Protein AF-A0A951P8V3-F1 (afdb_monomer)

Foldseek 3Di:
DDDFDKDWDWDKDWDQADLVRFGDTDIDIDTDQWIQTPVRDIDGDDCPVVVVLVLLVVLLVLLQVLLCCCAVFVWDKDKDKDWDWAADPVRDIDIDIDIGMDTPPQDPVLVVVRPVLVVQLVVPDDNHDDPVNSVVSSVVSGDDRDPDDDVVVSVVVSVVSCVVVVHDPSVRGSNHYDDQDDPLLLLLLLLQLLLVQVVVCVPVVKDALSNLLSSSSVSCSNNDNSVRSNVSSVVSCVPFWDDDPPDRITDGDPVSVVSNVDDHPVNVVCCVVCVVVPVVDDPDDPPVVVVVVVVVVVVVVVLVVVLVVVLVVLVVCPVVVVDDPVVNCCSVVVPPPDLDLVSLVCCVPPPVPDDPSRSVNNNSVSVVVVVVVPPPPPPPPDPDDDDDDDDDDDDDDDDD

Solvent-accessible surface area (backbone atoms only — not comparable to full-atom values): 23331 Å² total; per-residue (Å²): 133,81,84,78,58,65,48,74,51,74,49,79,46,79,45,54,54,43,83,81,66,27,79,38,79,49,68,51,72,46,68,55,74,47,26,36,36,81,87,68,48,75,40,75,61,81,58,62,67,54,66,76,38,48,67,36,57,49,26,46,51,54,17,52,53,43,24,45,36,31,61,76,42,7,32,51,68,41,81,41,75,48,76,44,64,32,41,49,100,84,70,48,78,43,76,47,75,45,79,52,74,46,63,57,86,64,57,66,68,57,54,55,69,51,33,56,71,55,53,58,42,56,74,73,57,55,46,72,54,46,75,65,55,49,52,48,50,56,57,72,72,49,66,74,80,73,92,78,71,66,61,66,61,45,54,50,53,52,50,52,52,34,50,77,66,74,49,61,77,75,79,40,49,66,74,35,78,71,73,82,86,51,73,71,55,55,49,32,33,50,28,50,34,33,31,56,48,56,60,47,28,77,76,63,71,54,42,36,64,63,54,47,34,30,41,34,31,58,56,40,64,22,74,48,53,72,66,54,28,47,51,51,31,51,54,46,43,70,71,26,36,39,69,55,75,101,46,82,34,26,44,71,30,73,65,21,51,53,39,32,70,47,80,32,63,66,51,56,54,45,49,69,67,40,55,66,52,57,77,72,46,77,98,59,79,58,68,68,57,54,50,52,50,52,54,48,53,53,52,52,52,54,49,52,53,53,51,54,53,50,52,52,50,47,51,51,36,34,75,71,65,78,39,54,71,71,61,40,48,31,68,76,70,51,57,94,56,61,82,42,66,66,50,39,50,49,42,37,75,76,61,66,80,44,52,74,70,53,43,55,50,52,46,51,48,46,50,49,56,52,56,61,70,65,53,77,76,82,76,77,76,70,78,85,76,91,72,80,84,79,91,79,91,75,91,77,89,78,93,130

Nearest PDB structures (foldseek):
  6uhw-assembly1_B  TM=2.884E-01  e=3.413E+00  Burkholderia pseudomallei 1710b
  2f7s-assembly1_A  TM=1.883E-01  e=2.531E+00  Homo sapiens
  5iuy-assembly1_A  TM=1.297E-01  e=2.408E+00  Pseudomonas aeruginosa PAO1

Radius of gyration: 28.09 Å; Cα contacts (8 Å, |Δi|>4): 384; chains: 1; bounding box: 75×71×75 Å

Structure (mmCIF, N/CA/C/O backbone):
data_AF-A0A951P8V3-F1
#
_entry.id   AF-A0A951P8V3-F1
#
loop_
_atom_site.group_PDB
_atom_site.id
_atom_site.type_symbol
_atom_site.label_atom_id
_atom_site.label_alt_id
_atom_site.label_comp_id
_atom_site.label_asym_id
_atom_site.label_entity_id
_atom_site.label_seq_id
_atom_site.pdbx_PDB_ins_code
_atom_site.Cartn_x
_atom_site.Cartn_y
_atom_site.Cartn_z
_atom_site.occupancy
_atom_site.B_iso_or_equiv
_atom_site.auth_seq_id
_atom_site.auth_comp_id
_atom_site.auth_asym_id
_atom_site.auth_atom_id
_atom_site.pdbx_PDB_model_num
ATOM 1 N N . MET A 1 1 ? -12.916 31.156 12.379 1.00 37.81 1 MET A N 1
ATOM 2 C CA . MET A 1 1 ? -11.856 31.594 11.440 1.00 37.81 1 MET A CA 1
ATOM 3 C C . MET A 1 1 ? -12.008 30.828 10.135 1.00 37.81 1 MET A C 1
ATOM 5 O O . MET A 1 1 ? -11.793 29.621 10.133 1.00 37.81 1 MET A O 1
ATOM 9 N N . GLY A 1 2 ? -12.440 31.492 9.059 1.00 46.16 2 GLY A N 1
ATOM 10 C CA . GLY A 1 2 ? -12.575 30.863 7.741 1.00 46.16 2 GLY A CA 1
ATOM 11 C C . GLY A 1 2 ? -11.232 30.326 7.244 1.00 46.16 2 GLY A C 1
ATOM 12 O O . GLY A 1 2 ? -10.194 30.963 7.439 1.00 46.16 2 GLY A O 1
ATOM 13 N N . GLN A 1 3 ? -11.229 29.131 6.651 1.00 51.53 3 GLN A N 1
ATOM 14 C CA . GLN A 1 3 ? -10.032 28.582 6.016 1.00 51.53 3 GLN A CA 1
ATOM 15 C C . GLN A 1 3 ? -9.630 29.498 4.854 1.00 51.53 3 GLN A C 1
ATOM 17 O O . GLN A 1 3 ? -10.271 29.467 3.810 1.00 51.53 3 GLN A O 1
ATOM 22 N N . LYS A 1 4 ? -8.575 30.303 5.035 1.00 69.00 4 LYS A N 1
ATOM 23 C CA . LYS A 1 4 ? -7.997 31.119 3.958 1.00 69.00 4 LYS A CA 1
ATOM 24 C C . LYS A 1 4 ? -7.631 30.212 2.782 1.00 69.00 4 LYS A C 1
ATOM 26 O O . LYS A 1 4 ? -6.850 29.267 2.948 1.00 69.00 4 LYS A O 1
ATOM 31 N N . LYS A 1 5 ? -8.192 30.485 1.607 1.00 77.56 5 LYS A N 1
ATOM 32 C CA . LYS A 1 5 ? -7.954 29.732 0.377 1.00 77.56 5 LYS A CA 1
ATOM 33 C C . LYS A 1 5 ? -6.488 29.888 -0.033 1.00 77.56 5 LYS A C 1
ATOM 35 O O . LYS A 1 5 ? -5.937 30.986 -0.102 1.00 77.56 5 LYS A O 1
ATOM 40 N N . LEU A 1 6 ? -5.836 28.757 -0.274 1.00 85.19 6 LEU A N 1
ATOM 41 C CA . LEU A 1 6 ? -4.459 28.690 -0.750 1.00 85.19 6 LEU A CA 1
ATOM 42 C C . LEU A 1 6 ? -4.452 27.842 -2.015 1.00 85.19 6 LEU A C 1
ATOM 44 O O . LEU A 1 6 ? -4.717 26.639 -1.949 1.00 85.19 6 LEU A O 1
ATOM 48 N N . LEU A 1 7 ? -4.154 28.461 -3.154 1.00 90.06 7 LEU A N 1
ATOM 49 C CA . LEU A 1 7 ? -3.973 27.740 -4.409 1.00 90.06 7 LEU A CA 1
ATOM 50 C C . LEU A 1 7 ? -2.621 27.027 -4.389 1.00 90.06 7 LEU A C 1
ATOM 52 O O . LEU A 1 7 ? -1.639 27.560 -3.873 1.00 90.06 7 LEU A O 1
ATOM 56 N N . ARG A 1 8 ? -2.585 25.805 -4.921 1.00 91.06 8 ARG A N 1
ATOM 57 C CA . ARG A 1 8 ? -1.401 24.941 -4.977 1.00 91.06 8 ARG A CA 1
ATOM 58 C C . ARG A 1 8 ? -1.322 24.332 -6.366 1.00 91.06 8 ARG A C 1
ATOM 60 O O . ARG A 1 8 ? -2.348 23.903 -6.890 1.00 91.06 8 ARG A O 1
ATOM 67 N N . SER A 1 9 ? -0.116 24.239 -6.906 1.00 92.44 9 SER A N 1
ATOM 68 C CA . SER A 1 9 ? 0.114 23.701 -8.245 1.00 92.44 9 SER A CA 1
ATOM 69 C C . SER A 1 9 ? 0.815 22.353 -8.173 1.00 92.44 9 SER A C 1
ATOM 71 O O . SER A 1 9 ? 1.785 22.178 -7.431 1.00 92.44 9 SER A O 1
ATOM 73 N N . PHE A 1 10 ? 0.328 21.403 -8.965 1.00 94.56 10 PHE A N 1
ATOM 74 C CA . PHE A 1 10 ? 0.903 20.071 -9.093 1.00 94.56 10 PHE A CA 1
ATOM 75 C C . PHE A 1 10 ? 1.194 19.777 -10.562 1.00 94.56 10 PHE A C 1
ATOM 77 O O . PHE A 1 10 ? 0.382 20.098 -11.425 1.00 94.56 10 PHE A O 1
ATOM 84 N N . ALA A 1 11 ? 2.314 19.113 -10.828 1.00 96.12 11 ALA A N 1
ATOM 85 C CA . ALA A 1 11 ? 2.609 18.506 -12.120 1.00 96.12 11 ALA A CA 1
ATOM 86 C C . ALA A 1 11 ? 2.628 16.981 -11.970 1.00 96.12 11 ALA A C 1
ATOM 88 O O . ALA A 1 11 ? 3.222 16.452 -11.030 1.00 96.12 11 ALA A O 1
ATOM 89 N N . SER A 1 12 ? 1.953 16.273 -12.873 1.00 96.56 12 SER A N 1
ATOM 90 C CA . SER A 1 12 ? 1.804 14.817 -12.830 1.00 96.56 12 SER A CA 1
ATOM 91 C C . SER A 1 12 ? 2.535 14.184 -14.008 1.00 96.56 12 SER A C 1
ATOM 93 O O . SER A 1 12 ? 2.230 14.487 -15.158 1.00 96.56 12 SER A O 1
ATOM 95 N N . PHE A 1 13 ? 3.484 13.292 -13.725 1.00 95.00 13 PHE A N 1
ATOM 96 C CA . PHE A 1 13 ? 4.252 12.572 -14.741 1.00 95.00 13 PHE A CA 1
ATOM 97 C C . PHE A 1 13 ? 4.077 11.071 -14.551 1.00 95.00 13 PHE A C 1
ATOM 99 O O . PHE A 1 13 ? 4.569 10.495 -13.577 1.00 95.00 13 PHE A O 1
ATOM 106 N N . GLN A 1 14 ? 3.361 10.429 -15.470 1.00 93.69 14 GLN A N 1
ATOM 107 C CA . GLN A 1 14 ? 3.134 8.991 -15.422 1.00 93.69 14 GLN A CA 1
ATOM 108 C C . GLN A 1 14 ? 4.258 8.232 -16.131 1.00 93.69 14 GLN A C 1
ATOM 110 O O . GLN A 1 14 ? 4.684 8.571 -17.235 1.00 93.69 14 GLN A O 1
ATOM 115 N N . HIS A 1 15 ? 4.703 7.152 -15.502 1.00 90.44 15 HIS A N 1
ATOM 116 C CA . HIS A 1 15 ? 5.694 6.229 -16.029 1.00 90.44 15 HIS A CA 1
ATOM 117 C C . HIS A 1 15 ? 5.195 4.792 -15.896 1.00 90.44 15 HIS A C 1
ATOM 119 O O . HIS A 1 15 ? 4.435 4.462 -14.989 1.00 90.44 15 HIS A O 1
ATOM 125 N N . SER A 1 16 ? 5.639 3.923 -16.802 1.00 89.56 16 SER A N 1
ATOM 126 C CA . SER A 1 16 ? 5.186 2.529 -16.884 1.00 89.56 16 SER A CA 1
ATOM 127 C C . SER A 1 16 ? 6.289 1.500 -16.630 1.00 89.56 16 SER A C 1
ATOM 129 O O . SER A 1 16 ? 6.001 0.306 -16.588 1.00 89.56 16 SER A O 1
ATOM 131 N N . THR A 1 17 ? 7.541 1.933 -16.467 1.00 88.75 17 THR A N 1
ATOM 132 C CA . THR A 1 17 ? 8.706 1.044 -16.389 1.00 88.75 17 THR A CA 1
ATOM 133 C C . THR A 1 17 ? 9.563 1.309 -15.157 1.00 88.75 17 THR A C 1
ATOM 135 O O . THR A 1 17 ? 9.708 2.439 -14.686 1.00 88.75 17 THR A O 1
ATOM 138 N N . SER A 1 18 ? 10.147 0.241 -14.620 1.00 87.31 18 SER A N 1
ATOM 139 C CA . SER A 1 18 ? 11.125 0.301 -13.540 1.00 87.31 18 SER A CA 1
ATOM 140 C C . SER A 1 18 ? 12.523 0.627 -14.078 1.00 87.31 18 SER A C 1
ATOM 142 O O . SER A 1 18 ? 12.751 0.746 -15.278 1.00 87.31 18 SER A O 1
ATOM 144 N N . ARG A 1 19 ? 13.505 0.735 -13.175 1.00 81.44 19 ARG A N 1
ATOM 145 C CA . ARG A 1 19 ? 14.926 0.884 -13.548 1.00 81.44 19 ARG A CA 1
ATOM 146 C C . ARG A 1 19 ? 15.538 -0.366 -14.183 1.00 81.44 19 ARG A C 1
ATOM 148 O O . ARG A 1 19 ? 16.623 -0.274 -14.732 1.00 81.44 19 ARG A O 1
ATOM 155 N N . GLU A 1 20 ? 14.860 -1.506 -14.085 1.00 84.06 20 GLU A N 1
ATOM 156 C CA . GLU A 1 20 ? 15.228 -2.754 -14.764 1.00 84.06 20 GLU A CA 1
ATOM 157 C C . GLU A 1 20 ? 14.334 -2.992 -15.994 1.00 84.06 20 GLU A C 1
ATOM 159 O O . GLU A 1 20 ? 14.161 -4.134 -16.408 1.00 84.06 20 GLU A O 1
ATOM 164 N N . ASN A 1 21 ? 13.711 -1.930 -16.526 1.00 86.81 21 ASN A N 1
ATOM 165 C CA . ASN A 1 21 ? 12.818 -1.960 -17.687 1.00 86.81 21 ASN A CA 1
ATOM 166 C C . ASN A 1 21 ? 11.600 -2.900 -17.535 1.00 86.81 21 ASN A C 1
ATOM 168 O O . ASN A 1 21 ? 10.972 -3.291 -18.510 1.00 86.81 21 ASN A O 1
ATOM 172 N N . GLN A 1 22 ? 11.216 -3.231 -16.297 1.00 89.38 22 GLN A N 1
ATOM 173 C CA . GLN A 1 22 ? 10.064 -4.098 -16.005 1.00 89.38 22 GLN A CA 1
ATOM 174 C C . GLN A 1 22 ? 8.777 -3.284 -15.822 1.00 89.38 22 GLN A C 1
ATOM 176 O O . GLN A 1 22 ? 8.877 -2.129 -15.395 1.00 89.38 22 GLN A O 1
ATOM 181 N N . PRO A 1 23 ? 7.581 -3.863 -16.052 1.00 91.25 23 PRO A N 1
ATOM 182 C CA . PRO A 1 23 ? 6.309 -3.193 -15.801 1.00 91.25 23 PRO A CA 1
ATOM 183 C C . PRO A 1 23 ? 6.219 -2.676 -14.361 1.00 91.25 23 PRO A C 1
ATOM 185 O O . PRO A 1 23 ? 6.252 -3.443 -13.403 1.00 91.25 23 PRO A O 1
ATOM 188 N N . GLN A 1 24 ? 6.123 -1.358 -14.215 1.00 92.12 24 GLN A N 1
ATOM 189 C CA . GLN A 1 24 ? 5.993 -0.668 -12.935 1.00 92.12 24 GLN A CA 1
ATOM 190 C C . GLN A 1 24 ? 5.260 0.648 -13.182 1.00 92.12 24 GLN A C 1
ATOM 192 O O . GLN A 1 24 ? 5.881 1.691 -13.397 1.00 92.12 24 GLN A O 1
ATOM 197 N N . LEU A 1 25 ? 3.930 0.603 -13.169 1.00 92.75 25 LEU A N 1
ATOM 198 C CA . LEU A 1 25 ? 3.110 1.803 -13.296 1.00 92.75 25 LEU A CA 1
ATOM 199 C C . LEU A 1 25 ? 3.277 2.680 -12.049 1.00 92.75 25 LEU A C 1
ATOM 201 O O . LEU A 1 25 ? 3.080 2.212 -10.928 1.00 92.75 25 LEU A O 1
ATOM 205 N N . HIS A 1 26 ? 3.675 3.935 -12.234 1.00 93.94 26 HIS A N 1
ATOM 206 C CA . HIS A 1 26 ? 3.799 4.908 -11.153 1.00 93.94 26 HIS A CA 1
ATOM 207 C C . HIS A 1 26 ? 3.690 6.337 -11.677 1.00 93.94 26 HIS A C 1
ATOM 209 O O . HIS A 1 26 ? 3.993 6.614 -12.836 1.00 93.94 26 HIS A O 1
ATOM 215 N N . THR A 1 27 ? 3.304 7.253 -10.795 1.00 94.88 27 THR A N 1
ATOM 216 C CA . THR A 1 27 ? 3.159 8.671 -11.123 1.00 94.88 27 THR A CA 1
ATOM 217 C C . THR A 1 27 ? 4.038 9.505 -10.204 1.00 94.88 27 THR A C 1
ATOM 219 O O . THR A 1 27 ? 3.942 9.409 -8.980 1.00 94.88 27 THR A O 1
ATOM 222 N N . HIS A 1 28 ? 4.891 10.344 -10.786 1.00 95.44 28 HIS A N 1
ATOM 223 C CA . HIS A 1 28 ? 5.545 11.424 -10.061 1.00 95.44 28 HIS A CA 1
ATOM 224 C C . HIS A 1 28 ? 4.591 12.610 -9.988 1.00 95.44 28 HIS A C 1
ATOM 226 O O . HIS A 1 28 ? 4.383 13.307 -10.976 1.00 95.44 28 HIS A O 1
ATOM 232 N N . LEU A 1 29 ? 4.013 12.826 -8.809 1.00 94.38 29 LEU A N 1
ATOM 233 C CA . LEU A 1 29 ? 3.227 14.016 -8.517 1.00 94.38 29 LEU A CA 1
ATOM 234 C C . LEU A 1 29 ? 4.134 15.061 -7.858 1.00 94.38 29 LEU A C 1
ATOM 236 O O . LEU A 1 29 ? 4.449 14.971 -6.670 1.00 94.38 29 LEU A O 1
ATOM 240 N N . VAL A 1 30 ? 4.592 16.026 -8.649 1.00 95.12 30 VAL A N 1
ATOM 241 C CA . VAL A 1 30 ? 5.475 17.106 -8.209 1.00 95.12 30 VAL A CA 1
ATOM 242 C C . VAL A 1 30 ? 4.621 18.255 -7.689 1.00 95.12 30 VAL A C 1
ATOM 244 O O . VAL A 1 30 ? 3.951 18.935 -8.461 1.00 95.12 30 VAL A O 1
ATOM 247 N N . LEU A 1 31 ? 4.647 18.470 -6.374 1.00 93.12 31 LEU A N 1
ATOM 248 C CA . LEU A 1 31 ? 4.089 19.669 -5.754 1.00 93.12 31 LEU A CA 1
ATOM 249 C C . LEU A 1 31 ? 5.110 20.802 -5.871 1.00 93.12 31 LEU A C 1
ATOM 251 O O . LEU A 1 31 ? 6.199 20.704 -5.301 1.00 93.12 31 LEU A O 1
ATOM 255 N N . LEU A 1 32 ? 4.753 21.877 -6.573 1.00 92.81 32 LEU A N 1
ATOM 256 C CA . LEU A 1 32 ? 5.586 23.075 -6.591 1.00 92.81 32 LEU A CA 1
ATOM 257 C C . LEU A 1 32 ? 5.560 23.723 -5.203 1.00 92.81 32 LEU A C 1
ATOM 259 O O . LEU A 1 32 ? 4.494 23.859 -4.600 1.00 92.81 32 LEU A O 1
ATOM 263 N N . ASN A 1 33 ? 6.723 24.138 -4.688 1.00 93.38 33 ASN A N 1
ATOM 264 C CA . ASN A 1 33 ? 6.831 24.826 -3.395 1.00 93.38 33 ASN A CA 1
ATOM 265 C C . ASN A 1 33 ? 6.395 26.300 -3.499 1.00 93.38 33 ASN A C 1
ATOM 267 O O . ASN A 1 33 ? 7.120 27.223 -3.131 1.00 93.38 33 ASN A O 1
ATOM 271 N N . THR A 1 34 ? 5.207 26.515 -4.052 1.00 91.94 34 THR A N 1
ATOM 272 C CA . THR A 1 34 ? 4.617 27.825 -4.288 1.00 91.94 34 THR A CA 1
ATOM 273 C C . THR A 1 34 ? 3.117 27.706 -4.075 1.00 91.94 34 THR A C 1
ATOM 275 O O . THR A 1 34 ? 2.436 26.934 -4.748 1.00 91.94 34 THR A O 1
ATOM 278 N N . GLY A 1 35 ? 2.610 28.454 -3.101 1.00 91.38 35 GLY A N 1
ATOM 279 C CA . GLY A 1 35 ? 1.188 28.659 -2.883 1.00 91.38 35 GLY A CA 1
ATOM 280 C C . GLY A 1 35 ? 0.805 30.104 -3.167 1.00 91.38 35 GLY A C 1
ATOM 281 O O . GLY A 1 35 ? 1.590 31.008 -2.892 1.00 91.38 35 GLY A O 1
ATOM 282 N N . ILE A 1 36 ? -0.399 30.322 -3.691 1.00 92.44 36 ILE A N 1
ATOM 283 C CA . ILE A 1 36 ? -0.949 31.665 -3.922 1.00 92.44 36 ILE A CA 1
ATOM 284 C C . ILE A 1 36 ? -2.073 31.886 -2.913 1.00 92.44 36 ILE A C 1
ATOM 286 O O . ILE A 1 36 ? -3.041 31.120 -2.871 1.00 92.44 36 ILE A O 1
ATOM 290 N N . LYS A 1 37 ? -1.907 32.892 -2.052 1.00 90.81 37 LYS A N 1
ATOM 291 C CA . LYS A 1 37 ? -2.913 33.303 -1.063 1.00 90.81 37 LYS A CA 1
ATOM 292 C C . LYS A 1 37 ? -4.069 34.034 -1.752 1.00 90.81 37 LYS A C 1
ATOM 294 O O . LYS A 1 37 ? -3.915 34.526 -2.863 1.00 90.81 37 LYS A O 1
ATOM 299 N N . GLU A 1 38 ? -5.197 34.184 -1.060 1.00 88.50 38 GLU A N 1
ATOM 300 C CA . GLU A 1 38 ? -6.355 34.963 -1.546 1.00 88.50 38 GLU A CA 1
ATOM 301 C C . GLU A 1 38 ? -5.999 36.380 -2.009 1.00 88.50 38 GLU A C 1
ATOM 303 O O . GLU A 1 38 ? -6.554 36.862 -2.985 1.00 88.50 38 GLU A O 1
ATOM 308 N N . ASN A 1 39 ? -5.029 37.028 -1.359 1.00 89.25 39 ASN A N 1
ATOM 309 C CA . ASN A 1 39 ? -4.558 38.365 -1.728 1.00 89.25 39 ASN A CA 1
ATOM 310 C C . ASN A 1 39 ? -3.547 38.377 -2.895 1.00 89.25 39 ASN A C 1
ATOM 312 O O . ASN A 1 39 ? -2.798 39.340 -3.038 1.00 89.25 39 ASN A O 1
ATOM 316 N N . GLY A 1 40 ? -3.437 37.283 -3.654 1.00 89.50 40 GLY A N 1
ATOM 317 C CA . GLY A 1 40 ? -2.525 37.138 -4.792 1.00 89.50 40 GLY A CA 1
ATOM 318 C C . GLY A 1 40 ? -1.046 36.957 -4.429 1.00 89.50 40 GLY A C 1
ATOM 319 O O . GLY A 1 40 ? -0.243 36.625 -5.297 1.00 89.50 40 GLY A O 1
ATOM 320 N N . LYS A 1 41 ? -0.649 37.122 -3.158 1.00 91.56 41 LYS A N 1
ATOM 321 C CA . LYS A 1 41 ? 0.759 36.990 -2.754 1.00 91.56 41 LYS A CA 1
ATOM 322 C C . LYS A 1 41 ? 1.201 35.526 -2.737 1.00 91.56 41 LYS A C 1
ATOM 324 O O . LYS A 1 41 ? 0.546 34.670 -2.133 1.00 91.56 41 LYS A O 1
ATOM 329 N N . GLY A 1 42 ? 2.362 35.267 -3.335 1.00 91.62 42 GLY A N 1
ATOM 330 C CA . GLY A 1 42 ? 3.040 33.976 -3.268 1.00 91.62 42 GLY A CA 1
ATOM 331 C C . GLY A 1 42 ? 3.593 33.673 -1.871 1.00 91.62 42 GLY A C 1
ATOM 332 O O . GLY A 1 42 ? 3.999 34.570 -1.130 1.00 91.62 42 GLY A O 1
ATOM 333 N N . CYS A 1 43 ? 3.623 32.399 -1.492 1.00 92.62 43 CYS A N 1
ATOM 334 C CA . CYS A 1 43 ? 4.330 31.919 -0.308 1.00 92.62 43 CYS A CA 1
ATOM 335 C C . CYS A 1 43 ? 4.870 30.499 -0.502 1.00 92.62 43 CYS A C 1
ATOM 337 O O . CYS A 1 43 ? 4.348 29.729 -1.306 1.00 92.62 43 CYS A O 1
ATOM 339 N N . ALA A 1 44 ? 5.879 30.127 0.283 1.00 92.44 44 ALA A N 1
ATOM 340 C CA . ALA A 1 44 ? 6.309 28.736 0.380 1.00 92.44 44 ALA A CA 1
ATOM 341 C C . ALA A 1 44 ? 5.234 27.877 1.070 1.00 92.44 44 ALA A C 1
ATOM 343 O O . ALA A 1 44 ? 4.463 28.363 1.904 1.00 92.44 44 ALA A O 1
ATOM 344 N N . LEU A 1 45 ? 5.187 26.592 0.726 1.00 91.56 45 LEU A N 1
ATOM 345 C CA . LEU A 1 45 ? 4.284 25.625 1.338 1.00 91.56 45 LEU A CA 1
ATOM 346 C C . LEU A 1 45 ? 4.959 24.948 2.533 1.00 91.56 45 LEU A C 1
ATOM 348 O O . LEU A 1 45 ? 6.102 24.499 2.455 1.00 91.56 45 LEU A O 1
ATOM 352 N N . ASP A 1 46 ? 4.224 24.793 3.635 1.00 89.44 46 ASP A N 1
ATOM 353 C CA . ASP A 1 46 ? 4.664 23.927 4.727 1.00 89.44 46 ASP A CA 1
ATOM 354 C C . ASP A 1 46 ? 4.416 22.455 4.362 1.00 89.44 46 ASP A C 1
ATOM 356 O O . ASP A 1 46 ? 3.278 21.984 4.335 1.00 89.44 46 ASP A O 1
ATOM 360 N N . GLY A 1 47 ? 5.491 21.713 4.088 1.00 88.12 47 GLY A N 1
ATOM 361 C CA . GLY A 1 47 ? 5.434 20.285 3.764 1.00 88.12 47 GLY A CA 1
ATOM 362 C C . GLY A 1 47 ? 5.266 19.355 4.974 1.00 88.12 47 GLY A C 1
ATOM 363 O O . GLY A 1 47 ? 4.988 18.165 4.797 1.00 88.12 47 GLY A O 1
ATOM 364 N N . ARG A 1 48 ? 5.406 19.845 6.216 1.00 92.00 48 ARG A N 1
ATOM 365 C CA . ARG A 1 48 ? 5.348 19.000 7.426 1.00 92.00 48 ARG A CA 1
ATOM 366 C C . ARG A 1 48 ? 4.009 18.265 7.575 1.00 92.00 48 ARG A C 1
ATOM 368 O O . ARG A 1 48 ? 4.053 17.074 7.892 1.00 92.00 48 ARG A O 1
ATOM 375 N N . PRO A 1 49 ? 2.832 18.878 7.333 1.00 88.88 49 PRO A N 1
ATOM 376 C CA . PRO A 1 49 ? 1.556 18.163 7.370 1.00 88.88 49 PRO A CA 1
ATOM 377 C C . PRO A 1 49 ? 1.470 17.022 6.348 1.00 88.88 49 PRO A C 1
ATOM 379 O O . PRO A 1 49 ? 0.936 15.963 6.671 1.00 88.88 49 PRO A O 1
ATOM 382 N N . ILE A 1 50 ? 2.042 17.195 5.150 1.00 89.25 50 ILE A N 1
ATOM 383 C CA . ILE A 1 50 ? 2.082 16.153 4.110 1.00 89.25 50 ILE A CA 1
ATOM 384 C C . ILE A 1 50 ? 2.951 14.984 4.584 1.00 89.25 50 ILE A C 1
ATOM 386 O O . ILE A 1 50 ? 2.513 13.835 4.570 1.00 89.25 50 ILE A O 1
ATOM 390 N N . LEU A 1 51 ? 4.156 15.274 5.086 1.00 89.56 51 LEU A N 1
ATOM 391 C CA . LEU A 1 51 ? 5.077 14.254 5.596 1.00 89.56 51 LEU A CA 1
ATOM 392 C C . LEU A 1 51 ? 4.497 13.492 6.796 1.00 89.56 51 LEU A C 1
ATOM 394 O O . LEU A 1 51 ? 4.638 12.271 6.878 1.00 89.56 51 LEU A O 1
ATOM 398 N N . LYS A 1 52 ? 3.798 14.192 7.702 1.00 90.50 52 LYS A N 1
ATOM 399 C CA . LYS A 1 52 ? 3.097 13.586 8.846 1.00 90.50 52 LYS A CA 1
ATOM 400 C C . LYS A 1 52 ? 1.990 12.618 8.406 1.00 90.50 52 LYS A C 1
ATOM 402 O O . LYS A 1 52 ? 1.772 11.620 9.089 1.00 90.50 52 LYS A O 1
ATOM 407 N N . ASN A 1 53 ? 1.340 12.875 7.269 1.00 92.00 53 ASN A N 1
ATOM 408 C CA . ASN A 1 53 ? 0.203 12.099 6.759 1.00 92.00 53 ASN A CA 1
ATOM 409 C C . ASN A 1 53 ? 0.541 11.210 5.547 1.00 92.00 53 ASN A C 1
ATOM 411 O O . ASN A 1 53 ? -0.361 10.680 4.902 1.00 92.00 53 ASN A O 1
ATOM 415 N N . ILE A 1 54 ? 1.824 10.978 5.245 1.00 92.75 54 ILE A N 1
ATOM 416 C CA . ILE A 1 54 ? 2.245 10.228 4.047 1.00 92.75 54 ILE A CA 1
ATOM 417 C C . ILE A 1 54 ? 1.646 8.813 3.964 1.00 92.75 54 ILE A C 1
ATOM 419 O O . ILE A 1 54 ? 1.343 8.325 2.880 1.00 92.75 54 ILE A O 1
ATOM 423 N N . LYS A 1 55 ? 1.423 8.159 5.112 1.00 92.00 55 LYS A N 1
ATOM 424 C CA . LYS A 1 55 ? 0.784 6.834 5.172 1.00 92.00 55 LYS A CA 1
ATOM 425 C C . LYS A 1 55 ? -0.696 6.890 4.807 1.00 92.00 55 LYS A C 1
ATOM 427 O O . LYS A 1 55 ? -1.182 5.988 4.138 1.00 92.00 55 LYS A O 1
ATOM 432 N N . THR A 1 56 ? -1.384 7.936 5.253 1.00 95.19 56 THR A N 1
ATOM 433 C CA . THR A 1 56 ? -2.796 8.178 4.957 1.00 95.19 56 THR A CA 1
ATOM 434 C C . THR A 1 56 ? -2.969 8.498 3.481 1.00 95.19 56 THR A C 1
ATOM 436 O O . THR A 1 56 ? -3.814 7.899 2.835 1.00 95.19 56 THR A O 1
ATOM 439 N N . LEU A 1 57 ? -2.105 9.351 2.919 1.00 94.69 57 LEU A N 1
ATOM 440 C CA . LEU A 1 57 ? -2.086 9.641 1.482 1.00 94.69 57 LEU A CA 1
ATOM 441 C C . LEU A 1 57 ? -1.855 8.371 0.647 1.00 94.69 57 LEU A C 1
ATOM 443 O O . LEU A 1 57 ? -2.546 8.158 -0.344 1.00 94.69 57 LEU A O 1
ATOM 447 N N . GLY A 1 58 ? -0.941 7.496 1.083 1.00 94.50 58 GLY A N 1
ATOM 448 C CA . GLY A 1 58 ? -0.742 6.185 0.461 1.00 94.50 58 GLY A CA 1
ATOM 449 C C . GLY A 1 58 ? -1.984 5.292 0.535 1.00 94.50 58 GLY A C 1
ATOM 450 O O . GLY A 1 58 ? -2.357 4.695 -0.466 1.00 94.50 58 GLY A O 1
ATOM 451 N N . ALA A 1 59 ? -2.663 5.248 1.685 1.00 95.50 59 ALA A N 1
ATOM 452 C CA . ALA A 1 59 ? -3.893 4.472 1.849 1.00 95.50 59 ALA A CA 1
ATOM 453 C C . ALA A 1 59 ? -5.062 5.022 1.014 1.00 95.50 59 ALA A C 1
ATOM 455 O O . ALA A 1 59 ? -5.830 4.233 0.478 1.00 95.50 59 ALA A O 1
ATOM 456 N N . ILE A 1 60 ? -5.174 6.349 0.855 1.00 96.44 60 ILE A N 1
ATOM 457 C CA . ILE A 1 60 ? -6.152 6.973 -0.053 1.00 96.44 60 ILE A CA 1
ATOM 458 C C . ILE A 1 60 ? -5.884 6.496 -1.479 1.00 96.44 60 ILE A C 1
ATOM 460 O O . ILE A 1 60 ? -6.791 6.021 -2.151 1.00 96.44 60 ILE A O 1
ATOM 464 N N . HIS A 1 61 ? -4.628 6.575 -1.922 1.00 95.62 61 HIS A N 1
ATOM 465 C CA . HIS A 1 61 ? -4.242 6.159 -3.265 1.00 95.62 61 HIS A CA 1
ATOM 466 C C . HIS A 1 61 ? -4.515 4.669 -3.521 1.00 95.62 61 HIS A C 1
ATOM 468 O O . HIS A 1 61 ? -5.135 4.326 -4.524 1.00 95.62 61 HIS A O 1
ATOM 474 N N . GLU A 1 62 ? -4.106 3.785 -2.605 1.00 95.38 62 GLU A N 1
ATOM 475 C CA . GLU A 1 62 ? -4.379 2.345 -2.702 1.00 95.38 62 GLU A CA 1
ATOM 476 C C . GLU A 1 62 ? -5.887 2.047 -2.720 1.00 95.38 62 GLU A C 1
ATOM 478 O O . GLU A 1 62 ? -6.338 1.227 -3.521 1.00 95.38 62 GLU A O 1
ATOM 483 N N . ASN A 1 63 ? -6.671 2.722 -1.872 1.00 95.94 63 ASN A N 1
ATOM 484 C CA . ASN A 1 63 ? -8.121 2.553 -1.808 1.00 95.94 63 ASN A CA 1
ATOM 485 C C . ASN A 1 63 ? -8.806 2.974 -3.114 1.00 95.94 63 ASN A C 1
ATOM 487 O O . ASN A 1 63 ? -9.620 2.216 -3.633 1.00 95.94 63 ASN A O 1
ATOM 491 N N . GLU A 1 64 ? -8.450 4.134 -3.673 1.00 95.69 64 GLU A N 1
ATOM 492 C CA . GLU A 1 64 ? -9.043 4.617 -4.925 1.00 95.69 64 GLU A CA 1
ATOM 493 C C . GLU A 1 64 ? -8.637 3.762 -6.132 1.00 95.69 64 GLU A C 1
ATOM 495 O O . GLU A 1 64 ? -9.485 3.461 -6.969 1.00 95.69 64 GLU A O 1
ATOM 500 N N . ILE A 1 65 ? -7.388 3.274 -6.199 1.00 95.81 65 ILE A N 1
ATOM 501 C CA . ILE A 1 65 ? -6.997 2.299 -7.235 1.00 95.81 65 ILE A CA 1
ATOM 502 C C . ILE A 1 65 ? -7.839 1.033 -7.108 1.00 95.81 65 ILE A C 1
ATOM 504 O O . ILE A 1 65 ? -8.367 0.532 -8.099 1.00 95.81 65 ILE A O 1
ATOM 508 N N . ARG A 1 66 ? -7.967 0.494 -5.892 1.00 95.44 66 ARG A N 1
ATOM 509 C CA . ARG A 1 66 ? -8.740 -0.726 -5.654 1.00 95.44 66 ARG A CA 1
ATOM 510 C C . ARG A 1 66 ? -10.207 -0.540 -6.027 1.00 95.44 66 ARG A C 1
ATOM 512 O O . ARG A 1 66 ? -10.779 -1.423 -6.659 1.00 95.44 66 ARG A O 1
ATOM 519 N N . ARG A 1 67 ? -10.778 0.616 -5.693 1.00 94.12 67 ARG A N 1
ATOM 520 C CA . ARG A 1 67 ? -12.137 0.998 -6.067 1.00 94.12 67 ARG A CA 1
ATOM 521 C C . ARG A 1 67 ? -12.307 1.059 -7.585 1.00 94.12 67 ARG A C 1
ATOM 523 O O . ARG A 1 67 ? -13.229 0.430 -8.089 1.00 94.12 67 ARG A O 1
ATOM 530 N N . GLY A 1 68 ? -11.408 1.725 -8.314 1.00 94.62 68 GLY A N 1
ATOM 531 C CA . GLY A 1 68 ? -11.439 1.767 -9.783 1.00 94.62 68 GLY A CA 1
ATOM 532 C C . GLY A 1 68 ? -11.339 0.370 -10.409 1.00 94.62 68 GLY A C 1
ATOM 533 O O . GLY A 1 68 ? -12.147 0.008 -11.260 1.00 94.62 68 GLY A O 1
ATOM 534 N N . LEU A 1 69 ? -10.435 -0.482 -9.907 1.00 95.31 69 LEU A N 1
ATOM 535 C CA . LEU A 1 69 ? -10.340 -1.885 -10.340 1.00 95.31 69 LEU A CA 1
ATOM 536 C C . LEU A 1 69 ? -11.664 -2.643 -10.151 1.00 95.31 69 LEU A C 1
ATOM 538 O O . LEU A 1 69 ? -12.049 -3.426 -11.017 1.00 95.31 69 LEU A O 1
ATOM 542 N N . HIS A 1 70 ? -12.357 -2.425 -9.032 1.00 93.88 70 HIS A N 1
ATOM 543 C CA . HIS A 1 70 ? -13.618 -3.103 -8.722 1.00 93.88 70 HIS A CA 1
ATOM 544 C C . HIS A 1 70 ? -14.792 -2.552 -9.531 1.00 93.88 70 HIS A C 1
ATOM 546 O O . HIS A 1 70 ? -15.545 -3.333 -10.104 1.00 93.88 70 HIS A O 1
ATOM 552 N N . GLN A 1 71 ? -14.961 -1.229 -9.551 1.00 91.56 71 GLN A N 1
ATOM 553 C CA . GLN A 1 71 ? -16.146 -0.560 -10.092 1.00 91.56 71 GLN A CA 1
ATOM 554 C C . GLN A 1 71 ? -16.079 -0.381 -11.609 1.00 91.56 71 GLN A C 1
ATOM 556 O O . GLN A 1 71 ? -17.090 -0.571 -12.276 1.00 91.56 71 GLN A O 1
ATOM 561 N N . GLU A 1 72 ? -14.907 -0.047 -12.154 1.00 92.06 72 GLU A N 1
ATOM 562 C CA . GLU A 1 72 ? -14.752 0.264 -13.581 1.00 92.06 72 GLU A CA 1
ATOM 563 C C . GLU A 1 72 ? -14.365 -0.976 -14.394 1.00 92.06 72 GLU A C 1
ATOM 565 O O . GLU A 1 72 ? -14.799 -1.132 -15.531 1.00 92.06 72 GLU A O 1
ATOM 570 N N . LEU A 1 73 ? -13.563 -1.880 -13.817 1.00 92.81 73 LEU A N 1
ATOM 571 C CA . LEU A 1 73 ? -13.030 -3.047 -14.536 1.00 92.81 73 LEU A CA 1
ATOM 572 C C . LEU A 1 73 ? -13.611 -4.391 -14.073 1.00 92.81 73 LEU A C 1
ATOM 574 O O . LEU A 1 73 ? -13.366 -5.419 -14.712 1.00 92.81 73 LEU A O 1
ATOM 578 N N . GLY A 1 74 ? -14.353 -4.424 -12.962 1.00 94.44 74 GLY A N 1
ATOM 579 C CA . GLY A 1 74 ? -14.886 -5.663 -12.389 1.00 94.44 74 GLY A CA 1
ATOM 580 C C . GLY A 1 74 ? -13.799 -6.657 -11.964 1.00 94.44 74 GLY A C 1
ATOM 581 O O . GLY A 1 74 ? -14.006 -7.868 -12.021 1.00 94.44 74 GLY A O 1
ATOM 582 N N . VAL A 1 75 ? -12.615 -6.177 -11.586 1.00 95.56 75 VAL A N 1
ATOM 583 C CA . VAL A 1 75 ? -11.455 -7.006 -11.235 1.00 95.56 75 VAL A CA 1
ATOM 584 C C . VAL A 1 75 ? -11.455 -7.303 -9.739 1.00 95.56 75 VAL A C 1
ATOM 586 O O . VAL A 1 75 ? -11.489 -6.391 -8.920 1.00 95.56 75 VAL A O 1
ATOM 589 N N . LYS A 1 76 ? -11.332 -8.578 -9.355 1.00 94.62 76 LYS A N 1
ATOM 590 C CA . LYS A 1 76 ? -11.188 -8.967 -7.942 1.00 94.62 76 LYS A CA 1
ATOM 591 C C . LYS A 1 76 ? -9.780 -8.689 -7.419 1.00 94.62 76 LYS A C 1
ATOM 593 O O . LYS A 1 76 ? -8.787 -8.871 -8.125 1.00 94.62 76 LYS A O 1
ATOM 598 N N . THR A 1 77 ? -9.677 -8.324 -6.144 1.00 95.06 77 THR A N 1
ATOM 599 C CA . THR A 1 77 ? -8.390 -8.133 -5.460 1.00 95.06 77 THR A CA 1
ATOM 600 C C . THR A 1 77 ? -8.340 -8.887 -4.140 1.00 95.06 77 THR A C 1
ATOM 602 O O . THR A 1 77 ? -9.351 -9.046 -3.454 1.00 95.06 77 THR A O 1
ATOM 605 N N . ARG A 1 78 ? -7.138 -9.315 -3.754 1.00 93.69 78 ARG A N 1
ATOM 606 C CA . ARG A 1 78 ? -6.866 -10.005 -2.490 1.00 93.69 78 ARG A CA 1
ATOM 607 C C . ARG A 1 78 ? -5.872 -9.224 -1.647 1.00 93.69 78 ARG A C 1
ATOM 609 O O . ARG A 1 78 ? -4.961 -8.593 -2.178 1.00 93.69 78 ARG A O 1
ATOM 616 N N . ASP A 1 79 ? -6.023 -9.307 -0.333 1.00 91.69 79 ASP A N 1
ATOM 617 C CA . ASP A 1 79 ? -5.085 -8.676 0.592 1.00 91.69 79 ASP A CA 1
ATOM 618 C C . ASP A 1 79 ? -3.785 -9.481 0.665 1.00 91.69 79 ASP A C 1
ATOM 620 O O . ASP A 1 79 ? -3.784 -10.716 0.627 1.00 91.69 79 ASP A O 1
ATOM 624 N N . VAL A 1 80 ? -2.668 -8.771 0.796 1.00 89.94 80 VAL A N 1
ATOM 625 C CA . VAL A 1 80 ? -1.337 -9.360 0.941 1.00 89.94 80 VAL A CA 1
ATOM 626 C C . VAL A 1 80 ? -0.624 -8.702 2.106 1.00 89.94 80 VAL A C 1
ATOM 628 O O . VAL A 1 80 ? -0.553 -7.477 2.207 1.00 89.94 80 VAL A O 1
ATOM 631 N N . THR A 1 81 ? -0.072 -9.532 2.987 1.00 87.44 81 THR A N 1
ATOM 632 C CA . THR A 1 81 ? 0.789 -9.077 4.076 1.00 87.44 81 THR A CA 1
ATOM 633 C C . THR A 1 81 ? 2.234 -9.336 3.695 1.00 87.44 81 THR A C 1
ATOM 635 O O . THR A 1 81 ? 2.643 -10.480 3.499 1.00 87.44 81 THR A O 1
ATOM 638 N N . TYR A 1 82 ? 3.009 -8.263 3.619 1.00 82.44 82 TYR A N 1
ATOM 639 C CA . TYR A 1 82 ? 4.455 -8.328 3.513 1.00 82.44 82 TYR A CA 1
ATOM 640 C C . TYR A 1 82 ? 5.062 -8.261 4.904 1.00 82.44 82 TYR A C 1
ATOM 642 O O . TYR A 1 82 ? 4.699 -7.403 5.714 1.00 82.44 82 TYR A O 1
ATOM 650 N N . GLU A 1 83 ? 5.994 -9.166 5.162 1.00 83.00 83 GLU A N 1
ATOM 651 C CA . GLU A 1 83 ? 6.699 -9.262 6.428 1.00 83.00 83 GLU A CA 1
ATOM 652 C C . GLU A 1 83 ? 8.178 -8.974 6.194 1.00 83.00 83 GLU A C 1
ATOM 654 O O . GLU A 1 83 ? 8.770 -9.444 5.221 1.00 83.00 83 GLU A O 1
ATOM 659 N N . ARG A 1 84 ? 8.767 -8.168 7.076 1.00 75.38 84 ARG A N 1
ATOM 660 C CA . ARG A 1 84 ? 10.199 -7.887 7.073 1.00 75.38 84 ARG A CA 1
ATOM 661 C C . ARG A 1 84 ? 10.728 -7.938 8.490 1.00 75.38 84 ARG A C 1
ATOM 663 O O . ARG A 1 84 ? 10.237 -7.216 9.355 1.00 75.38 84 ARG A O 1
ATOM 670 N N . GLU A 1 85 ? 11.751 -8.743 8.707 1.00 77.94 85 GLU A N 1
ATOM 671 C CA . GLU A 1 85 ? 12.485 -8.752 9.965 1.00 77.94 85 GLU A CA 1
ATOM 672 C C . GLU A 1 85 ? 13.378 -7.517 10.055 1.00 77.94 85 GLU A C 1
ATOM 674 O O . GLU A 1 85 ? 14.048 -7.133 9.094 1.00 77.94 85 GLU A O 1
ATOM 679 N N . VAL A 1 86 ? 13.335 -6.858 11.206 1.00 74.19 86 VAL A N 1
ATOM 680 C CA . VAL A 1 86 ? 14.234 -5.766 11.561 1.00 74.19 86 VAL A CA 1
ATOM 681 C C . VAL A 1 86 ? 14.774 -6.012 12.954 1.00 74.19 86 VAL A C 1
ATOM 683 O O . VAL A 1 86 ? 14.037 -6.464 13.824 1.00 74.19 86 VAL A O 1
ATOM 686 N N . GLU A 1 87 ? 16.035 -5.693 13.183 1.00 75.56 87 GLU A N 1
ATOM 687 C CA . GLU A 1 87 ? 16.598 -5.687 14.529 1.00 75.56 87 GLU A CA 1
ATOM 688 C C . GLU A 1 87 ? 16.463 -4.294 15.137 1.00 75.56 87 GLU A C 1
ATOM 690 O O . GLU A 1 87 ? 16.690 -3.275 14.476 1.00 75.56 87 GLU A O 1
ATOM 695 N N . ASP A 1 88 ? 16.024 -4.239 16.391 1.00 74.19 88 ASP A N 1
ATOM 696 C CA . ASP A 1 88 ? 16.019 -2.995 17.145 1.00 74.19 88 ASP A CA 1
ATOM 697 C C . ASP A 1 88 ? 17.409 -2.673 17.717 1.00 74.19 88 ASP A C 1
ATOM 699 O O . ASP A 1 88 ? 18.361 -3.446 17.613 1.00 74.19 88 ASP A O 1
ATOM 703 N N . LYS A 1 89 ? 17.532 -1.499 18.346 1.00 72.56 89 LYS A N 1
ATOM 704 C CA . LYS A 1 89 ? 18.795 -1.039 18.944 1.00 72.56 89 LYS A CA 1
ATOM 705 C C . LYS A 1 89 ? 19.310 -1.951 20.069 1.00 72.56 89 LYS A C 1
ATOM 707 O O . LYS A 1 89 ? 20.455 -1.798 20.471 1.00 72.56 89 LYS A O 1
ATOM 712 N N . THR A 1 90 ? 18.475 -2.853 20.584 1.00 75.00 90 THR A N 1
ATOM 713 C CA . THR A 1 90 ? 18.814 -3.811 21.646 1.00 75.00 90 THR A CA 1
ATOM 714 C C . THR A 1 90 ? 19.204 -5.184 21.092 1.00 75.00 90 THR A C 1
ATOM 716 O O . THR A 1 90 ? 19.477 -6.097 21.865 1.00 75.00 90 THR A O 1
ATOM 719 N N . GLY A 1 91 ? 19.233 -5.343 19.761 1.00 73.38 91 GLY A N 1
ATOM 720 C CA . GLY A 1 91 ? 19.527 -6.608 19.089 1.00 73.38 91 GLY A CA 1
ATOM 721 C C . GLY A 1 91 ? 18.345 -7.579 19.049 1.00 73.38 91 GLY A C 1
ATOM 722 O O . GLY A 1 91 ? 18.519 -8.736 18.672 1.00 73.38 91 GLY A O 1
ATOM 723 N N . LYS A 1 92 ? 17.132 -7.149 19.427 1.00 74.50 92 LYS A N 1
ATOM 724 C CA . LYS A 1 92 ? 15.935 -7.993 19.328 1.00 74.50 92 LYS A CA 1
ATOM 725 C C . LYS A 1 92 ? 15.348 -7.911 17.925 1.00 74.50 92 LYS A C 1
ATOM 727 O O . LYS A 1 92 ? 15.073 -6.827 17.408 1.00 74.50 92 LYS A O 1
ATOM 732 N N . THR A 1 93 ? 15.098 -9.071 17.326 1.00 74.62 93 THR A N 1
ATOM 733 C CA . THR A 1 93 ? 14.416 -9.171 16.035 1.00 74.62 93 THR A CA 1
ATOM 734 C C . THR A 1 93 ? 12.920 -8.913 16.201 1.00 74.62 93 THR A C 1
ATOM 736 O O . THR A 1 93 ? 12.236 -9.546 17.004 1.00 74.62 93 THR A O 1
ATOM 739 N N . LYS A 1 94 ? 12.391 -7.993 15.399 1.00 76.44 94 LYS A N 1
ATOM 740 C CA . LYS A 1 94 ? 10.973 -7.661 15.285 1.00 76.44 94 LYS A CA 1
ATOM 741 C C . LYS A 1 94 ? 10.515 -7.850 13.846 1.00 76.44 94 LYS A C 1
ATOM 743 O O . LYS A 1 94 ? 11.121 -7.331 12.914 1.00 76.44 94 LYS A O 1
ATOM 748 N N . THR A 1 95 ? 9.380 -8.509 13.652 1.00 78.00 95 THR A N 1
ATOM 749 C CA . THR A 1 95 ? 8.737 -8.590 12.336 1.00 78.00 95 THR A CA 1
ATOM 750 C C . THR A 1 95 ? 7.858 -7.362 12.109 1.00 78.00 95 THR A C 1
ATOM 752 O O . THR A 1 95 ? 6.853 -7.156 12.790 1.00 78.00 95 THR A O 1
ATOM 755 N N . LEU A 1 96 ? 8.220 -6.531 11.135 1.00 77.19 96 LEU A N 1
ATOM 756 C CA . LEU A 1 96 ? 7.343 -5.493 10.608 1.00 77.19 96 LEU A CA 1
ATOM 757 C C . LEU A 1 96 ? 6.379 -6.114 9.607 1.00 77.19 96 LEU A C 1
ATOM 759 O O . LEU A 1 96 ? 6.804 -6.799 8.680 1.00 77.19 96 LEU A O 1
ATOM 763 N N . LYS A 1 97 ? 5.091 -5.821 9.772 1.00 80.56 97 LYS A N 1
ATOM 764 C CA . LYS A 1 97 ? 4.041 -6.231 8.842 1.00 80.56 97 LYS A CA 1
ATOM 765 C C . LYS A 1 97 ? 3.493 -5.012 8.116 1.00 80.56 97 LYS A C 1
ATOM 767 O O . LYS A 1 97 ? 3.184 -3.996 8.740 1.00 80.56 97 LYS A O 1
ATOM 772 N N . SER A 1 98 ? 3.349 -5.115 6.803 1.00 80.31 98 SER A N 1
ATOM 773 C CA . SER A 1 98 ? 2.622 -4.145 5.987 1.00 80.31 98 SER A CA 1
ATOM 774 C C . SER A 1 98 ? 1.582 -4.867 5.149 1.00 80.31 98 SER A C 1
ATOM 776 O O . SER A 1 98 ? 1.926 -5.766 4.384 1.00 80.31 98 SER A O 1
ATOM 778 N N . LYS A 1 99 ? 0.322 -4.458 5.290 1.00 85.31 99 LYS A N 1
ATOM 779 C CA . LYS A 1 99 ? -0.772 -4.889 4.421 1.00 85.31 99 LYS A CA 1
ATOM 780 C C . LYS A 1 99 ? -0.797 -4.020 3.159 1.00 85.31 99 LYS A C 1
ATOM 782 O O . LYS A 1 99 ? -0.612 -2.809 3.271 1.00 85.31 99 LYS A O 1
ATOM 787 N N . SER A 1 100 ? -1.038 -4.640 2.012 1.00 89.69 100 SER A N 1
ATOM 788 C CA . SER A 1 100 ? -1.423 -4.013 0.741 1.00 89.69 100 SER A CA 1
ATOM 789 C C . SER A 1 100 ? -2.354 -4.993 0.004 1.00 89.69 100 SER A C 1
ATOM 791 O O . SER A 1 100 ? -2.885 -5.917 0.630 1.00 89.69 100 SER A O 1
ATOM 793 N N . PHE A 1 101 ? -2.570 -4.830 -1.298 1.00 94.56 101 PHE A N 1
ATOM 794 C CA . PHE A 1 101 ? -3.389 -5.744 -2.094 1.00 94.56 101 PHE A CA 1
ATOM 795 C C . PHE A 1 101 ? -2.721 -6.112 -3.420 1.00 94.56 101 PHE A C 1
ATOM 797 O O . PHE A 1 101 ? -1.839 -5.418 -3.916 1.00 94.56 101 PHE A O 1
ATOM 804 N N . GLU A 1 102 ? -3.169 -7.222 -3.996 1.00 95.12 102 GLU A N 1
ATOM 805 C CA . GLU A 1 102 ? -2.808 -7.675 -5.338 1.00 95.12 102 GLU A CA 1
ATOM 806 C C . GLU A 1 102 ? -4.079 -8.051 -6.108 1.00 95.12 102 GLU A C 1
ATOM 808 O O . GLU A 1 102 ? -5.125 -8.333 -5.514 1.00 95.12 102 GLU A O 1
ATOM 813 N N . ILE A 1 103 ? -3.997 -8.075 -7.436 1.00 95.88 103 ILE A N 1
ATOM 814 C CA . ILE A 1 103 ? -5.094 -8.546 -8.283 1.00 95.88 103 ILE A CA 1
ATOM 815 C C . ILE A 1 103 ? -5.213 -10.070 -8.159 1.00 95.88 103 ILE A C 1
ATOM 817 O O . ILE A 1 103 ? -4.231 -10.808 -8.269 1.00 95.88 103 ILE A O 1
ATOM 821 N N . GLU A 1 104 ? -6.429 -10.558 -7.931 1.00 94.88 104 GLU A N 1
ATOM 822 C CA . GLU A 1 104 ? -6.702 -11.989 -7.859 1.00 94.88 104 GLU A CA 1
ATOM 823 C C . GLU A 1 104 ? -6.655 -12.614 -9.263 1.00 94.88 104 GLU A C 1
ATOM 825 O O . GLU A 1 104 ? -7.354 -12.174 -10.173 1.00 94.88 104 GLU A O 1
ATOM 830 N N . GLY A 1 105 ? -5.867 -13.678 -9.434 1.00 92.69 105 GLY A N 1
ATOM 831 C CA . GLY A 1 105 ? -5.708 -14.381 -10.713 1.00 92.69 105 GLY A CA 1
ATOM 832 C C . GLY A 1 105 ? -4.448 -14.008 -11.500 1.00 92.69 105 GLY A C 1
ATOM 833 O O . GLY A 1 105 ? -4.167 -14.649 -12.508 1.00 92.69 105 GLY A O 1
ATOM 834 N N . VAL A 1 106 ? -3.653 -13.037 -11.035 1.00 94.56 106 VAL A N 1
ATOM 835 C CA . VAL A 1 106 ? -2.292 -12.822 -11.558 1.00 94.56 106 VAL A CA 1
ATOM 836 C C . VAL A 1 106 ? -1.345 -13.861 -10.933 1.00 94.56 106 VAL A C 1
ATOM 838 O O . VAL A 1 106 ? -1.294 -13.947 -9.700 1.00 94.56 106 VAL A O 1
ATOM 841 N N . PRO A 1 107 ? -0.594 -14.652 -11.729 1.00 92.31 107 PRO A N 1
ATOM 842 C CA . PRO A 1 107 ? 0.346 -15.636 -11.195 1.00 92.31 107 PRO A CA 1
ATOM 843 C C . PRO A 1 107 ? 1.432 -14.989 -10.336 1.00 92.31 107 PRO A C 1
ATOM 845 O O . PRO A 1 107 ? 2.029 -13.979 -10.714 1.00 92.31 107 PRO A O 1
ATOM 848 N N . LYS A 1 108 ? 1.735 -15.596 -9.186 1.00 88.56 108 LYS A N 1
ATOM 849 C CA . LYS A 1 108 ? 2.742 -15.065 -8.258 1.00 88.56 108 LYS A CA 1
ATOM 850 C C . LYS A 1 108 ? 4.137 -15.081 -8.879 1.00 88.56 108 LYS A C 1
ATOM 852 O O . LYS A 1 108 ? 4.912 -14.150 -8.687 1.00 88.56 108 LYS A O 1
ATOM 857 N N . GLU A 1 109 ? 4.433 -16.118 -9.651 1.00 87.25 109 GLU A N 1
ATOM 858 C CA . GLU A 1 109 ? 5.694 -16.312 -10.357 1.00 87.25 109 GLU A CA 1
ATOM 859 C C . GLU A 1 109 ? 5.920 -15.217 -11.407 1.00 87.25 109 GLU A C 1
ATOM 861 O O . GLU A 1 109 ? 7.047 -14.757 -11.575 1.00 87.25 109 GLU A O 1
ATOM 866 N N . LEU A 1 110 ? 4.849 -14.739 -12.054 1.00 88.88 110 LEU A N 1
ATOM 867 C CA . LEU A 1 110 ? 4.907 -13.610 -12.984 1.00 88.88 110 LEU A CA 1
ATOM 868 C C . LEU A 1 110 ? 5.230 -12.301 -12.245 1.00 88.88 110 LEU A C 1
ATOM 870 O O . LEU A 1 110 ? 6.076 -11.526 -12.696 1.00 88.88 110 LEU A O 1
ATOM 874 N N . CYS A 1 111 ? 4.606 -12.066 -11.085 1.00 88.94 111 CYS A N 1
ATOM 875 C CA . CYS A 1 111 ? 4.932 -10.917 -10.236 1.00 88.94 111 CYS A CA 1
ATOM 876 C C . CYS A 1 111 ? 6.398 -10.953 -9.777 1.00 88.94 111 CYS A C 1
ATOM 878 O O . CYS A 1 111 ? 7.086 -9.935 -9.835 1.00 88.94 111 CYS A O 1
ATOM 880 N N . GLU A 1 112 ? 6.895 -12.119 -9.349 1.00 85.62 112 GLU A N 1
ATOM 881 C CA . GLU A 1 112 ? 8.296 -12.318 -8.954 1.00 85.62 112 GLU A CA 1
ATOM 882 C C . GLU A 1 112 ? 9.249 -12.074 -10.134 1.00 85.62 112 GLU A C 1
ATOM 884 O O . GLU A 1 112 ? 10.225 -11.335 -9.987 1.00 85.62 112 GLU A O 1
ATOM 889 N N . PHE A 1 113 ? 8.927 -12.600 -11.322 1.00 84.31 113 PHE A N 1
ATOM 890 C CA . PHE A 1 113 ? 9.690 -12.380 -12.553 1.00 84.31 113 PHE A CA 1
ATOM 891 C C . PHE A 1 113 ? 9.833 -10.888 -12.890 1.00 84.31 113 PHE A C 1
ATOM 893 O O . PHE A 1 113 ? 10.927 -10.431 -13.236 1.00 84.31 113 PHE A O 1
ATOM 900 N N . HIS A 1 114 ? 8.763 -10.107 -12.714 1.00 85.75 114 HIS A N 1
ATOM 901 C CA . HIS A 1 114 ? 8.750 -8.655 -12.923 1.00 85.75 114 HIS A CA 1
ATOM 902 C C . HIS A 1 114 ? 9.198 -7.817 -11.707 1.00 85.75 114 HIS A C 1
ATOM 904 O O . HIS A 1 114 ? 9.115 -6.592 -11.748 1.00 85.75 114 HIS A O 1
ATOM 910 N N . SER A 1 115 ? 9.742 -8.446 -10.656 1.00 88.00 115 SER A N 1
ATOM 911 C CA . SER A 1 115 ? 10.193 -7.785 -9.419 1.00 88.00 115 SER A CA 1
ATOM 912 C C . SER A 1 115 ? 11.716 -7.842 -9.197 1.00 88.00 115 SER A C 1
ATOM 914 O O . SER A 1 115 ? 12.181 -7.826 -8.054 1.00 88.00 115 SER A O 1
ATOM 916 N N . LYS A 1 116 ? 12.536 -7.842 -10.259 1.00 82.50 116 LYS A N 1
ATOM 917 C CA . LYS A 1 116 ? 14.014 -7.937 -10.166 1.00 82.50 116 LYS A CA 1
ATOM 918 C C . LYS A 1 116 ? 14.618 -6.826 -9.311 1.00 82.50 116 LYS A C 1
ATOM 920 O O . LYS A 1 116 ? 15.574 -7.051 -8.571 1.00 82.50 116 LYS A O 1
ATOM 925 N N . ARG A 1 117 ? 14.048 -5.615 -9.362 1.00 80.06 117 ARG A N 1
ATOM 926 C CA . ARG A 1 117 ? 14.524 -4.499 -8.529 1.00 80.06 117 ARG A CA 1
ATOM 927 C C . ARG A 1 117 ? 14.394 -4.812 -7.038 1.00 80.06 117 ARG A C 1
ATOM 929 O O . ARG A 1 117 ? 15.289 -4.474 -6.268 1.00 80.06 117 ARG A O 1
ATOM 936 N N . ARG A 1 118 ? 13.301 -5.462 -6.634 1.00 79.62 118 ARG A N 1
ATOM 937 C CA . ARG A 1 118 ? 13.084 -5.894 -5.252 1.00 79.62 118 ARG A CA 1
ATOM 938 C C . ARG A 1 118 ? 14.086 -6.976 -4.858 1.00 79.62 118 ARG A C 1
ATOM 940 O O . ARG A 1 118 ? 14.712 -6.838 -3.814 1.00 79.62 118 ARG A O 1
ATOM 947 N N . GLU A 1 119 ? 14.305 -7.968 -5.718 1.00 78.69 119 GLU A N 1
ATOM 948 C CA . GLU A 1 119 ? 15.298 -9.030 -5.497 1.00 78.69 119 GLU A CA 1
ATOM 949 C C . GLU A 1 119 ? 16.709 -8.457 -5.270 1.00 78.69 119 GLU A C 1
ATOM 951 O O . GLU A 1 119 ? 17.401 -8.840 -4.329 1.00 78.69 119 GLU A O 1
ATOM 956 N N . GLN A 1 120 ? 17.122 -7.473 -6.076 1.00 74.38 120 GLN A N 1
ATOM 957 C CA . GLN A 1 120 ? 18.410 -6.791 -5.906 1.00 74.38 120 GLN A CA 1
ATOM 958 C C . GLN A 1 120 ? 18.529 -6.068 -4.558 1.00 74.38 120 GLN A C 1
ATOM 960 O O . GLN A 1 120 ? 19.602 -6.089 -3.956 1.00 74.38 120 GLN A O 1
ATOM 965 N N . ILE A 1 121 ? 17.455 -5.408 -4.103 1.00 68.88 121 ILE A N 1
ATOM 966 C CA . ILE A 1 121 ? 17.424 -4.711 -2.808 1.00 68.88 121 ILE A CA 1
ATOM 967 C C . ILE A 1 121 ? 17.514 -5.734 -1.676 1.00 68.88 121 ILE A C 1
ATOM 969 O O . ILE A 1 121 ? 18.381 -5.615 -0.818 1.00 68.88 121 ILE A O 1
ATOM 973 N N . GLU A 1 122 ? 16.674 -6.768 -1.701 1.00 76.00 122 GLU A N 1
ATOM 974 C CA . GLU A 1 122 ? 16.643 -7.816 -0.675 1.00 76.00 122 GLU A CA 1
ATOM 975 C C . GLU A 1 122 ? 17.979 -8.572 -0.585 1.00 76.00 122 GLU A C 1
ATOM 977 O O . GLU A 1 122 ? 18.446 -8.882 0.511 1.00 76.00 122 GLU A O 1
ATOM 982 N N . ALA A 1 123 ? 18.665 -8.781 -1.714 1.00 72.19 123 ALA A N 1
ATOM 983 C CA . ALA A 1 123 ? 19.978 -9.419 -1.740 1.00 72.19 123 ALA A CA 1
ATOM 984 C C . ALA A 1 123 ? 21.058 -8.632 -0.975 1.00 72.19 123 ALA A C 1
ATOM 986 O O . ALA A 1 123 ? 21.998 -9.248 -0.463 1.00 72.19 123 ALA A O 1
ATOM 987 N N . VAL A 1 124 ? 20.943 -7.301 -0.887 1.00 70.69 124 VAL A N 1
ATOM 988 C CA . VAL A 1 124 ? 21.903 -6.435 -0.176 1.00 70.69 124 VAL A CA 1
ATOM 989 C C . VAL A 1 124 ? 21.393 -5.932 1.176 1.00 70.69 124 VAL A C 1
ATOM 991 O O . VAL A 1 124 ? 22.188 -5.412 1.962 1.00 70.69 124 VAL A O 1
ATOM 994 N N . SER A 1 125 ? 20.096 -6.059 1.457 1.00 71.56 125 SER A N 1
ATOM 995 C CA . SER A 1 125 ? 19.484 -5.643 2.719 1.00 71.56 125 SER A CA 1
ATOM 996 C C . SER A 1 125 ? 19.801 -6.605 3.865 1.00 71.56 125 SER A C 1
ATOM 998 O O . SER A 1 125 ? 19.870 -7.821 3.681 1.00 71.56 125 SER A O 1
ATOM 1000 N N . LEU A 1 126 ? 19.984 -6.036 5.057 1.00 72.38 126 LEU A N 1
ATOM 1001 C CA . LEU A 1 126 ? 20.197 -6.746 6.318 1.00 72.38 126 LEU A CA 1
ATOM 1002 C C . LEU A 1 126 ? 19.083 -6.387 7.316 1.00 72.38 126 LEU A C 1
ATOM 1004 O O . LEU A 1 126 ? 18.597 -5.253 7.276 1.00 72.38 126 LEU A O 1
ATOM 1008 N N . PRO A 1 127 ? 18.704 -7.290 8.241 1.00 72.56 127 PRO A N 1
ATOM 1009 C CA . PRO A 1 127 ? 17.731 -6.982 9.296 1.00 72.56 127 PRO A CA 1
ATOM 1010 C C . PRO A 1 127 ? 18.141 -5.789 10.175 1.00 72.56 127 PRO A C 1
ATOM 1012 O O . PRO A 1 127 ? 17.289 -5.042 10.651 1.00 72.56 127 PRO A O 1
ATOM 1015 N N . THR A 1 128 ? 19.444 -5.566 10.340 1.00 72.06 128 THR A N 1
ATOM 1016 C CA . THR A 1 128 ? 20.027 -4.448 11.098 1.00 72.06 128 THR A CA 1
ATOM 1017 C C . THR A 1 128 ? 20.031 -3.115 10.350 1.00 72.06 128 THR A C 1
ATOM 1019 O O . THR A 1 128 ? 20.399 -2.091 10.927 1.00 72.06 128 THR A O 1
ATOM 1022 N N . ASP A 1 129 ? 19.638 -3.087 9.071 1.00 71.19 129 ASP A N 1
ATOM 1023 C CA . ASP A 1 129 ? 19.690 -1.859 8.285 1.00 71.19 129 ASP A CA 1
ATOM 1024 C C . ASP A 1 129 ? 18.751 -0.791 8.849 1.00 71.19 129 ASP A C 1
ATOM 1026 O O . ASP A 1 129 ? 17.523 -0.920 8.886 1.00 71.19 129 ASP A O 1
ATOM 1030 N N . THR A 1 130 ? 19.328 0.363 9.163 1.00 71.81 130 THR A N 1
ATOM 1031 C CA . THR A 1 130 ? 18.557 1.578 9.411 1.00 71.81 130 THR A CA 1
ATOM 1032 C C . THR A 1 130 ? 17.797 2.008 8.150 1.00 71.81 130 THR A C 1
ATOM 1034 O O . THR A 1 130 ? 18.139 1.663 7.011 1.00 71.81 130 THR A O 1
ATOM 1037 N N . LYS A 1 131 ? 16.774 2.860 8.320 1.00 71.06 131 LYS A N 1
ATOM 1038 C CA . LYS A 1 131 ? 16.036 3.452 7.186 1.00 71.06 131 LYS A CA 1
ATOM 1039 C C . LYS A 1 131 ? 16.964 4.173 6.202 1.00 71.06 131 LYS A C 1
ATOM 1041 O O . LYS A 1 131 ? 16.725 4.122 4.998 1.00 71.06 131 LYS A O 1
ATOM 1046 N N . MET A 1 132 ? 18.005 4.837 6.707 1.00 69.44 132 MET A N 1
ATOM 1047 C CA . MET A 1 132 ? 18.977 5.558 5.882 1.00 69.44 132 MET A CA 1
ATOM 1048 C C . MET A 1 132 ? 19.890 4.602 5.115 1.00 69.44 132 MET A C 1
ATOM 1050 O O . MET A 1 132 ? 20.054 4.778 3.912 1.00 69.44 132 MET A O 1
ATOM 1054 N N . GLN A 1 133 ? 20.392 3.543 5.755 1.00 69.81 133 GLN A N 1
ATOM 1055 C CA . GLN A 1 133 ? 21.174 2.503 5.074 1.00 69.81 133 GLN A CA 1
ATOM 1056 C C . GLN A 1 133 ? 20.352 1.782 4.002 1.00 69.81 133 GLN A C 1
ATOM 1058 O O . GLN A 1 133 ? 20.840 1.572 2.895 1.00 69.81 133 GLN A O 1
ATOM 1063 N N . THR A 1 134 ? 19.078 1.485 4.280 1.00 70.69 134 THR A N 1
ATOM 1064 C CA . THR A 1 134 ? 18.164 0.917 3.277 1.00 70.69 134 THR A CA 1
ATOM 1065 C C . THR A 1 134 ? 18.027 1.857 2.075 1.00 70.69 134 THR A C 1
ATOM 1067 O O . THR A 1 134 ? 18.192 1.426 0.938 1.00 70.69 134 THR A O 1
ATOM 1070 N N . LYS A 1 135 ? 17.781 3.158 2.303 1.00 72.69 135 LYS A N 1
ATOM 1071 C CA . LYS A 1 135 ? 17.713 4.162 1.224 1.00 72.69 135 LYS A CA 1
ATOM 1072 C C . LYS A 1 135 ? 19.017 4.242 0.432 1.00 72.69 135 LYS A C 1
ATOM 1074 O O . LYS A 1 135 ? 18.977 4.262 -0.794 1.00 72.69 135 LYS A O 1
ATOM 1079 N N . PHE A 1 136 ? 20.158 4.247 1.117 1.00 71.38 136 PHE A N 1
ATOM 1080 C CA . PHE A 1 136 ? 21.468 4.267 0.478 1.00 71.38 136 PHE A CA 1
ATOM 1081 C C . PHE A 1 136 ? 21.672 3.040 -0.415 1.00 71.38 136 PHE A C 1
ATOM 1083 O O . PHE A 1 136 ? 22.027 3.192 -1.577 1.00 71.38 136 PHE A O 1
ATOM 1090 N N . LYS A 1 137 ? 21.345 1.835 0.067 1.00 73.75 137 LYS A N 1
ATOM 1091 C CA . LYS A 1 137 ? 21.380 0.595 -0.727 1.00 73.75 137 LYS A CA 1
ATOM 1092 C C . LYS A 1 137 ? 20.450 0.651 -1.937 1.00 73.75 137 LYS A C 1
ATOM 1094 O O . LYS A 1 137 ? 20.820 0.197 -3.017 1.00 73.75 137 LYS A O 1
ATOM 1099 N N . VAL A 1 138 ? 19.259 1.238 -1.792 1.00 73.62 138 VAL A N 1
ATOM 1100 C CA . VAL A 1 138 ? 18.333 1.451 -2.916 1.00 73.62 138 VAL A CA 1
ATOM 1101 C C . VAL A 1 138 ? 18.942 2.371 -3.981 1.00 73.62 138 VAL A C 1
ATOM 1103 O O . VAL A 1 138 ? 18.725 2.144 -5.171 1.00 73.62 138 VAL A O 1
ATOM 1106 N N . LEU A 1 139 ? 19.708 3.387 -3.583 1.00 72.25 139 LEU A N 1
ATOM 1107 C CA . LEU A 1 139 ? 20.371 4.299 -4.516 1.00 72.25 139 LEU A CA 1
ATOM 1108 C C . LEU A 1 139 ? 21.614 3.672 -5.156 1.00 72.25 139 LEU A C 1
ATOM 1110 O O . LEU A 1 139 ? 21.766 3.752 -6.369 1.00 72.25 139 LEU A O 1
ATOM 1114 N N . THR A 1 140 ? 22.466 3.002 -4.380 1.00 73.12 140 THR A N 1
ATOM 1115 C CA . THR A 1 140 ? 23.740 2.447 -4.871 1.00 73.12 140 THR A CA 1
ATOM 1116 C C . THR A 1 140 ? 23.581 1.198 -5.729 1.00 73.12 140 THR A C 1
ATOM 1118 O O . THR A 1 140 ? 24.406 0.946 -6.598 1.00 73.12 140 THR A O 1
ATOM 1121 N N . THR A 1 141 ? 22.512 0.422 -5.535 1.00 71.75 141 THR A N 1
ATOM 1122 C CA . THR A 1 141 ? 22.191 -0.728 -6.405 1.00 71.75 141 THR A CA 1
ATOM 1123 C C . THR A 1 141 ? 21.413 -0.334 -7.661 1.00 71.75 141 THR A C 1
ATOM 1125 O O . THR A 1 141 ? 21.008 -1.202 -8.430 1.00 71.75 141 THR A O 1
ATOM 1128 N N . ARG A 1 142 ? 21.155 0.963 -7.865 1.00 69.69 142 ARG A N 1
ATOM 1129 C CA . ARG A 1 142 ? 20.376 1.467 -8.995 1.00 69.69 142 ARG A CA 1
ATOM 1130 C C . ARG A 1 142 ? 21.255 1.541 -10.244 1.00 69.69 142 ARG A C 1
ATOM 1132 O O . ARG A 1 142 ? 22.294 2.192 -10.225 1.00 69.69 142 ARG A O 1
ATOM 1139 N N . LYS A 1 143 ? 20.791 0.969 -11.356 1.00 71.88 143 LYS A N 1
ATOM 1140 C CA . LYS A 1 143 ? 21.344 1.284 -12.679 1.00 71.88 143 LYS A CA 1
ATOM 1141 C C . LYS A 1 143 ? 20.996 2.720 -13.090 1.00 71.88 143 LYS A C 1
ATOM 1143 O O . LYS A 1 143 ? 19.930 3.248 -12.732 1.00 71.88 143 LYS A O 1
ATOM 1148 N N . ALA A 1 144 ? 21.886 3.347 -13.858 1.00 73.69 144 ALA A N 1
ATOM 1149 C CA . ALA A 1 144 ? 21.570 4.586 -14.563 1.00 73.69 144 ALA A CA 1
ATOM 1150 C C . ALA A 1 144 ? 20.339 4.378 -15.465 1.00 73.69 144 ALA A C 1
ATOM 1152 O O . ALA A 1 144 ? 20.005 3.247 -15.815 1.00 73.69 144 ALA A O 1
ATOM 1153 N N . LYS A 1 145 ? 19.603 5.455 -15.768 1.00 65.62 145 LYS A N 1
ATOM 1154 C CA . LYS A 1 145 ? 18.486 5.338 -16.715 1.00 65.62 145 LYS A CA 1
ATOM 1155 C C . LYS A 1 145 ? 19.102 5.180 -18.101 1.00 65.62 145 LYS A C 1
ATOM 1157 O O . LYS A 1 145 ? 19.963 5.980 -18.445 1.00 65.62 145 LYS A O 1
ATOM 1162 N N . GLU A 1 146 ? 18.664 4.191 -18.864 1.00 69.81 146 GLU A N 1
ATOM 1163 C CA . GLU A 1 146 ? 18.970 4.151 -20.291 1.00 69.81 146 GLU A CA 1
ATOM 1164 C C . GLU A 1 146 ? 18.237 5.321 -20.965 1.00 69.81 146 GLU A C 1
ATOM 1166 O O . GLU A 1 146 ? 17.051 5.549 -20.709 1.00 69.81 146 GLU A O 1
ATOM 1171 N N . GLU A 1 147 ? 18.960 6.117 -21.754 1.00 61.69 147 GLU A N 1
ATOM 1172 C CA . GLU A 1 147 ? 18.411 7.314 -22.409 1.00 61.69 147 GLU A CA 1
ATOM 1173 C C . GLU A 1 147 ? 17.435 6.964 -23.534 1.00 61.69 147 GLU A C 1
ATOM 1175 O O . GLU A 1 147 ? 16.505 7.723 -23.801 1.00 61.69 147 GLU A O 1
ATOM 1180 N N . ARG A 1 148 ? 17.603 5.791 -24.154 1.00 65.50 148 ARG A N 1
ATOM 1181 C CA . ARG A 1 148 ? 16.734 5.279 -25.214 1.00 65.50 148 ARG A CA 1
ATOM 1182 C C . ARG A 1 148 ? 16.234 3.900 -24.830 1.00 65.50 148 ARG A C 1
ATOM 1184 O O . ARG A 1 148 ? 16.995 2.941 -24.806 1.00 65.50 148 ARG A O 1
ATOM 1191 N N . VAL A 1 149 ? 14.949 3.829 -24.515 1.00 70.69 149 VAL A N 1
ATOM 1192 C CA . VAL A 1 149 ? 14.251 2.579 -24.235 1.00 70.69 149 VAL A CA 1
ATOM 1193 C C . VAL A 1 149 ? 13.117 2.476 -25.239 1.00 70.69 149 VAL A C 1
ATOM 1195 O O . VAL A 1 149 ? 12.215 3.316 -25.233 1.00 70.69 149 VAL A O 1
ATOM 1198 N N . ASP A 1 150 ? 13.171 1.461 -26.095 1.00 82.69 150 ASP A N 1
ATOM 1199 C CA . ASP A 1 150 ? 12.076 1.143 -27.003 1.00 82.69 150 ASP A CA 1
ATOM 1200 C C . ASP A 1 150 ? 10.883 0.626 -26.185 1.00 82.69 150 ASP A C 1
ATOM 1202 O O . ASP A 1 150 ? 10.897 -0.476 -25.629 1.00 82.69 150 ASP A O 1
ATOM 1206 N N . ARG A 1 151 ? 9.849 1.466 -26.053 1.00 82.94 151 ARG A N 1
ATOM 1207 C CA . ARG A 1 151 ? 8.659 1.122 -25.266 1.00 82.94 151 ARG A CA 1
ATOM 1208 C C . ARG A 1 151 ? 7.884 -0.021 -25.905 1.00 82.94 151 ARG A C 1
ATOM 1210 O O . ARG A 1 151 ? 7.335 -0.830 -25.160 1.00 82.94 151 ARG A O 1
ATOM 1217 N N . GLU A 1 152 ? 7.816 -0.086 -27.230 1.00 85.00 152 GLU A N 1
ATOM 1218 C CA . GLU A 1 152 ? 7.045 -1.113 -27.930 1.00 85.00 152 GLU A CA 1
ATOM 1219 C C . GLU A 1 152 ? 7.676 -2.485 -27.720 1.00 85.00 152 GLU A C 1
ATOM 1221 O O . GLU A 1 152 ? 6.976 -3.422 -27.323 1.00 85.00 152 GLU A O 1
ATOM 1226 N N . ALA A 1 153 ? 9.004 -2.570 -27.839 1.00 86.12 153 ALA A N 1
ATOM 1227 C CA . ALA A 1 153 ? 9.755 -3.780 -27.521 1.00 86.12 153 ALA A CA 1
ATOM 1228 C C . ALA A 1 153 ? 9.526 -4.245 -26.071 1.00 86.12 153 ALA A C 1
ATOM 1230 O O . ALA A 1 153 ? 9.268 -5.425 -25.835 1.00 86.12 153 ALA A O 1
ATOM 1231 N N . LEU A 1 154 ? 9.526 -3.330 -25.090 1.00 86.75 154 LEU A N 1
ATOM 1232 C CA . LEU A 1 154 ? 9.244 -3.691 -23.693 1.00 86.75 154 LEU A CA 1
ATOM 1233 C C . LEU A 1 154 ? 7.809 -4.180 -23.468 1.00 86.75 154 LEU A C 1
ATOM 1235 O O . LEU A 1 154 ? 7.578 -5.088 -22.665 1.00 86.75 154 LEU A O 1
ATOM 1239 N N . PHE A 1 155 ? 6.825 -3.585 -24.146 1.00 86.00 155 PHE A N 1
ATOM 1240 C CA . PHE A 1 155 ? 5.447 -4.071 -24.081 1.00 86.00 155 PHE A CA 1
ATOM 1241 C C . PHE A 1 155 ? 5.308 -5.454 -24.719 1.00 86.00 155 PHE A C 1
ATOM 1243 O O . PHE A 1 155 ? 4.553 -6.281 -24.200 1.00 86.00 155 PHE A O 1
ATOM 1250 N N . LEU A 1 156 ? 6.030 -5.717 -25.810 1.00 87.44 156 LEU A N 1
ATOM 1251 C CA . LEU A 1 156 ? 6.075 -7.030 -26.442 1.00 87.44 156 LEU A CA 1
ATOM 1252 C C . LEU A 1 156 ? 6.699 -8.071 -25.504 1.00 87.44 156 LEU A C 1
ATOM 1254 O O . LEU A 1 156 ? 6.044 -9.073 -25.216 1.00 87.44 156 LEU A O 1
ATOM 1258 N N . GLU A 1 157 ? 7.874 -7.791 -24.930 1.00 88.00 157 GLU A N 1
ATOM 1259 C CA . GLU A 1 157 ? 8.545 -8.675 -23.963 1.00 88.00 157 GLU A CA 1
ATOM 1260 C C . GLU A 1 157 ? 7.633 -8.980 -22.763 1.00 88.00 157 GLU A C 1
ATOM 1262 O O . GLU A 1 157 ? 7.492 -10.129 -22.344 1.00 88.00 157 GLU A O 1
ATOM 1267 N N . ALA A 1 158 ? 6.942 -7.969 -22.227 1.00 87.50 158 ALA A N 1
ATOM 1268 C CA . ALA A 1 158 ? 6.007 -8.162 -21.121 1.00 87.50 158 ALA A CA 1
ATOM 1269 C C . ALA A 1 158 ? 4.803 -9.046 -21.506 1.00 87.50 158 ALA A C 1
ATOM 1271 O O . ALA A 1 158 ? 4.344 -9.855 -20.694 1.00 87.50 158 ALA A O 1
ATOM 1272 N N . ARG A 1 159 ? 4.287 -8.929 -22.739 1.00 88.75 159 ARG A N 1
ATOM 1273 C CA . ARG A 1 159 ? 3.206 -9.792 -23.251 1.00 88.75 159 ARG A CA 1
ATOM 1274 C C . ARG A 1 159 ? 3.682 -11.226 -23.455 1.00 88.75 159 ARG A C 1
ATOM 1276 O O . ARG A 1 159 ? 2.949 -12.155 -23.121 1.00 88.75 159 ARG A O 1
ATOM 1283 N N . GLU A 1 160 ? 4.883 -11.419 -23.983 1.00 88.94 160 GLU A N 1
ATOM 1284 C CA . GLU A 1 160 ? 5.486 -12.745 -24.139 1.00 88.94 160 GLU A CA 1
ATOM 1285 C C . GLU A 1 160 ? 5.746 -13.407 -22.787 1.00 88.94 160 GLU A C 1
ATOM 1287 O O . GLU A 1 160 ? 5.381 -14.568 -22.591 1.00 88.94 160 GLU A O 1
ATOM 1292 N N . ALA A 1 161 ? 6.264 -12.650 -21.815 1.00 87.88 161 ALA A N 1
ATOM 1293 C CA . ALA A 1 161 ? 6.403 -13.112 -20.443 1.00 87.88 161 ALA A CA 1
ATOM 1294 C C . ALA A 1 161 ? 5.041 -13.556 -19.894 1.00 87.88 161 ALA A C 1
ATOM 1296 O O . ALA A 1 161 ? 4.904 -14.708 -19.485 1.00 87.88 161 ALA A O 1
ATOM 1297 N N . ALA A 1 162 ? 4.002 -12.720 -19.976 1.00 89.62 162 ALA A N 1
ATOM 1298 C CA . ALA A 1 162 ?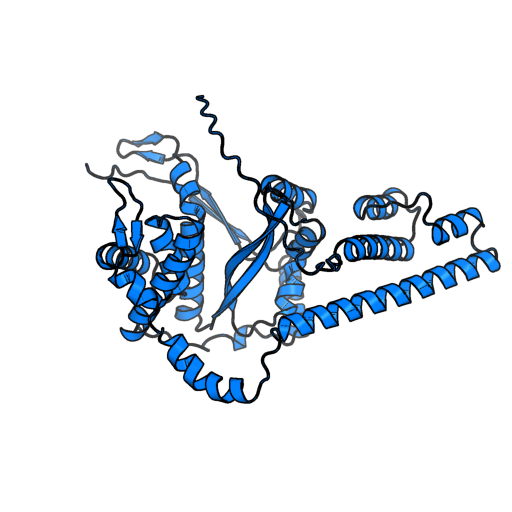 2.655 -13.093 -19.540 1.00 89.62 162 ALA A CA 1
ATOM 1299 C C . ALA A 1 162 ? 2.164 -14.407 -20.183 1.00 89.62 162 ALA A C 1
ATOM 1301 O O . ALA A 1 162 ? 1.717 -15.305 -19.465 1.00 89.62 162 ALA A O 1
ATOM 1302 N N . LYS A 1 163 ? 2.334 -14.575 -21.504 1.00 89.88 163 LYS A N 1
ATOM 1303 C CA . LYS A 1 163 ? 2.000 -15.825 -22.214 1.00 89.88 163 LYS A CA 1
ATOM 1304 C C . LYS A 1 163 ? 2.781 -17.027 -21.676 1.00 89.88 163 LYS A C 1
ATOM 1306 O O . LYS A 1 163 ? 2.183 -18.079 -21.454 1.00 89.88 163 LYS A O 1
ATOM 1311 N N . SER A 1 164 ? 4.081 -16.877 -21.413 1.00 90.38 164 SER A N 1
ATOM 1312 C CA . SER A 1 164 ? 4.932 -17.950 -20.869 1.00 90.38 164 SER A CA 1
ATOM 1313 C C . SER A 1 164 ? 4.474 -18.426 -19.482 1.00 90.38 164 SER A C 1
ATOM 1315 O O . SER A 1 164 ? 4.569 -19.611 -19.163 1.00 90.38 164 SER A O 1
ATOM 1317 N N . PHE A 1 165 ? 3.881 -17.523 -18.693 1.00 90.12 165 PHE A N 1
ATOM 1318 C CA . PHE A 1 165 ? 3.249 -17.818 -17.405 1.00 90.12 165 PHE A CA 1
ATOM 1319 C C . PHE A 1 165 ? 1.763 -18.199 -17.526 1.00 90.12 165 PHE A C 1
ATOM 1321 O O . PHE A 1 165 ? 1.066 -18.260 -16.513 1.00 90.12 165 PHE A O 1
ATOM 1328 N N . ARG A 1 166 ? 1.263 -18.471 -18.743 1.00 92.12 166 ARG A N 1
ATOM 1329 C CA . ARG A 1 166 ? -0.147 -18.803 -19.034 1.00 92.12 166 ARG A CA 1
ATOM 1330 C C . ARG A 1 166 ? -1.129 -17.757 -18.495 1.00 92.12 166 ARG A C 1
ATOM 1332 O O . ARG A 1 166 ? -2.239 -18.084 -18.080 1.00 92.12 166 ARG A O 1
ATOM 1339 N N . PHE A 1 167 ? -0.709 -16.496 -18.488 1.00 92.12 167 PHE A N 1
ATOM 1340 C CA . PHE A 1 167 ? -1.490 -15.380 -17.984 1.00 92.12 167 PHE A CA 1
ATOM 1341 C C . PHE A 1 167 ? -2.092 -14.564 -19.125 1.00 92.12 167 PHE A C 1
ATOM 1343 O O . PHE A 1 167 ? -1.394 -14.138 -20.044 1.00 92.12 167 PHE A O 1
ATOM 1350 N N . GLU A 1 168 ? -3.392 -14.293 -19.026 1.00 92.31 168 GLU A N 1
ATOM 1351 C CA . GLU A 1 168 ? -4.125 -13.466 -19.977 1.00 92.31 168 GLU A CA 1
ATOM 1352 C C . GLU A 1 168 ? -4.940 -12.400 -19.223 1.00 92.31 168 GLU A C 1
ATOM 1354 O O . GLU A 1 168 ? -5.956 -12.735 -18.607 1.00 92.31 168 GLU A O 1
ATOM 1359 N N . PRO A 1 169 ? -4.538 -11.112 -19.266 1.00 89.88 169 PRO A N 1
ATOM 1360 C CA . PRO A 1 169 ? -5.171 -10.055 -18.472 1.00 89.88 169 PRO A CA 1
ATOM 1361 C C . PRO A 1 169 ? -6.675 -9.894 -18.718 1.00 89.88 169 PRO A C 1
ATOM 1363 O O . PRO A 1 169 ? -7.424 -9.624 -17.783 1.00 89.88 169 PRO A O 1
ATOM 1366 N N . LYS A 1 170 ? -7.130 -10.098 -19.964 1.00 93.31 170 LYS A N 1
ATOM 1367 C CA . LYS A 1 170 ? -8.542 -9.943 -20.351 1.00 93.31 170 LYS A CA 1
ATOM 1368 C C . LYS A 1 170 ? -9.476 -10.871 -19.569 1.00 93.31 170 LYS A C 1
ATOM 1370 O O . LYS A 1 170 ? -10.601 -10.482 -19.285 1.00 93.31 170 LYS A O 1
ATOM 1375 N N . LYS A 1 171 ? -8.996 -12.048 -19.145 1.00 93.50 171 LYS A N 1
ATOM 1376 C CA . LYS A 1 171 ? -9.774 -13.013 -18.346 1.00 93.50 171 LYS A CA 1
ATOM 1377 C C . LYS A 1 171 ? -10.091 -12.525 -16.931 1.00 93.50 171 LYS A C 1
ATOM 1379 O O . LYS A 1 171 ? -10.884 -13.152 -16.236 1.00 93.50 171 LYS A O 1
ATOM 1384 N N . LEU A 1 172 ? -9.453 -11.446 -16.475 1.00 93.50 172 LEU A N 1
ATOM 1385 C CA . LEU A 1 172 ? -9.692 -10.886 -15.147 1.00 93.50 172 LEU A CA 1
ATOM 1386 C C . LEU A 1 172 ? -10.817 -9.847 -15.112 1.00 93.50 172 LEU A C 1
ATOM 1388 O O . LEU A 1 172 ? -11.313 -9.554 -14.024 1.00 93.50 172 LEU A O 1
ATOM 1392 N N . LEU A 1 173 ? -11.202 -9.301 -16.268 1.00 94.12 173 LEU A N 1
ATOM 1393 C CA . LEU A 1 173 ? -12.213 -8.252 -16.382 1.00 94.12 173 LEU A CA 1
ATOM 1394 C C . LEU A 1 173 ? -13.619 -8.813 -16.124 1.00 94.12 173 LEU A C 1
ATOM 1396 O O . LEU A 1 173 ? -13.905 -9.962 -16.457 1.00 94.12 173 LEU A O 1
ATOM 1400 N N . GLY A 1 174 ? -14.495 -8.009 -15.516 1.00 90.81 174 GLY A N 1
ATOM 1401 C CA . GLY A 1 174 ? -15.906 -8.365 -15.300 1.00 90.81 174 GLY A CA 1
ATOM 1402 C C . GLY A 1 174 ? -16.158 -9.519 -14.318 1.00 90.81 174 GLY A C 1
ATOM 1403 O O . GLY A 1 174 ? -17.278 -10.016 -14.219 1.00 90.81 174 GLY A O 1
ATOM 1404 N N . ARG A 1 175 ? -15.146 -9.957 -13.559 1.00 90.38 175 ARG A N 1
ATOM 1405 C CA . ARG A 1 175 ? -15.264 -11.019 -12.539 1.00 90.38 175 ARG A CA 1
ATOM 1406 C C . ARG A 1 175 ? -16.043 -10.587 -11.291 1.00 90.38 175 ARG A C 1
ATOM 1408 O O . ARG A 1 175 ? -16.379 -11.433 -10.459 1.00 90.38 175 ARG A O 1
ATOM 1415 N N . GLN A 1 176 ? -16.293 -9.294 -11.130 1.00 84.69 176 GLN A N 1
ATOM 1416 C CA . GLN A 1 176 ? -17.049 -8.690 -10.042 1.00 84.69 176 GLN A CA 1
ATOM 1417 C C . GLN A 1 176 ? -18.019 -7.658 -10.620 1.00 84.69 176 GLN A C 1
ATOM 1419 O O . GLN A 1 176 ? -17.634 -6.851 -11.461 1.00 84.69 176 GLN A O 1
ATOM 1424 N N . LYS A 1 177 ? -19.274 -7.683 -10.162 1.00 78.75 177 LYS A N 1
ATOM 1425 C CA . LYS A 1 177 ? -20.251 -6.634 -10.468 1.00 78.75 177 LYS A CA 1
ATOM 1426 C C . LYS A 1 177 ? -20.105 -5.500 -9.458 1.00 78.75 177 LYS A C 1
ATOM 1428 O O . LYS A 1 177 ? -19.867 -5.765 -8.276 1.00 78.75 177 LYS A O 1
ATOM 1433 N N . SER A 1 178 ? -20.260 -4.261 -9.915 1.00 72.25 178 SER A N 1
ATOM 1434 C CA . SER A 1 178 ? -20.477 -3.137 -9.011 1.00 72.25 178 SER A CA 1
ATOM 1435 C C . SER A 1 178 ? -21.785 -3.369 -8.251 1.00 72.25 178 SER A C 1
ATOM 1437 O O . SER A 1 178 ? -22.780 -3.831 -8.811 1.00 72.25 178 SER A O 1
ATOM 1439 N N . LYS A 1 179 ? -21.760 -3.119 -6.945 1.00 76.06 179 LYS A N 1
ATOM 1440 C CA . LYS A 1 179 ? -22.933 -3.189 -6.081 1.00 76.06 179 LYS A CA 1
ATOM 1441 C C . LYS A 1 179 ? -22.806 -2.106 -5.020 1.00 76.06 179 LYS A C 1
ATOM 1443 O O . LYS A 1 179 ? -21.691 -1.793 -4.600 1.00 76.06 179 LYS A O 1
ATOM 1448 N N . GLU A 1 180 ? -23.938 -1.543 -4.623 1.00 78.44 180 GLU A N 1
ATOM 1449 C CA . GLU A 1 180 ? -24.011 -0.663 -3.462 1.00 78.44 180 GLU A CA 1
ATOM 1450 C C . GLU A 1 180 ? -23.633 -1.405 -2.182 1.00 78.44 180 GLU A C 1
ATOM 1452 O O . GLU A 1 180 ? -23.860 -2.612 -2.050 1.00 78.44 180 GLU A O 1
ATOM 1457 N N . LEU A 1 181 ? -23.044 -0.664 -1.242 1.00 82.62 181 LEU A N 1
ATOM 1458 C CA . LEU A 1 181 ? -22.639 -1.231 0.033 1.00 82.62 181 LEU A CA 1
ATOM 1459 C C . LEU A 1 181 ? -23.853 -1.569 0.882 1.00 82.62 181 LEU A C 1
ATOM 1461 O O . LEU A 1 181 ? -24.655 -0.698 1.212 1.00 82.62 181 LEU A O 1
ATOM 1465 N N . GLU A 1 182 ? -23.947 -2.825 1.305 1.00 85.75 182 GLU A N 1
ATOM 1466 C CA . GLU A 1 182 ? -24.974 -3.218 2.263 1.00 85.75 182 GLU A CA 1
ATOM 1467 C C . GLU A 1 182 ? -24.587 -2.796 3.687 1.00 85.75 182 GLU A C 1
ATOM 1469 O O . GLU A 1 182 ? -23.413 -2.802 4.069 1.00 85.75 182 GLU A O 1
ATOM 1474 N N . THR A 1 183 ? -25.588 -2.553 4.538 1.00 85.69 183 THR A N 1
ATOM 1475 C CA . THR A 1 183 ? -25.405 -2.250 5.972 1.00 85.69 183 THR A CA 1
ATOM 1476 C C . THR A 1 183 ? -24.514 -3.275 6.679 1.00 85.69 183 THR A C 1
ATOM 1478 O O . THR A 1 183 ? -23.702 -2.936 7.534 1.00 85.69 183 THR A O 1
ATOM 1481 N N . LYS A 1 184 ? -24.621 -4.542 6.271 1.00 86.50 184 LYS A N 1
ATOM 1482 C CA . LYS A 1 184 ? -23.843 -5.666 6.803 1.00 86.50 184 LYS A CA 1
ATOM 1483 C C . LYS A 1 184 ? -22.342 -5.523 6.519 1.00 86.50 184 LYS A C 1
ATOM 1485 O O . LYS A 1 184 ? -21.518 -5.917 7.339 1.00 86.50 184 LYS A O 1
ATOM 1490 N N . GLU A 1 185 ? -21.984 -4.972 5.358 1.00 87.00 185 GLU A N 1
ATOM 1491 C CA . GLU A 1 185 ? -20.589 -4.738 4.971 1.00 87.00 185 GLU A CA 1
ATOM 1492 C C . GLU A 1 185 ? -19.998 -3.544 5.718 1.00 87.00 185 GLU A C 1
ATOM 1494 O O . GLU A 1 185 ? -18.847 -3.606 6.145 1.00 87.00 185 GLU A O 1
ATOM 1499 N N . LEU A 1 186 ? -20.786 -2.483 5.926 1.00 89.81 186 LEU A N 1
ATOM 1500 C CA . LEU A 1 186 ? -20.382 -1.364 6.780 1.00 89.81 186 LEU A CA 1
ATOM 1501 C C . LEU A 1 186 ? -20.091 -1.836 8.206 1.00 89.81 186 LEU A C 1
ATOM 1503 O O . LEU A 1 186 ? -19.089 -1.429 8.793 1.00 89.81 186 LEU A O 1
ATOM 1507 N N . GLU A 1 187 ? -20.925 -2.726 8.739 1.00 90.19 187 GLU A N 1
ATOM 1508 C CA . GLU A 1 187 ? -20.720 -3.294 10.069 1.00 90.19 187 GLU A CA 1
ATOM 1509 C C . GLU A 1 187 ? -19.458 -4.171 10.132 1.00 90.19 187 GLU A C 1
ATOM 1511 O O . GLU A 1 187 ? -18.664 -4.040 11.061 1.00 90.19 187 GLU A O 1
ATOM 1516 N N . ASP A 1 188 ? -19.177 -4.977 9.099 1.00 89.62 188 ASP A N 1
ATOM 1517 C CA . ASP A 1 188 ? -17.917 -5.737 9.016 1.00 89.62 188 ASP A CA 1
ATOM 1518 C C . ASP A 1 188 ? -16.685 -4.814 8.965 1.00 89.62 188 ASP A C 1
ATOM 1520 O O . ASP A 1 188 ? -15.676 -5.097 9.623 1.00 89.62 188 ASP A O 1
ATOM 1524 N N . ILE A 1 189 ? -16.770 -3.678 8.257 1.00 92.88 189 ILE A N 1
ATOM 1525 C CA . ILE A 1 189 ? -15.719 -2.646 8.255 1.00 92.88 189 ILE A CA 1
ATOM 1526 C C . ILE A 1 189 ? -15.535 -2.072 9.665 1.00 92.88 189 ILE A C 1
ATOM 1528 O O . ILE A 1 189 ? -14.396 -1.947 10.111 1.00 92.88 189 ILE A O 1
ATOM 1532 N N . LYS A 1 190 ? -16.613 -1.767 10.404 1.00 94.00 190 LYS A N 1
ATOM 1533 C CA . LYS A 1 190 ? -16.506 -1.277 11.794 1.00 94.00 190 LYS A CA 1
ATOM 1534 C C . LYS A 1 190 ? -15.817 -2.301 12.695 1.00 94.00 190 LYS A C 1
ATOM 1536 O O . LYS A 1 190 ? -14.870 -1.954 13.406 1.00 94.00 190 LYS A O 1
ATOM 1541 N N . THR A 1 191 ? -16.237 -3.565 12.640 1.00 92.50 191 THR A N 1
ATOM 1542 C CA . THR A 1 191 ? -15.652 -4.647 13.444 1.00 92.50 191 THR A CA 1
ATOM 1543 C C . THR A 1 191 ? -14.168 -4.844 13.132 1.00 92.50 191 THR A C 1
ATOM 1545 O O . THR A 1 191 ? -13.330 -4.921 14.036 1.00 92.50 191 THR A O 1
ATOM 1548 N N . THR A 1 192 ? -13.806 -4.909 11.848 1.00 92.06 192 THR A N 1
ATOM 1549 C CA . THR A 1 192 ? -12.407 -5.091 11.426 1.00 92.06 192 THR A CA 1
ATOM 1550 C C . THR A 1 192 ? -11.538 -3.876 11.737 1.00 92.06 192 THR A C 1
ATOM 1552 O O . THR A 1 192 ? -10.405 -4.053 12.199 1.00 92.06 192 THR A O 1
ATOM 1555 N N . LEU A 1 193 ? -12.072 -2.660 11.586 1.00 94.56 193 LEU A N 1
ATOM 1556 C CA . LEU A 1 193 ? -11.416 -1.423 12.002 1.00 94.56 193 LEU A CA 1
ATOM 1557 C C . LEU A 1 193 ? -11.120 -1.441 13.501 1.00 94.56 193 LEU A C 1
ATOM 1559 O O . LEU A 1 193 ? -9.971 -1.225 13.891 1.00 94.56 193 LEU A O 1
ATOM 1563 N N . SER A 1 194 ? -12.116 -1.755 14.335 1.00 93.31 194 SER A N 1
ATOM 1564 C CA . SER A 1 194 ? -11.933 -1.794 15.787 1.00 93.31 194 SER A CA 1
ATOM 1565 C C . SER A 1 194 ? -10.851 -2.796 16.199 1.00 93.31 194 SER A C 1
ATOM 1567 O O . SER A 1 194 ? -9.944 -2.476 16.973 1.00 93.31 194 SER A O 1
ATOM 1569 N N . ARG A 1 195 ? -10.854 -3.990 15.591 1.00 91.56 195 ARG A N 1
ATOM 1570 C CA . ARG A 1 195 ? -9.807 -5.001 15.795 1.00 91.56 195 ARG A CA 1
ATOM 1571 C C . ARG A 1 195 ? -8.424 -4.497 15.387 1.00 91.56 195 ARG A C 1
ATOM 1573 O O . ARG A 1 195 ? -7.476 -4.609 16.164 1.00 91.56 195 ARG A O 1
ATOM 1580 N N . SER A 1 196 ? -8.301 -3.889 14.206 1.00 90.50 196 SER A N 1
ATOM 1581 C CA . SER A 1 196 ? -7.020 -3.354 13.734 1.00 90.50 196 SER A CA 1
ATOM 1582 C C . SER A 1 196 ? -6.503 -2.208 14.612 1.00 90.50 196 SER A C 1
ATOM 1584 O O . SER A 1 196 ? -5.285 -2.065 14.777 1.00 90.50 196 SER A O 1
ATOM 1586 N N . LEU A 1 197 ? -7.394 -1.379 15.159 1.00 91.56 197 LEU A N 1
ATOM 1587 C CA . LEU A 1 197 ? -7.036 -0.302 16.078 1.00 91.56 197 LEU A CA 1
ATOM 1588 C C . LEU A 1 197 ? -6.619 -0.840 17.448 1.00 91.56 197 LEU A C 1
ATOM 1590 O O . LEU A 1 197 ? -5.623 -0.363 17.984 1.00 91.56 197 LEU A O 1
ATOM 1594 N N . SER A 1 198 ? -7.292 -1.876 17.955 1.00 89.56 198 SER A N 1
ATOM 1595 C CA . SER A 1 198 ? -6.920 -2.589 19.186 1.00 89.56 198 SER A CA 1
ATOM 1596 C C . SER A 1 198 ? -5.528 -3.223 19.084 1.00 89.56 198 SER A C 1
ATOM 1598 O O . SER A 1 198 ? -4.699 -3.101 19.982 1.00 89.56 198 SER A O 1
ATOM 1600 N N . GLU A 1 199 ? -5.196 -3.836 17.946 1.00 85.12 199 GLU A N 1
ATOM 1601 C CA . GLU A 1 199 ? -3.832 -4.321 17.698 1.00 85.12 199 GLU A CA 1
ATOM 1602 C C . GLU A 1 199 ? -2.817 -3.174 17.644 1.00 85.12 199 GLU A C 1
ATOM 1604 O O . GLU A 1 199 ? -1.714 -3.283 18.176 1.00 85.12 199 GLU A O 1
ATOM 1609 N N . THR A 1 200 ? -3.182 -2.055 17.016 1.00 80.94 200 THR A N 1
ATOM 1610 C CA . THR A 1 200 ? -2.292 -0.895 16.884 1.00 80.94 200 THR A CA 1
ATOM 1611 C C . THR A 1 200 ? -2.023 -0.231 18.236 1.00 80.94 200 THR A C 1
ATOM 1613 O O . THR A 1 200 ? -0.877 0.143 18.509 1.00 80.94 200 THR A O 1
ATOM 1616 N N . SER A 1 201 ? -3.043 -0.099 19.087 1.00 82.50 201 SER A N 1
ATOM 1617 C CA . SER A 1 201 ? -2.923 0.512 20.412 1.00 82.50 201 SER A CA 1
ATOM 1618 C C . SER A 1 201 ? -2.024 -0.306 21.338 1.00 82.50 201 SER A C 1
ATOM 1620 O O . SER A 1 201 ? -1.212 0.291 22.036 1.00 82.50 201 SER A O 1
ATOM 1622 N N . LYS A 1 202 ? -2.029 -1.647 21.253 1.00 80.00 202 LYS A N 1
ATOM 1623 C CA . LYS A 1 202 ? -1.090 -2.512 22.002 1.00 80.00 202 LYS A CA 1
ATOM 1624 C C . LYS A 1 202 ? 0.383 -2.167 21.756 1.00 80.00 202 LYS A C 1
ATOM 1626 O O . LYS A 1 202 ? 1.205 -2.328 22.649 1.00 80.00 202 LYS A O 1
ATOM 1631 N N . TYR A 1 203 ? 0.728 -1.697 20.554 1.00 70.44 203 TYR A N 1
ATOM 1632 C CA . TYR A 1 203 ? 2.110 -1.347 20.204 1.00 70.44 203 TYR A CA 1
ATOM 1633 C C . TYR A 1 203 ? 2.441 0.139 20.348 1.00 70.44 203 TYR A C 1
ATOM 1635 O O . TYR A 1 203 ? 3.598 0.472 20.595 1.00 70.44 203 TYR A O 1
ATOM 1643 N N . LYS A 1 204 ? 1.480 1.036 20.098 1.00 71.88 204 LYS A N 1
ATOM 1644 C CA . LYS A 1 204 ? 1.708 2.493 20.101 1.00 71.88 204 LYS A CA 1
ATOM 1645 C C . LYS A 1 204 ? 1.226 3.196 21.372 1.00 71.88 204 LYS A C 1
ATOM 1647 O O . LYS A 1 204 ? 1.539 4.369 21.543 1.00 71.88 204 LYS A O 1
ATOM 1652 N N . GLY A 1 205 ? 0.414 2.541 22.197 1.00 75.06 205 GLY A N 1
ATOM 1653 C CA . GLY A 1 205 ? -0.286 3.119 23.348 1.00 75.06 205 GLY A CA 1
ATOM 1654 C C . GLY A 1 205 ? -1.486 3.996 22.973 1.00 75.06 205 GLY A C 1
ATOM 1655 O O . GLY A 1 205 ? -2.508 3.948 23.643 1.00 75.06 205 GLY A O 1
ATOM 1656 N N . ALA A 1 206 ? -1.396 4.754 21.877 1.00 87.69 206 ALA A N 1
ATOM 1657 C CA . ALA A 1 206 ? -2.351 5.811 21.565 1.00 87.69 206 ALA A CA 1
ATOM 1658 C C . ALA A 1 206 ? -2.742 5.844 20.072 1.00 87.69 206 ALA A C 1
ATOM 1660 O O . ALA A 1 206 ? -1.907 5.598 19.193 1.00 87.69 206 ALA A O 1
ATOM 1661 N N . ILE A 1 207 ? -4.013 6.148 19.784 1.00 91.12 207 ILE A N 1
ATOM 1662 C CA . ILE A 1 207 ? -4.608 6.161 18.438 1.00 91.12 207 ILE A CA 1
ATOM 1663 C C . ILE A 1 207 ? -4.814 7.607 17.984 1.00 91.12 207 ILE A C 1
ATOM 1665 O O . ILE A 1 207 ? -5.520 8.371 18.630 1.00 91.12 207 ILE A O 1
ATOM 1669 N N . LYS A 1 208 ? -4.226 7.994 16.851 1.00 91.19 208 LYS A N 1
ATOM 1670 C CA . LYS A 1 208 ? -4.461 9.318 16.247 1.00 91.19 208 LYS A CA 1
ATOM 1671 C C . LYS A 1 208 ? -5.646 9.267 15.290 1.00 91.19 208 LYS A C 1
ATOM 1673 O O . LYS A 1 208 ? -5.859 8.239 14.653 1.00 91.19 208 LYS A O 1
ATOM 1678 N N . GLU A 1 209 ? -6.320 10.392 15.065 1.00 90.81 209 GLU A N 1
ATOM 1679 C CA . GLU A 1 209 ? -7.369 10.492 14.032 1.00 90.81 209 GLU A CA 1
ATOM 1680 C C . GLU A 1 209 ? -6.881 10.016 12.652 1.00 90.81 209 GLU A C 1
ATOM 1682 O O . GLU A 1 209 ? -7.570 9.283 11.943 1.00 90.81 209 GLU A O 1
ATOM 1687 N N . SER A 1 210 ? -5.640 10.359 12.283 1.00 91.56 210 SER A N 1
ATOM 1688 C CA . SER A 1 210 ? -5.047 9.895 11.026 1.00 91.56 210 SER A CA 1
ATOM 1689 C C . SER A 1 210 ? -4.811 8.385 10.999 1.00 91.56 210 SER A C 1
ATOM 1691 O O . SER A 1 210 ? -4.876 7.795 9.921 1.00 91.56 210 SER A O 1
ATOM 1693 N N . ASP A 1 211 ? -4.584 7.732 12.145 1.00 92.62 211 ASP A N 1
ATOM 1694 C CA . ASP A 1 211 ? -4.513 6.271 12.229 1.00 92.62 211 ASP A CA 1
ATOM 1695 C C . ASP A 1 211 ? -5.902 5.650 11.985 1.00 92.62 211 ASP A C 1
ATOM 1697 O O . ASP A 1 211 ? -5.991 4.708 11.198 1.00 92.62 211 ASP A O 1
ATOM 1701 N N . VAL A 1 212 ? -6.980 6.210 12.556 1.00 95.38 212 VAL A N 1
ATOM 1702 C CA . VAL A 1 212 ? -8.368 5.755 12.312 1.00 95.38 212 VAL A CA 1
ATOM 1703 C C . VAL A 1 212 ? -8.721 5.864 10.835 1.00 95.38 212 VAL A C 1
ATOM 1705 O O . VAL A 1 212 ? -9.145 4.883 10.225 1.00 95.38 212 VAL A O 1
ATOM 1708 N N . PHE A 1 213 ? -8.477 7.026 10.225 1.00 96.50 213 PHE A N 1
ATOM 1709 C CA . PHE A 1 213 ? -8.770 7.234 8.809 1.00 96.50 213 PHE A CA 1
ATOM 1710 C C . PHE A 1 213 ? -7.931 6.315 7.907 1.00 96.50 213 PHE A C 1
ATOM 1712 O O . PHE A 1 213 ? -8.458 5.679 6.996 1.00 96.50 213 PHE A O 1
ATOM 1719 N N . THR A 1 214 ? -6.635 6.159 8.205 1.00 95.56 214 THR A N 1
ATOM 1720 C CA . THR A 1 214 ? -5.749 5.252 7.452 1.00 95.56 214 THR A CA 1
ATOM 1721 C C . THR A 1 214 ? -6.218 3.802 7.525 1.00 95.56 214 THR A C 1
ATOM 1723 O O . THR A 1 214 ? -6.166 3.104 6.515 1.00 95.56 214 THR A O 1
ATOM 1726 N N . GLN A 1 215 ? -6.649 3.328 8.698 1.00 94.75 215 GLN A N 1
ATOM 1727 C CA . GLN A 1 215 ? -7.140 1.957 8.835 1.00 94.75 215 GLN A CA 1
ATOM 1728 C C . GLN A 1 215 ? -8.524 1.783 8.213 1.00 94.75 215 GLN A C 1
ATOM 1730 O O . GLN A 1 215 ? -8.759 0.763 7.578 1.00 94.75 215 GLN A O 1
ATOM 1735 N N . THR A 1 216 ? -9.389 2.797 8.281 1.00 96.69 216 THR A N 1
ATOM 1736 C CA . THR A 1 216 ? -10.694 2.779 7.599 1.00 96.69 216 THR A CA 1
ATOM 1737 C C . THR A 1 216 ? -10.516 2.550 6.098 1.00 96.69 216 THR A C 1
ATOM 1739 O O . THR A 1 216 ? -11.138 1.655 5.544 1.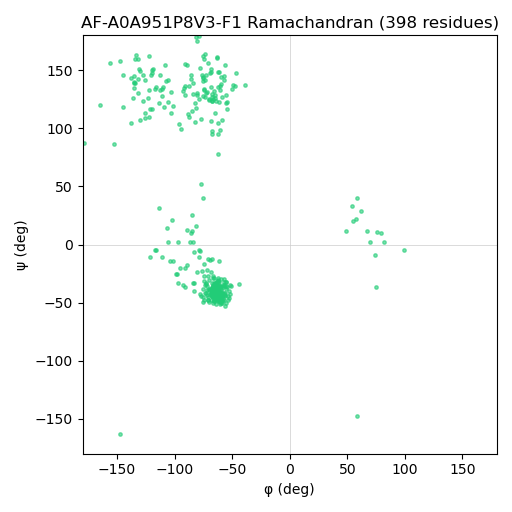00 96.69 216 THR A O 1
ATOM 1742 N N . LEU A 1 217 ? -9.601 3.284 5.451 1.00 96.38 217 LEU A N 1
ATOM 1743 C CA . LEU A 1 217 ? -9.279 3.117 4.024 1.00 96.38 217 LEU A CA 1
ATOM 1744 C C . LEU A 1 217 ? -8.722 1.725 3.683 1.00 96.38 217 LEU A C 1
ATOM 1746 O O . LEU A 1 217 ? -8.914 1.217 2.581 1.00 96.38 217 LEU A O 1
ATOM 1750 N N . LYS A 1 218 ? -7.993 1.101 4.612 1.00 94.00 218 LYS A N 1
ATOM 1751 C CA . LYS A 1 218 ? -7.418 -0.233 4.398 1.00 94.00 218 LYS A CA 1
ATOM 1752 C C . LYS A 1 218 ? -8.450 -1.336 4.554 1.00 94.00 218 LYS A C 1
ATOM 1754 O O . LYS A 1 218 ? -8.459 -2.267 3.752 1.00 94.00 218 LYS A O 1
ATOM 1759 N N . GLU A 1 219 ? -9.298 -1.235 5.571 1.00 93.12 219 GLU A N 1
ATOM 1760 C CA . GLU A 1 219 ? -10.320 -2.240 5.864 1.00 93.12 219 GLU A CA 1
ATOM 1761 C C . GLU A 1 219 ? -11.568 -2.071 4.972 1.00 93.12 219 GLU A C 1
ATOM 1763 O O . GLU A 1 219 ? -12.233 -3.063 4.673 1.00 93.12 219 GLU A O 1
ATOM 1768 N N . SER A 1 220 ? -11.826 -0.871 4.425 1.00 93.44 220 SER A N 1
ATOM 1769 C CA . SER A 1 220 ? -12.859 -0.656 3.397 1.00 93.44 220 SER A CA 1
ATOM 1770 C C . SER A 1 220 ? -12.541 -1.398 2.100 1.00 93.44 220 SER A C 1
ATOM 1772 O O . SER A 1 220 ? -13.451 -1.885 1.431 1.00 93.44 220 SER A O 1
ATOM 1774 N N . LYS A 1 221 ? -11.258 -1.550 1.744 1.00 92.56 221 LYS A N 1
ATOM 1775 C CA . LYS A 1 221 ? -10.813 -2.329 0.576 1.00 92.56 221 LYS A CA 1
ATOM 1776 C C . LYS A 1 221 ? -11.404 -1.821 -0.749 1.00 92.56 221 LYS A C 1
ATOM 1778 O O . LYS A 1 221 ? -11.744 -2.629 -1.610 1.00 92.56 221 LYS A O 1
ATOM 1783 N N . GLY A 1 222 ? -11.497 -0.502 -0.923 1.00 92.31 222 GLY A N 1
ATOM 1784 C CA . GLY A 1 222 ? -12.060 0.124 -2.126 1.00 92.31 222 GLY A CA 1
ATOM 1785 C C . GLY A 1 222 ? -13.588 0.211 -2.137 1.00 92.31 222 GLY A C 1
ATOM 1786 O O . GLY A 1 222 ? -14.155 0.698 -3.107 1.00 92.31 222 GLY A O 1
ATOM 1787 N N . ARG A 1 223 ? -14.263 -0.238 -1.071 1.00 92.38 223 ARG A N 1
ATOM 1788 C CA . ARG A 1 223 ? -15.725 -0.152 -0.931 1.00 92.38 223 ARG A CA 1
ATOM 1789 C C . ARG A 1 223 ? -16.236 1.257 -0.655 1.00 92.38 223 ARG A C 1
ATOM 1791 O O . ARG A 1 223 ? -17.328 1.602 -1.076 1.00 92.38 223 ARG A O 1
ATOM 1798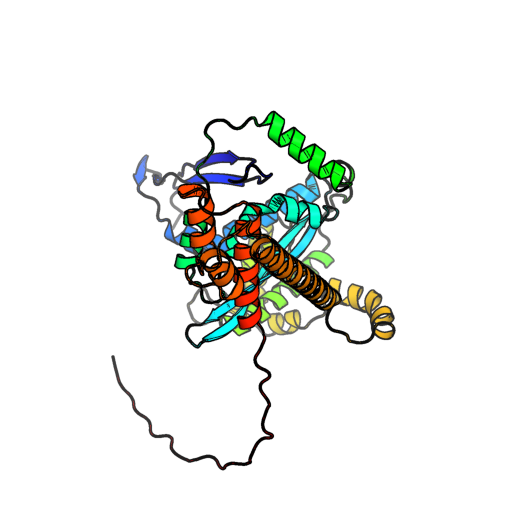 N N . LEU A 1 224 ? -15.447 2.045 0.067 1.00 94.06 224 LEU A N 1
ATOM 1799 C CA . LEU A 1 224 ? -15.758 3.432 0.397 1.00 94.06 224 LEU A CA 1
ATOM 1800 C C . LEU A 1 224 ? -14.861 4.344 -0.429 1.00 94.06 224 LEU A C 1
ATOM 1802 O O . LEU A 1 224 ? -13.667 4.068 -0.568 1.00 94.06 224 LEU A O 1
ATOM 1806 N N . THR A 1 225 ? -15.400 5.453 -0.915 1.00 94.81 225 THR A N 1
ATOM 1807 C CA . THR A 1 225 ? -14.602 6.580 -1.406 1.00 94.81 225 THR A CA 1
ATOM 1808 C C . THR A 1 225 ? -13.770 7.179 -0.272 1.00 94.81 225 THR A C 1
ATOM 1810 O O . THR A 1 225 ? -14.088 7.039 0.914 1.00 94.81 225 THR A O 1
ATOM 1813 N N . ALA A 1 226 ? -12.721 7.927 -0.612 1.00 94.81 226 ALA A N 1
ATOM 1814 C CA . ALA A 1 226 ? -11.927 8.653 0.377 1.00 94.81 226 ALA A CA 1
ATOM 1815 C C . ALA A 1 226 ? -12.775 9.597 1.252 1.00 94.81 226 ALA A C 1
ATOM 1817 O O . ALA A 1 226 ? -12.465 9.790 2.431 1.00 94.81 226 ALA A O 1
ATOM 1818 N N . LYS A 1 227 ? -13.852 10.171 0.696 1.00 96.00 227 LYS A N 1
ATOM 1819 C CA . LYS A 1 227 ? -14.744 11.072 1.429 1.00 96.00 227 LYS A CA 1
ATOM 1820 C C . LYS A 1 227 ? -15.654 10.320 2.396 1.00 96.00 227 LYS A C 1
ATOM 1822 O O . LYS A 1 227 ? -15.757 10.723 3.554 1.00 96.00 227 LYS A O 1
ATOM 1827 N N . GLU A 1 228 ? -16.258 9.222 1.955 1.00 95.81 228 GLU A N 1
ATOM 1828 C CA . GLU A 1 228 ? -17.071 8.357 2.816 1.00 95.81 228 GLU A CA 1
ATOM 1829 C C . GLU A 1 228 ? -16.225 7.747 3.931 1.00 95.81 228 GLU A C 1
ATOM 1831 O O . GLU A 1 228 ? -16.616 7.811 5.090 1.00 95.81 228 GLU A O 1
ATOM 1836 N N . ALA A 1 229 ? -15.022 7.255 3.621 1.00 96.94 229 ALA A N 1
ATOM 1837 C CA . ALA A 1 229 ? -14.089 6.739 4.620 1.00 96.94 229 ALA A CA 1
ATOM 1838 C C . ALA A 1 229 ? -13.679 7.814 5.642 1.00 96.94 229 ALA A C 1
ATOM 1840 O O . ALA A 1 229 ? -13.508 7.518 6.824 1.00 96.94 229 ALA A O 1
ATOM 1841 N N . GLN A 1 230 ? -13.545 9.076 5.216 1.00 96.56 230 GLN A N 1
ATOM 1842 C CA . GLN A 1 230 ? -13.284 10.183 6.133 1.00 96.56 230 GLN A CA 1
ATOM 1843 C C . GLN A 1 230 ? -14.471 10.411 7.075 1.00 96.56 230 GLN A C 1
ATOM 1845 O O . GLN A 1 230 ? -14.262 10.537 8.280 1.00 96.56 230 GLN A O 1
ATOM 1850 N N . ASN A 1 231 ? -15.697 10.463 6.552 1.00 96.88 231 ASN A N 1
ATOM 1851 C CA . ASN A 1 231 ? -16.897 10.636 7.372 1.00 96.88 231 ASN A CA 1
ATOM 1852 C C . ASN A 1 231 ? -17.069 9.456 8.341 1.00 96.88 231 ASN A C 1
ATOM 1854 O O . ASN A 1 231 ? -17.123 9.667 9.548 1.00 96.88 231 ASN A O 1
AT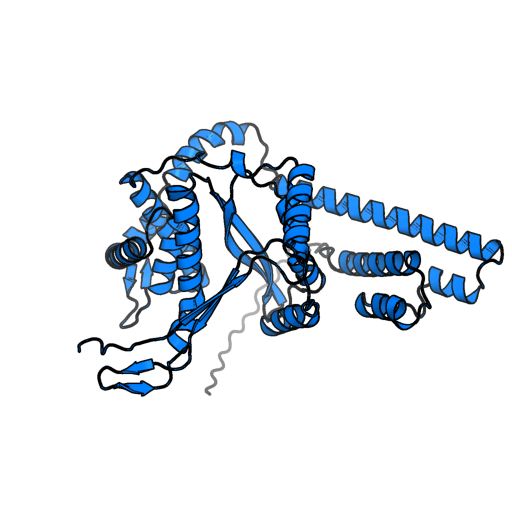OM 1858 N N . PHE A 1 232 ? -16.963 8.229 7.831 1.00 96.56 232 PHE A N 1
ATOM 1859 C CA . PHE A 1 232 ? -16.987 7.000 8.619 1.00 96.56 232 PHE A CA 1
ATOM 1860 C C . PHE A 1 232 ? -15.955 7.021 9.751 1.00 96.56 232 PHE A C 1
ATOM 1862 O O . PHE A 1 232 ? -16.266 6.673 10.884 1.00 96.56 232 PHE A O 1
ATOM 1869 N N . SER A 1 233 ? -14.724 7.475 9.483 1.00 96.31 233 SER A N 1
ATOM 1870 C CA . SER A 1 233 ? -13.685 7.565 10.516 1.00 96.31 233 SER A CA 1
ATOM 1871 C C . SER A 1 233 ? -14.018 8.577 11.619 1.00 96.31 233 SER A C 1
ATOM 1873 O O . SER A 1 233 ? -13.666 8.352 12.778 1.00 96.31 233 SER A O 1
ATOM 1875 N N . LYS A 1 234 ? -14.714 9.674 11.286 1.00 95.69 234 LYS A N 1
ATOM 1876 C CA . LYS A 1 234 ? -15.170 10.668 12.267 1.00 95.69 234 LYS A CA 1
ATOM 1877 C C . LYS A 1 234 ? -16.288 10.104 13.131 1.00 95.69 234 LYS A C 1
ATOM 1879 O O . LYS A 1 234 ? -16.232 10.252 14.347 1.00 95.69 234 LYS A O 1
ATOM 1884 N N . ASP A 1 235 ? -17.258 9.442 12.513 1.00 96.12 235 ASP A N 1
ATOM 1885 C CA . ASP A 1 235 ? -18.384 8.833 13.222 1.00 96.12 235 ASP A CA 1
ATOM 1886 C C . ASP A 1 235 ? -17.890 7.702 14.131 1.00 96.12 235 ASP A C 1
ATOM 1888 O O . ASP A 1 235 ? -18.195 7.684 15.322 1.00 96.12 235 ASP A O 1
ATOM 1892 N N . PHE A 1 236 ? -16.983 6.861 13.623 1.00 96.31 236 PHE A N 1
ATOM 1893 C CA . PHE A 1 236 ? -16.324 5.828 14.417 1.00 96.31 236 PHE A CA 1
ATOM 1894 C C . PHE A 1 236 ? -15.558 6.417 15.610 1.00 96.31 236 PHE A C 1
ATOM 1896 O O . PHE A 1 236 ? -15.620 5.883 16.715 1.00 96.31 236 PHE A O 1
ATOM 1903 N N . THR A 1 237 ? -14.842 7.528 15.410 1.00 94.75 237 THR A N 1
ATOM 1904 C CA . THR A 1 237 ? -14.099 8.191 16.494 1.00 94.75 237 THR A CA 1
ATOM 1905 C C . THR A 1 237 ? -15.035 8.704 17.586 1.00 94.75 237 THR A C 1
ATOM 1907 O O . THR A 1 237 ? -14.736 8.528 18.763 1.00 94.75 237 THR A O 1
ATOM 1910 N N . LYS A 1 238 ? -16.177 9.294 17.219 1.00 94.44 238 LYS A N 1
ATOM 1911 C CA . LYS A 1 238 ? -17.168 9.780 18.192 1.00 94.44 238 LYS A CA 1
ATOM 1912 C C . LYS A 1 238 ? -17.799 8.648 19.001 1.00 94.44 238 LYS A C 1
ATOM 1914 O O . LYS A 1 238 ? -18.069 8.822 20.183 1.00 94.44 238 LYS A O 1
ATOM 1919 N N . GLU A 1 239 ? -18.062 7.512 18.364 1.00 95.38 239 GLU A N 1
ATOM 1920 C CA . GLU A 1 239 ? -18.844 6.433 18.969 1.00 95.38 239 GLU A CA 1
ATOM 1921 C C . GLU A 1 239 ? -17.989 5.398 19.724 1.00 95.38 239 GLU A C 1
ATOM 1923 O O . GLU A 1 239 ? -18.404 4.905 20.776 1.00 95.38 239 GLU A O 1
ATOM 1928 N N . TYR A 1 240 ? -16.788 5.079 19.227 1.00 94.75 240 TYR A N 1
ATOM 1929 C CA . TYR A 1 240 ? -15.977 3.944 19.703 1.00 94.75 240 TYR A CA 1
ATOM 1930 C C . TYR A 1 240 ? -14.641 4.342 20.338 1.00 94.75 240 TYR A C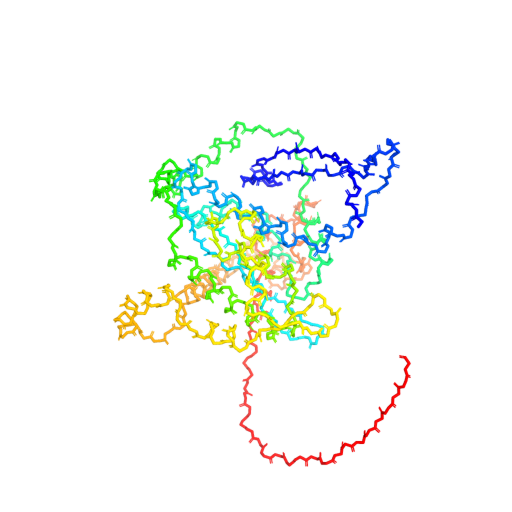 1
ATOM 1932 O O . TYR A 1 240 ? -13.926 3.477 20.856 1.00 94.75 240 TYR A O 1
ATOM 1940 N N . LEU A 1 241 ? -14.281 5.628 20.319 1.00 93.06 241 LEU A N 1
ATOM 1941 C CA . LEU A 1 241 ? -13.039 6.126 20.902 1.00 93.06 241 LEU A CA 1
ATOM 1942 C C . LEU A 1 241 ? -13.301 7.133 22.029 1.00 93.06 241 LEU A C 1
ATOM 1944 O O . LEU A 1 241 ? -14.307 7.833 22.051 1.00 93.06 241 LEU A O 1
ATOM 1948 N N . HIS A 1 242 ? -12.373 7.198 22.980 1.00 91.25 242 HIS A N 1
ATOM 1949 C CA . HIS A 1 242 ? -12.333 8.183 24.059 1.00 91.25 242 HIS A CA 1
ATOM 1950 C C . HIS A 1 242 ? -11.056 9.022 23.919 1.00 91.25 242 HIS A C 1
ATOM 1952 O O . HIS A 1 242 ? -9.979 8.473 23.685 1.00 91.25 242 HIS A O 1
ATOM 1958 N N . ALA A 1 243 ? -11.150 10.348 24.040 1.00 90.31 243 ALA A N 1
ATOM 1959 C CA . ALA A 1 243 ? -9.995 11.248 23.951 1.00 90.31 243 ALA A CA 1
ATOM 1960 C C . ALA A 1 243 ? -9.106 11.178 25.204 1.00 90.31 243 ALA A C 1
ATOM 1962 O O . ALA A 1 243 ? -9.601 11.076 26.322 1.00 90.31 243 ALA A O 1
ATOM 1963 N N . ILE A 1 244 ? -7.786 11.234 25.040 1.00 84.81 244 ILE A N 1
ATOM 1964 C CA . ILE A 1 244 ? -6.846 11.272 26.166 1.00 84.81 244 ILE A CA 1
ATOM 1965 C C . ILE A 1 244 ? -6.473 12.736 26.434 1.00 84.81 244 ILE A C 1
ATOM 1967 O O . ILE A 1 244 ? -5.678 13.330 25.696 1.00 84.81 244 ILE A O 1
ATOM 1971 N N . GLY A 1 245 ? -7.047 13.321 27.490 1.00 78.44 245 GLY A N 1
ATOM 1972 C CA . GLY A 1 245 ? -6.852 14.732 27.847 1.00 78.44 245 GLY A CA 1
ATOM 1973 C C . GLY A 1 245 ? -7.268 15.696 26.724 1.00 78.44 245 GLY A C 1
ATOM 1974 O O . GLY A 1 245 ? -8.150 15.388 25.929 1.00 78.44 245 GLY A O 1
ATOM 1975 N N . ASN A 1 246 ? -6.587 16.842 26.613 1.00 65.94 246 ASN A N 1
ATOM 1976 C CA . ASN A 1 246 ? -6.835 17.862 25.575 1.00 65.94 246 ASN A CA 1
ATOM 1977 C C . ASN A 1 246 ? -6.098 17.589 24.243 1.00 65.94 246 ASN A C 1
ATOM 1979 O O . ASN A 1 246 ? -5.766 18.520 23.509 1.00 65.94 246 ASN A O 1
ATOM 1983 N N . SER A 1 247 ? -5.765 16.331 23.936 1.00 71.12 247 SER A N 1
ATOM 1984 C CA . SER A 1 247 ? -4.943 15.977 22.769 1.00 71.12 247 SER A CA 1
ATOM 1985 C C . SER A 1 247 ? -5.749 15.296 21.652 1.00 71.12 247 SER A C 1
ATOM 1987 O O . SER A 1 247 ? -6.747 14.635 21.917 1.00 71.12 247 SER A O 1
ATOM 1989 N N . ASN A 1 248 ? -5.286 15.393 20.392 1.00 78.69 248 ASN A N 1
ATOM 1990 C CA . ASN A 1 248 ? -5.867 14.695 19.217 1.00 78.69 248 ASN A CA 1
ATOM 1991 C C . ASN A 1 248 ? -5.520 13.192 19.192 1.00 78.69 248 ASN A C 1
ATOM 1993 O O . ASN A 1 248 ? -5.111 12.629 18.166 1.00 78.69 248 ASN A O 1
ATOM 1997 N N . VAL A 1 249 ? -5.556 12.565 20.360 1.00 87.00 249 VAL A N 1
ATOM 1998 C CA . VAL A 1 249 ? -5.128 11.196 20.584 1.00 87.00 249 VAL A CA 1
ATOM 1999 C C . VAL A 1 249 ? -6.176 10.501 21.436 1.00 87.00 249 VAL A C 1
ATOM 2001 O O . VAL A 1 249 ? -6.704 11.069 22.388 1.00 87.00 249 VAL A O 1
ATOM 2004 N N . HIS A 1 250 ? -6.467 9.257 21.084 1.00 91.44 250 HIS A N 1
ATOM 2005 C CA . HIS A 1 250 ? -7.581 8.502 21.624 1.00 91.44 250 HIS A CA 1
ATOM 2006 C C . HIS A 1 250 ? -7.178 7.084 22.043 1.00 91.44 250 HIS A C 1
ATOM 2008 O O . HIS A 1 250 ? -6.159 6.540 21.601 1.00 91.44 250 HIS A O 1
ATOM 2014 N N . THR A 1 251 ? -8.034 6.461 22.845 1.00 90.75 251 THR A N 1
ATOM 2015 C CA . THR A 1 251 ? -8.075 5.020 23.131 1.00 90.75 251 THR A CA 1
ATOM 2016 C C . THR A 1 251 ? -9.441 4.457 22.754 1.00 90.75 251 THR A C 1
ATOM 2018 O O . THR A 1 251 ? -10.401 5.204 22.576 1.00 90.75 251 THR A O 1
ATOM 2021 N N . LEU A 1 252 ? -9.541 3.134 22.603 1.00 90.62 252 LEU A N 1
ATOM 2022 C CA . LEU A 1 252 ? -10.843 2.483 22.452 1.00 90.62 252 LEU A CA 1
ATOM 2023 C C . LEU A 1 252 ? -11.647 2.640 23.745 1.00 90.62 252 LEU A C 1
ATOM 2025 O O . LEU A 1 252 ? -11.124 2.377 24.828 1.00 90.62 252 LEU A O 1
ATOM 2029 N N . ASN A 1 253 ? -12.909 3.049 23.619 1.00 92.44 253 ASN A N 1
ATOM 2030 C CA . ASN A 1 253 ? -13.857 3.009 24.730 1.00 92.44 253 ASN A CA 1
ATOM 2031 C C . ASN A 1 253 ? -14.398 1.576 24.918 1.00 92.44 253 ASN A C 1
ATOM 2033 O O . ASN A 1 253 ? -14.052 0.667 24.160 1.00 92.44 253 ASN A O 1
ATOM 2037 N N . LYS A 1 254 ? -15.270 1.367 25.913 1.00 91.69 254 LYS A N 1
ATOM 2038 C CA . LYS A 1 254 ? -15.854 0.046 26.205 1.00 91.69 254 LYS A CA 1
ATOM 2039 C C . LYS A 1 254 ? -16.516 -0.593 24.972 1.00 91.69 254 LYS A C 1
ATOM 2041 O O . LYS A 1 254 ? -16.177 -1.724 24.634 1.00 91.69 254 LYS A O 1
ATOM 2046 N N . LYS A 1 255 ? -17.348 0.164 24.241 1.00 92.06 255 LYS A N 1
ATOM 2047 C CA . LYS A 1 255 ? -17.996 -0.296 22.997 1.00 92.06 255 LYS A CA 1
ATOM 2048 C C . LYS A 1 255 ? -16.971 -0.680 21.931 1.00 92.06 255 LYS A C 1
ATOM 2050 O O . LYS A 1 255 ? -17.115 -1.701 21.270 1.00 92.06 255 LYS A O 1
ATOM 2055 N N . GLY A 1 256 ? -15.915 0.118 21.766 1.00 89.50 256 GLY A N 1
ATOM 2056 C CA . GLY A 1 256 ? -14.828 -0.163 20.831 1.00 89.50 256 GLY A CA 1
ATOM 2057 C C . GLY A 1 256 ? -14.104 -1.465 21.170 1.00 89.50 256 GLY A C 1
ATOM 2058 O O . GLY A 1 256 ? -13.876 -2.294 20.289 1.00 89.50 256 GLY A O 1
ATOM 2059 N N . VAL A 1 257 ? -13.786 -1.688 22.447 1.00 87.69 257 VAL A N 1
ATOM 2060 C CA . VAL A 1 257 ? -13.140 -2.926 22.906 1.00 87.69 257 VAL A CA 1
ATOM 2061 C C . VAL A 1 257 ? -14.037 -4.140 22.664 1.00 87.69 257 VAL A C 1
ATOM 2063 O O . VAL A 1 257 ? -13.568 -5.107 22.061 1.00 87.69 257 VAL A O 1
ATOM 2066 N N . GLU A 1 258 ? -15.313 -4.072 23.042 1.00 89.94 258 GLU A N 1
ATOM 2067 C CA . GLU A 1 258 ? -16.301 -5.133 22.791 1.00 89.94 258 GLU A CA 1
ATOM 2068 C C . GLU A 1 258 ? -16.419 -5.436 21.289 1.00 89.94 258 GLU A C 1
ATOM 2070 O O . GLU A 1 258 ? -16.289 -6.584 20.858 1.00 89.94 258 GLU A O 1
ATOM 2075 N N . LEU A 1 259 ? -16.529 -4.394 20.459 1.00 89.88 259 LEU A N 1
ATOM 2076 C CA . LEU A 1 259 ? -16.588 -4.525 19.006 1.00 89.88 259 LEU A CA 1
ATOM 2077 C C . LEU A 1 259 ? -15.320 -5.177 18.430 1.00 89.88 259 LEU A C 1
ATOM 2079 O O . LEU A 1 259 ? -15.405 -5.969 17.493 1.00 89.88 259 LEU A O 1
ATOM 2083 N N . SER A 1 260 ? -14.140 -4.902 18.995 1.00 86.94 260 SER A N 1
ATOM 2084 C CA . SER A 1 260 ? -12.875 -5.505 18.543 1.00 86.94 260 SER A CA 1
ATOM 2085 C C . SER A 1 260 ? -12.800 -7.021 18.786 1.00 86.94 260 SER A C 1
ATOM 2087 O O . SER A 1 260 ? -12.094 -7.730 18.060 1.00 86.94 260 SER A O 1
ATOM 2089 N N . GLN A 1 261 ? -13.533 -7.503 19.794 1.00 85.56 261 GLN A N 1
ATOM 2090 C CA . GLN A 1 261 ? -13.618 -8.908 20.194 1.00 85.56 261 GLN A CA 1
ATOM 2091 C C . GLN A 1 261 ? -14.765 -9.646 19.493 1.00 85.56 261 GLN A C 1
ATOM 2093 O O . GLN A 1 261 ? -14.718 -10.867 19.389 1.00 85.56 261 GLN A O 1
ATOM 2098 N N . SER A 1 262 ? -15.759 -8.915 18.980 1.00 80.25 262 SER A N 1
ATOM 2099 C CA . SER A 1 262 ? -16.878 -9.490 18.233 1.00 80.25 262 SER A CA 1
ATOM 2100 C C . SER A 1 262 ? -16.424 -10.213 16.963 1.00 80.25 262 SER A C 1
ATOM 2102 O O . SER A 1 262 ? -15.446 -9.825 16.315 1.00 80.25 262 SER A O 1
ATOM 2104 N N . ASP A 1 263 ? -17.149 -11.262 16.580 1.00 70.12 263 ASP A N 1
ATOM 2105 C CA . ASP A 1 263 ? -16.910 -11.963 15.325 1.00 70.12 263 ASP A CA 1
ATOM 2106 C C . ASP A 1 263 ? -17.307 -11.103 14.128 1.00 70.12 263 ASP A C 1
ATOM 2108 O O . ASP A 1 263 ? -18.453 -10.664 14.008 1.00 70.12 263 ASP A O 1
ATOM 2112 N N . SER A 1 264 ? -16.364 -10.910 13.206 1.00 67.00 264 SER A N 1
ATOM 2113 C CA . SER A 1 264 ? -16.657 -10.233 11.946 1.00 67.00 264 SER A CA 1
ATOM 2114 C C . SER A 1 264 ? -17.450 -11.161 11.023 1.00 67.00 264 SER A C 1
ATOM 2116 O O . SER A 1 264 ? -17.437 -12.386 11.161 1.00 67.00 264 SER A O 1
ATOM 2118 N N . LEU A 1 265 ? -18.142 -10.589 10.043 1.00 59.53 265 LEU A N 1
ATOM 2119 C CA . LEU A 1 265 ? -18.938 -11.352 9.082 1.00 59.53 265 LEU A CA 1
ATOM 2120 C C . LEU A 1 265 ? -18.054 -12.367 8.333 1.00 59.53 265 LEU A C 1
ATOM 2122 O O . LEU A 1 265 ? -18.438 -13.521 8.133 1.00 59.53 265 LEU A O 1
ATOM 2126 N N . TYR A 1 266 ? -16.812 -11.969 8.035 1.00 55.31 266 TYR A N 1
ATOM 2127 C CA . TYR A 1 266 ? -15.781 -12.848 7.492 1.00 55.31 266 TYR A CA 1
ATOM 2128 C C . TYR A 1 266 ? -15.366 -13.979 8.448 1.00 55.31 266 TYR A C 1
ATOM 2130 O O . TYR A 1 266 ? -15.187 -15.097 7.969 1.00 55.31 266 TYR A O 1
ATOM 2138 N N . SER A 1 267 ? -15.215 -13.751 9.765 1.00 57.69 267 SER A N 1
ATOM 2139 C CA . SER A 1 267 ? -14.865 -14.841 10.701 1.00 57.69 267 SER A CA 1
ATOM 2140 C C . SER A 1 267 ? -15.998 -15.854 10.827 1.00 57.69 267 SER A C 1
ATOM 2142 O O . SER A 1 267 ? -15.739 -17.046 10.707 1.00 57.69 267 SER A O 1
ATOM 2144 N N . LYS A 1 268 ? -17.257 -15.405 10.889 1.00 62.06 268 LYS A N 1
ATOM 2145 C CA . LYS A 1 268 ? -18.432 -16.296 10.927 1.00 62.06 268 LYS A CA 1
ATOM 2146 C C . LYS A 1 268 ? -18.525 -17.198 9.694 1.00 62.06 268 LYS A C 1
ATOM 2148 O O . LYS A 1 268 ? -18.726 -18.406 9.815 1.00 62.06 268 LYS A O 1
ATOM 2153 N N . VAL A 1 269 ? -18.349 -16.630 8.497 1.00 59.22 269 VAL A N 1
ATOM 2154 C CA . VAL A 1 269 ? -18.362 -17.397 7.236 1.00 59.22 269 VAL A CA 1
ATOM 2155 C C . VAL A 1 269 ? -17.144 -18.317 7.144 1.00 59.22 269 VAL A C 1
ATOM 2157 O O . VAL A 1 269 ? -17.273 -19.486 6.776 1.00 59.22 269 VAL A O 1
ATOM 2160 N N . ARG A 1 270 ? -15.961 -17.817 7.519 1.00 50.94 270 ARG A N 1
ATOM 2161 C CA . ARG A 1 270 ? -14.719 -18.591 7.547 1.00 50.94 270 ARG A CA 1
ATOM 2162 C C . ARG A 1 270 ? -14.824 -19.780 8.491 1.00 50.94 270 ARG A C 1
ATOM 2164 O O . ARG A 1 270 ? -14.467 -20.872 8.080 1.00 50.94 270 ARG A O 1
ATOM 2171 N N . ASP A 1 271 ? -15.291 -19.607 9.719 1.00 55.69 271 ASP A N 1
ATOM 2172 C CA . ASP A 1 271 ? -15.356 -20.688 10.703 1.00 55.69 271 ASP A CA 1
ATOM 2173 C C . ASP A 1 271 ? -16.423 -21.722 10.337 1.00 55.69 271 ASP A C 1
ATOM 2175 O O . ASP A 1 271 ? -16.201 -22.917 10.530 1.00 55.69 271 ASP A O 1
ATOM 2179 N N . LYS A 1 272 ? -17.506 -21.317 9.665 1.00 58.94 272 LYS A N 1
ATOM 2180 C CA . LYS A 1 272 ? -18.477 -22.255 9.083 1.00 58.94 272 LYS A CA 1
ATOM 2181 C C . LYS A 1 272 ? -17.881 -23.103 7.947 1.00 58.94 272 LYS A C 1
ATOM 2183 O O . LYS A 1 272 ? -18.177 -24.288 7.859 1.00 58.94 272 LYS A O 1
ATOM 2188 N N . LEU A 1 273 ? -17.017 -22.521 7.109 1.00 51.62 273 LEU A N 1
ATOM 2189 C CA . LEU A 1 273 ? -16.361 -23.214 5.987 1.00 51.62 273 LEU A CA 1
ATOM 2190 C C . LEU A 1 273 ? -15.105 -24.001 6.395 1.00 51.62 273 LEU A C 1
ATOM 2192 O O . LEU A 1 273 ? -14.794 -25.030 5.802 1.00 51.62 273 LEU A O 1
ATOM 2196 N N . ILE A 1 274 ? -14.356 -23.508 7.383 1.00 47.72 274 ILE A N 1
ATOM 2197 C CA . ILE A 1 274 ? -13.042 -24.027 7.775 1.00 47.72 274 ILE A CA 1
ATOM 2198 C C . ILE A 1 274 ? -13.130 -24.970 8.978 1.00 47.72 274 ILE A C 1
ATOM 2200 O O . ILE A 1 274 ? -12.267 -25.834 9.095 1.00 47.72 274 ILE A O 1
ATOM 2204 N N . SER A 1 275 ? -14.138 -24.880 9.854 1.00 53.69 275 SER A N 1
ATOM 2205 C CA . SER A 1 275 ? -14.268 -25.821 10.984 1.00 53.69 275 SER A CA 1
ATOM 2206 C C . SER A 1 275 ? -14.352 -27.302 10.576 1.00 53.69 275 SER A C 1
ATOM 2208 O O . SER A 1 275 ? -13.724 -28.107 11.270 1.00 53.69 275 SER A O 1
ATOM 2210 N N . PRO A 1 276 ? -14.973 -27.698 9.441 1.00 52.53 276 PRO A N 1
ATOM 2211 C CA . PRO A 1 276 ? -14.901 -29.082 8.970 1.00 52.53 276 PRO A CA 1
ATOM 2212 C C . PRO A 1 276 ? -13.494 -29.432 8.459 1.00 52.53 276 PRO A C 1
ATOM 2214 O O . PRO A 1 276 ? -12.982 -30.513 8.728 1.00 52.53 276 PRO A O 1
ATOM 2217 N N . LEU A 1 277 ? -12.828 -28.491 7.779 1.00 44.59 277 LEU A N 1
ATOM 2218 C CA . LEU A 1 277 ? -11.493 -28.677 7.194 1.00 44.59 277 LEU A CA 1
ATOM 2219 C C . LEU A 1 277 ? -10.372 -28.720 8.247 1.00 44.59 277 LEU A C 1
ATOM 2221 O O . LEU A 1 277 ? -9.410 -29.465 8.083 1.00 44.59 277 LEU A O 1
ATOM 2225 N N . LYS A 1 278 ? -10.497 -27.966 9.347 1.00 45.38 278 LYS A N 1
ATOM 2226 C CA . LYS A 1 278 ? -9.573 -27.993 10.497 1.00 45.38 278 LYS A CA 1
ATOM 2227 C C . LYS A 1 278 ? -9.597 -29.330 11.239 1.00 45.38 278 LYS A C 1
ATOM 2229 O O . LYS A 1 278 ? -8.582 -29.700 11.807 1.00 45.38 278 LYS A O 1
ATOM 2234 N N . ARG A 1 279 ? -10.720 -30.060 11.221 1.00 49.66 279 ARG A N 1
ATOM 2235 C CA . ARG A 1 279 ? -10.797 -31.418 11.793 1.00 49.66 279 ARG A CA 1
ATOM 2236 C C . ARG A 1 279 ? -10.049 -32.458 10.953 1.00 49.66 279 ARG A C 1
ATOM 2238 O O . ARG A 1 279 ? -9.677 -33.496 11.480 1.00 49.66 279 ARG A O 1
ATOM 2245 N N . ILE A 1 280 ? -9.826 -32.173 9.669 1.00 46.59 280 ILE A N 1
ATOM 2246 C CA . ILE A 1 280 ? -9.185 -33.084 8.707 1.00 46.59 280 ILE A CA 1
ATOM 2247 C C . ILE A 1 280 ? -7.694 -32.748 8.519 1.00 46.59 280 ILE A C 1
ATOM 2249 O O . ILE A 1 280 ? -6.896 -33.616 8.175 1.00 46.59 280 ILE A O 1
ATOM 2253 N N . LEU A 1 281 ? -7.290 -31.497 8.761 1.00 39.81 281 LEU A N 1
ATOM 2254 C CA . LEU A 1 281 ? -5.907 -31.045 8.606 1.00 39.81 281 LEU A CA 1
ATOM 2255 C C . LEU A 1 281 ? -5.220 -30.924 9.976 1.00 39.81 281 LEU A C 1
ATOM 2257 O O . LEU A 1 281 ? -5.589 -30.032 10.741 1.00 39.81 281 LEU A O 1
ATOM 2261 N N . PRO A 1 282 ? -4.205 -31.756 10.290 1.00 41.47 282 PRO A N 1
ATOM 2262 C CA . PRO A 1 282 ? -3.477 -31.643 11.549 1.00 41.47 282 PRO A CA 1
ATOM 2263 C C . PRO A 1 282 ? -2.823 -30.263 11.660 1.00 41.47 282 PRO A C 1
ATOM 2265 O O . PRO A 1 282 ? -2.361 -29.709 10.657 1.00 41.47 282 PRO A O 1
ATOM 2268 N N . GLU A 1 283 ? -2.785 -29.715 12.880 1.00 43.91 283 GLU A N 1
ATOM 2269 C CA . GLU A 1 283 ? -2.196 -28.414 13.215 1.00 43.91 283 GLU A CA 1
ATOM 2270 C C . GLU A 1 283 ? -0.686 -28.386 12.921 1.00 43.91 283 GLU A C 1
ATOM 2272 O O . GLU A 1 283 ? 0.180 -28.519 13.783 1.00 43.91 283 GLU A O 1
ATOM 2277 N N . GLY A 1 284 ? -0.352 -28.235 11.646 1.00 41.81 284 GLY A N 1
ATOM 2278 C CA . GLY A 1 284 ? 0.994 -28.079 11.136 1.00 41.81 284 GLY A CA 1
ATOM 2279 C C . GLY A 1 284 ? 1.239 -26.633 10.729 1.00 41.81 284 GLY A C 1
ATOM 2280 O O . GLY A 1 284 ? 0.373 -25.967 10.159 1.00 41.81 284 GLY A O 1
ATOM 2281 N N . LYS A 1 285 ? 2.458 -26.146 10.995 1.00 39.38 285 LYS A N 1
ATOM 2282 C CA . LYS A 1 285 ? 2.981 -24.857 10.503 1.00 39.38 285 LYS A CA 1
ATOM 2283 C C . LYS A 1 285 ? 2.528 -24.612 9.052 1.00 39.38 285 LYS A C 1
ATOM 2285 O O . LYS A 1 285 ? 2.614 -25.546 8.254 1.00 39.38 285 LYS A O 1
ATOM 2290 N N . PRO A 1 286 ? 2.105 -23.383 8.689 1.00 45.16 286 PRO A N 1
ATOM 2291 C CA . PRO A 1 286 ? 1.421 -23.112 7.426 1.00 45.16 286 PRO A CA 1
ATOM 2292 C C . PRO A 1 286 ? 2.185 -23.712 6.243 1.00 45.16 286 PRO A C 1
ATOM 2294 O O . PRO A 1 286 ? 3.400 -23.523 6.147 1.00 45.16 286 PRO A O 1
ATOM 2297 N N . LEU A 1 287 ? 1.476 -24.401 5.338 1.00 39.59 287 LEU A N 1
ATOM 2298 C CA . LEU A 1 287 ? 2.029 -25.089 4.156 1.00 39.59 287 LEU A CA 1
ATOM 2299 C C . LEU A 1 287 ? 3.071 -24.242 3.399 1.00 39.59 287 LEU A C 1
ATOM 2301 O O . LEU A 1 287 ? 4.060 -24.758 2.888 1.00 39.59 287 LEU A O 1
ATOM 2305 N N . SER A 1 288 ? 2.893 -22.917 3.379 1.00 45.84 288 SER A N 1
ATOM 2306 C CA . SER A 1 288 ? 3.813 -21.958 2.761 1.00 45.84 288 SER A CA 1
ATOM 2307 C C . SER A 1 288 ? 5.188 -21.872 3.442 1.00 45.84 288 SER A C 1
ATOM 2309 O O . SER A 1 288 ? 6.187 -21.655 2.762 1.00 45.84 288 SER A O 1
ATOM 2311 N N . TYR A 1 289 ? 5.288 -22.046 4.763 1.00 42.16 289 TYR A N 1
ATOM 2312 C CA . TYR A 1 289 ? 6.563 -22.110 5.486 1.00 42.16 289 TYR A CA 1
ATOM 2313 C C . TYR A 1 289 ? 7.305 -23.413 5.186 1.00 42.16 289 TYR A C 1
ATOM 2315 O O . TYR A 1 289 ? 8.482 -23.375 4.836 1.00 42.16 289 TYR A O 1
ATOM 2323 N N . GLN A 1 290 ? 6.611 -24.552 5.254 1.00 43.00 290 GLN A N 1
ATOM 2324 C CA . GLN A 1 290 ? 7.208 -25.855 4.950 1.00 43.00 290 GLN A CA 1
ATOM 2325 C C . GLN A 1 290 ? 7.645 -25.942 3.481 1.00 43.00 290 GLN A C 1
ATOM 2327 O O . GLN A 1 290 ? 8.763 -26.370 3.198 1.00 43.00 290 GLN A O 1
ATOM 2332 N N . TYR A 1 291 ? 6.832 -25.424 2.555 1.00 45.19 291 TYR A N 1
ATOM 2333 C CA . TYR A 1 291 ? 7.183 -25.316 1.139 1.00 45.19 291 TYR A CA 1
ATOM 2334 C C . TYR A 1 291 ? 8.405 -24.416 0.912 1.00 45.19 291 TYR A C 1
ATOM 2336 O O . TYR A 1 291 ? 9.346 -24.815 0.227 1.00 45.19 291 TYR A O 1
ATOM 2344 N N . ARG A 1 292 ? 8.451 -23.225 1.532 1.00 44.53 292 ARG A N 1
ATOM 2345 C CA . ARG A 1 292 ? 9.619 -22.325 1.452 1.00 44.53 292 ARG A CA 1
ATOM 2346 C C . ARG A 1 292 ? 10.882 -22.970 2.026 1.00 44.53 292 ARG A C 1
ATOM 2348 O O . ARG A 1 292 ? 11.937 -22.854 1.407 1.00 44.53 292 ARG A O 1
ATOM 2355 N N . LYS A 1 293 ? 10.775 -23.694 3.144 1.00 45.91 293 LYS A N 1
ATOM 2356 C CA . LYS A 1 293 ? 11.889 -24.430 3.762 1.00 45.91 293 LYS A CA 1
ATOM 2357 C C . LYS A 1 293 ? 12.392 -25.567 2.864 1.00 45.91 293 LYS A C 1
ATOM 2359 O O . LYS A 1 293 ? 13.590 -25.668 2.628 1.00 45.91 293 LYS A O 1
ATOM 2364 N N . ALA A 1 294 ? 11.494 -26.353 2.275 1.00 51.97 294 ALA A N 1
ATOM 2365 C CA . ALA A 1 294 ? 11.861 -27.426 1.351 1.00 51.97 294 ALA A CA 1
ATOM 2366 C C . ALA A 1 294 ? 12.510 -26.888 0.060 1.00 51.97 294 ALA A C 1
ATOM 2368 O O . ALA A 1 294 ? 13.491 -27.447 -0.436 1.00 51.97 294 ALA A O 1
ATOM 2369 N N . GLN A 1 295 ? 12.005 -25.774 -0.484 1.00 48.88 295 GLN A N 1
ATOM 2370 C CA . GLN A 1 295 ? 12.617 -25.097 -1.635 1.00 48.88 295 GLN A CA 1
ATOM 2371 C C . GLN A 1 295 ? 14.003 -24.537 -1.292 1.00 48.88 295 GLN A C 1
ATOM 2373 O O . GLN A 1 295 ? 14.936 -24.647 -2.093 1.00 48.88 295 GLN A O 1
ATOM 2378 N N . TYR A 1 296 ? 14.160 -23.989 -0.087 1.00 45.22 296 TYR A N 1
ATOM 2379 C CA . TYR A 1 296 ? 15.440 -23.537 0.447 1.00 45.22 296 TYR A CA 1
ATOM 2380 C C . TYR A 1 296 ? 16.455 -24.688 0.550 1.00 45.22 296 TYR A C 1
ATOM 2382 O O . TYR A 1 296 ? 17.543 -24.607 -0.023 1.00 45.22 296 TYR A O 1
ATOM 2390 N N . GLU A 1 297 ? 16.081 -25.806 1.171 1.00 52.19 297 GLU A N 1
ATOM 2391 C CA . GLU A 1 297 ? 16.940 -26.988 1.319 1.00 52.19 297 GLU A CA 1
ATOM 2392 C C . GLU A 1 297 ? 17.343 -27.586 -0.040 1.00 52.19 297 GLU A C 1
ATOM 2394 O O . GLU A 1 297 ? 18.520 -27.890 -0.264 1.00 52.19 297 GLU A O 1
ATOM 2399 N N . LYS A 1 298 ? 16.413 -27.659 -1.005 1.00 55.50 298 LYS A N 1
ATOM 2400 C CA . LYS A 1 298 ? 16.707 -28.089 -2.386 1.00 55.50 298 LYS A CA 1
ATOM 2401 C C . LYS A 1 298 ? 17.727 -27.177 -3.076 1.00 55.50 298 LYS A C 1
ATOM 2403 O O . LYS A 1 298 ? 18.640 -27.672 -3.747 1.00 55.50 298 LYS A O 1
ATOM 2408 N N . ARG A 1 299 ? 17.608 -25.853 -2.914 1.00 47.56 299 ARG A N 1
ATOM 2409 C CA . ARG A 1 299 ? 18.564 -24.874 -3.471 1.00 47.56 299 ARG A CA 1
ATOM 2410 C C . ARG A 1 299 ? 19.956 -25.043 -2.857 1.00 47.56 299 ARG A C 1
ATOM 2412 O O . ARG A 1 299 ? 20.938 -25.085 -3.604 1.00 47.56 299 ARG A O 1
ATOM 2419 N N . VAL A 1 300 ? 20.039 -25.235 -1.538 1.00 45.00 300 VAL A N 1
ATOM 2420 C CA . VAL A 1 300 ? 21.299 -25.482 -0.814 1.00 45.00 300 VAL A CA 1
ATOM 2421 C C . VAL A 1 300 ? 21.972 -26.769 -1.301 1.00 45.00 300 VAL A C 1
ATOM 2423 O O . VAL A 1 300 ? 23.149 -26.749 -1.666 1.00 45.00 300 VAL A O 1
ATOM 2426 N N . GLN A 1 301 ? 21.228 -27.872 -1.410 1.00 54.53 301 GLN A N 1
ATOM 2427 C CA . GLN A 1 301 ? 21.768 -29.153 -1.883 1.00 54.53 301 GLN A CA 1
ATOM 2428 C C . GLN A 1 301 ? 22.271 -29.084 -3.334 1.00 54.53 301 GLN A C 1
ATOM 2430 O O . GLN A 1 301 ? 23.351 -29.589 -3.659 1.00 54.53 301 GLN A O 1
ATOM 2435 N N . LYS A 1 302 ? 21.539 -28.395 -4.221 1.00 53.44 302 LYS A N 1
ATOM 2436 C CA . LYS A 1 302 ? 21.961 -28.177 -5.617 1.00 53.44 302 LYS A CA 1
ATOM 2437 C C . LYS A 1 302 ? 23.241 -27.337 -5.698 1.00 53.44 302 LYS A C 1
ATOM 2439 O O . LYS A 1 302 ? 24.095 -27.605 -6.547 1.00 53.44 302 LYS A O 1
ATOM 2444 N N . ALA A 1 303 ? 23.398 -26.351 -4.814 1.00 47.31 303 ALA A N 1
ATOM 2445 C CA . ALA A 1 303 ? 24.607 -25.538 -4.721 1.00 47.31 303 ALA A CA 1
ATOM 2446 C C . ALA A 1 303 ? 25.815 -26.352 -4.221 1.00 47.31 303 ALA A C 1
ATOM 2448 O O . ALA A 1 303 ? 26.881 -26.285 -4.835 1.00 47.31 303 ALA A O 1
ATOM 2449 N N . LEU A 1 304 ? 25.640 -27.180 -3.183 1.00 49.78 304 LEU A N 1
ATOM 2450 C CA . LEU A 1 304 ? 26.688 -28.063 -2.650 1.00 49.78 304 LEU A CA 1
ATOM 2451 C C . LEU A 1 304 ? 27.182 -29.075 -3.695 1.00 49.78 304 LEU A C 1
ATOM 2453 O O . LEU A 1 304 ? 28.391 -29.230 -3.884 1.00 49.78 304 LEU A O 1
ATOM 2457 N N . LYS A 1 305 ? 26.265 -29.708 -4.443 1.00 61.41 305 LYS A N 1
ATOM 2458 C CA . LYS A 1 305 ? 26.629 -30.623 -5.540 1.00 61.41 305 LYS A CA 1
ATOM 2459 C C . LYS A 1 305 ? 27.471 -29.916 -6.607 1.00 61.41 305 LYS A C 1
ATOM 2461 O O . LYS A 1 305 ? 28.535 -30.412 -6.967 1.00 61.41 305 LYS A O 1
ATOM 2466 N N . LYS A 1 306 ? 27.058 -28.723 -7.058 1.00 54.22 306 LYS A N 1
ATOM 2467 C CA . LYS A 1 306 ? 27.816 -27.933 -8.050 1.00 54.22 306 LYS A CA 1
ATOM 2468 C C . LYS A 1 306 ? 29.199 -27.516 -7.542 1.00 54.22 306 LYS A C 1
ATOM 2470 O O . LYS A 1 306 ? 30.157 -27.558 -8.310 1.00 54.22 306 LYS A O 1
ATOM 2475 N N . GLN A 1 307 ? 29.316 -27.160 -6.263 1.00 53.81 307 GLN A N 1
ATOM 2476 C CA . GLN A 1 307 ? 30.594 -26.820 -5.635 1.00 53.81 307 GLN A CA 1
ATOM 2477 C C . GLN A 1 307 ? 31.553 -28.020 -5.629 1.00 53.81 307 GLN A C 1
ATOM 2479 O O . GLN A 1 307 ? 32.713 -27.882 -6.017 1.00 53.81 307 GLN A O 1
ATOM 2484 N N . LYS A 1 308 ? 31.057 -29.210 -5.260 1.00 65.50 308 LYS A N 1
ATOM 2485 C CA . LYS A 1 308 ? 31.831 -30.461 -5.270 1.00 65.50 308 LYS A CA 1
ATOM 2486 C C . LYS A 1 308 ? 32.316 -30.807 -6.681 1.00 65.50 308 LYS A C 1
ATOM 2488 O O . LYS A 1 308 ? 33.491 -31.117 -6.862 1.00 65.50 308 LYS A O 1
ATOM 2493 N N . THR A 1 309 ? 31.449 -30.684 -7.689 1.00 64.25 309 THR A N 1
ATOM 2494 C CA . THR A 1 309 ? 31.812 -30.912 -9.098 1.00 64.25 309 THR A CA 1
ATOM 2495 C C . THR A 1 309 ? 32.856 -29.911 -9.592 1.00 64.25 309 THR A C 1
ATOM 2497 O O . THR A 1 309 ? 33.804 -30.296 -10.272 1.00 64.25 309 THR A O 1
ATOM 2500 N N . PHE A 1 310 ? 32.730 -28.634 -9.222 1.00 63.72 310 PHE A N 1
ATOM 2501 C CA . PHE A 1 310 ? 33.695 -27.601 -9.598 1.00 63.72 310 PHE A CA 1
ATOM 2502 C C . PHE A 1 310 ? 35.077 -27.847 -8.980 1.00 63.72 310 PHE A C 1
ATOM 2504 O O . PHE A 1 310 ? 36.071 -27.817 -9.703 1.00 63.72 310 PHE A O 1
ATOM 2511 N N . LYS A 1 311 ? 35.149 -28.167 -7.678 1.00 66.88 311 LYS A N 1
ATOM 2512 C CA . LYS A 1 311 ? 36.417 -28.501 -7.004 1.00 66.88 311 LYS A CA 1
ATOM 2513 C C . LYS A 1 311 ? 37.075 -29.750 -7.603 1.00 66.88 311 LYS A C 1
ATOM 2515 O O . LYS A 1 311 ? 38.276 -29.734 -7.850 1.00 66.88 311 LYS A O 1
ATOM 2520 N N . ARG A 1 312 ? 36.291 -30.789 -7.929 1.00 70.75 312 ARG A N 1
ATOM 2521 C CA . ARG A 1 312 ? 36.779 -31.987 -8.646 1.00 70.75 312 ARG A CA 1
ATOM 2522 C C . ARG A 1 312 ? 37.345 -31.648 -10.026 1.00 70.75 312 ARG A C 1
ATOM 2524 O O . ARG A 1 312 ? 38.417 -32.121 -10.381 1.00 70.75 312 ARG A O 1
ATOM 2531 N N . LYS A 1 313 ? 36.665 -30.789 -10.788 1.00 68.75 313 LYS A N 1
ATOM 2532 C CA . LYS A 1 313 ? 37.138 -30.351 -12.108 1.00 68.75 313 LYS A CA 1
ATOM 2533 C C . LYS A 1 313 ? 38.406 -29.500 -12.015 1.00 68.75 313 LYS A C 1
ATOM 2535 O O . LYS A 1 313 ? 39.294 -29.654 -12.842 1.00 68.75 313 LYS A O 1
ATOM 2540 N N . ALA A 1 314 ? 38.509 -28.635 -11.007 1.00 67.00 314 ALA A N 1
ATOM 2541 C CA . ALA A 1 314 ? 39.724 -27.868 -10.745 1.00 67.00 314 ALA A CA 1
ATOM 2542 C C . ALA A 1 314 ? 40.908 -28.777 -10.379 1.00 67.00 314 ALA A C 1
ATOM 2544 O O . ALA A 1 314 ? 42.011 -28.548 -10.862 1.00 67.00 314 ALA A O 1
ATOM 2545 N N . PHE A 1 315 ? 40.675 -29.831 -9.591 1.00 74.50 315 PHE A N 1
ATOM 2546 C CA . PHE A 1 315 ? 41.688 -30.847 -9.298 1.00 74.50 315 PHE A CA 1
ATOM 2547 C C . PHE A 1 315 ? 42.144 -31.597 -10.558 1.00 74.50 315 PHE A C 1
ATOM 2549 O O . PHE A 1 315 ? 43.340 -31.700 -10.798 1.00 74.50 315 PHE A O 1
ATOM 2556 N N . LEU A 1 316 ? 41.213 -32.039 -11.411 1.00 73.75 316 LEU A N 1
ATOM 2557 C CA . LEU A 1 316 ? 41.554 -32.699 -12.679 1.00 73.75 316 LEU A CA 1
ATOM 2558 C C . LEU A 1 316 ? 42.375 -31.791 -13.602 1.00 73.75 316 LEU A C 1
ATOM 2560 O O . LEU A 1 316 ? 43.390 -32.218 -14.132 1.00 73.75 316 LEU A O 1
ATOM 2564 N N . LEU A 1 317 ? 41.983 -30.522 -13.747 1.00 67.56 317 LEU A N 1
ATOM 2565 C CA . LEU A 1 317 ? 42.731 -29.554 -14.556 1.00 67.56 317 LEU A CA 1
ATOM 2566 C C . LEU A 1 317 ? 44.150 -29.312 -14.025 1.00 67.56 317 LEU A C 1
ATOM 2568 O O . LEU A 1 317 ? 45.042 -29.004 -14.812 1.00 67.56 317 LEU A O 1
ATOM 2572 N N . TYR A 1 318 ? 44.350 -29.419 -12.710 1.00 75.38 318 TYR A N 1
ATOM 2573 C CA . TYR A 1 318 ? 45.671 -29.340 -12.093 1.00 75.38 318 TYR A CA 1
ATOM 2574 C C . TYR A 1 318 ? 46.506 -30.584 -12.407 1.00 75.38 318 TYR A C 1
ATOM 2576 O O . TYR A 1 318 ? 47.636 -30.447 -12.864 1.00 75.38 318 TYR A O 1
ATOM 2584 N N . MET A 1 319 ? 45.928 -31.778 -12.241 1.00 76.50 319 MET A N 1
ATOM 2585 C CA . MET A 1 319 ? 46.596 -33.050 -12.543 1.00 76.50 319 MET A CA 1
ATOM 2586 C C . MET A 1 319 ? 47.010 -33.162 -14.014 1.00 76.50 319 MET A C 1
ATOM 2588 O O . MET A 1 319 ? 48.080 -33.673 -14.309 1.00 76.50 319 MET A O 1
ATOM 2592 N N . THR A 1 320 ? 46.203 -32.636 -14.940 1.00 78.62 320 THR A N 1
ATOM 2593 C CA . THR A 1 320 ? 46.526 -32.629 -16.377 1.00 78.62 320 THR A CA 1
ATOM 2594 C C . THR A 1 320 ? 47.414 -31.449 -16.799 1.00 78.62 320 THR A C 1
ATOM 2596 O O . THR A 1 320 ? 47.465 -31.135 -17.984 1.00 78.62 320 THR A O 1
ATOM 2599 N N . GLY A 1 321 ? 47.996 -30.693 -15.860 1.00 75.50 321 GLY A N 1
ATOM 2600 C CA . GLY A 1 321 ? 48.883 -29.553 -16.145 1.00 75.50 321 GLY A CA 1
ATOM 2601 C C . GLY A 1 321 ? 48.214 -28.309 -16.751 1.00 75.50 321 GLY A C 1
ATOM 2602 O O . GLY A 1 321 ? 48.879 -27.311 -17.012 1.00 75.50 321 GLY A O 1
ATOM 2603 N N . LYS A 1 322 ? 46.887 -28.310 -16.940 1.00 73.62 322 LYS A N 1
ATOM 2604 C CA . LYS A 1 322 ? 46.131 -27.210 -17.578 1.00 73.62 322 LYS A CA 1
ATOM 2605 C C . LYS A 1 322 ? 45.971 -25.983 -16.675 1.00 73.62 322 LYS A C 1
ATOM 2607 O O . LYS A 1 322 ? 45.622 -24.905 -17.153 1.00 73.62 322 LYS A O 1
ATOM 2612 N N . ILE A 1 323 ? 46.188 -26.129 -15.366 1.00 69.88 323 ILE A N 1
ATOM 2613 C CA . ILE A 1 323 ? 46.300 -25.014 -14.417 1.00 69.88 323 ILE A CA 1
ATOM 2614 C C . ILE A 1 323 ? 47.484 -25.239 -13.470 1.00 69.88 323 ILE A C 1
ATOM 2616 O O . ILE A 1 323 ? 47.752 -26.360 -13.053 1.00 69.88 323 ILE A O 1
ATOM 2620 N N . SER A 1 324 ? 48.164 -24.162 -13.071 1.00 75.50 324 SER A N 1
ATOM 2621 C CA . SER A 1 324 ? 49.310 -24.241 -12.157 1.00 75.50 324 SER A CA 1
ATOM 2622 C C . SER A 1 324 ? 48.910 -24.587 -10.715 1.00 75.50 324 SER A C 1
ATOM 2624 O O . SER A 1 324 ? 47.802 -24.269 -10.266 1.00 75.50 324 SER A O 1
ATOM 2626 N N . ARG A 1 325 ? 49.851 -25.149 -9.937 1.00 75.62 325 ARG A N 1
ATOM 2627 C CA . ARG A 1 325 ? 49.681 -25.450 -8.498 1.00 75.62 325 ARG A CA 1
ATOM 2628 C C . ARG A 1 325 ? 49.190 -24.241 -7.705 1.00 75.62 325 ARG A C 1
ATOM 2630 O O . ARG A 1 325 ? 48.273 -24.362 -6.899 1.00 75.62 325 ARG A O 1
ATOM 2637 N N . LYS A 1 326 ? 49.740 -23.054 -7.987 1.00 75.25 326 LYS A N 1
ATOM 2638 C CA . LYS A 1 326 ? 49.330 -21.784 -7.363 1.00 75.25 326 LYS A CA 1
ATOM 2639 C C . LYS A 1 326 ? 47.847 -21.482 -7.617 1.00 75.25 326 LYS A C 1
ATOM 2641 O O . LYS A 1 326 ? 47.129 -21.126 -6.687 1.00 75.25 326 LYS A O 1
ATOM 2646 N N . LYS A 1 327 ? 47.367 -21.677 -8.850 1.00 67.94 327 LYS A N 1
ATOM 2647 C CA . LYS A 1 327 ? 45.968 -21.439 -9.246 1.00 67.94 327 LYS A CA 1
ATOM 2648 C C . LYS A 1 327 ? 45.016 -22.490 -8.660 1.00 67.94 327 LYS A C 1
ATOM 2650 O O . LYS A 1 327 ? 43.911 -22.149 -8.250 1.00 67.94 327 LYS A O 1
ATOM 2655 N N . TYR A 1 328 ? 45.456 -23.742 -8.553 1.00 73.62 328 TYR A N 1
ATOM 2656 C CA . TYR A 1 328 ? 44.712 -24.811 -7.885 1.00 73.62 328 TYR A CA 1
ATOM 2657 C C . TYR A 1 328 ? 44.568 -24.575 -6.375 1.00 73.62 328 TYR A C 1
ATOM 2659 O O . TYR A 1 328 ? 43.452 -24.612 -5.862 1.00 73.62 328 TYR A O 1
ATOM 2667 N N . VAL A 1 329 ? 45.659 -24.245 -5.676 1.00 72.31 329 VAL A N 1
ATOM 2668 C CA . VAL A 1 329 ? 45.655 -23.919 -4.237 1.00 72.31 329 VAL A CA 1
ATOM 2669 C C . VAL A 1 329 ? 44.748 -22.718 -3.947 1.00 72.31 329 VAL A C 1
ATOM 2671 O O . VAL A 1 329 ? 43.983 -22.749 -2.990 1.00 72.31 329 VAL A O 1
ATOM 2674 N N . GLN A 1 330 ? 44.728 -21.702 -4.818 1.00 71.25 330 GLN A N 1
ATOM 2675 C CA . GLN A 1 330 ? 43.783 -20.580 -4.711 1.00 71.25 330 GLN A CA 1
ATOM 2676 C C . GLN A 1 330 ? 42.310 -20.992 -4.863 1.00 71.25 330 GLN A C 1
ATOM 2678 O O . GLN A 1 330 ? 41.451 -20.342 -4.279 1.00 71.25 330 GLN A O 1
ATOM 2683 N N . ILE A 1 331 ? 41.990 -22.030 -5.644 1.00 67.56 331 ILE A N 1
ATOM 2684 C CA . ILE A 1 331 ? 40.618 -22.551 -5.819 1.00 67.56 331 ILE A CA 1
ATOM 2685 C C . ILE A 1 331 ? 40.237 -23.536 -4.699 1.00 67.56 331 ILE A C 1
ATOM 2687 O O . ILE A 1 331 ? 39.069 -23.621 -4.320 1.00 67.56 331 ILE A O 1
ATOM 2691 N N . ARG A 1 332 ? 41.209 -24.296 -4.182 1.00 68.81 332 ARG A N 1
ATOM 2692 C CA . ARG A 1 332 ? 41.024 -25.283 -3.110 1.00 68.81 332 ARG A CA 1
ATOM 2693 C C . ARG A 1 332 ? 40.847 -24.610 -1.748 1.00 68.81 332 ARG A C 1
ATOM 2695 O O . ARG A 1 332 ? 39.893 -24.946 -1.044 1.00 68.81 332 ARG A O 1
ATOM 2702 N N . ASP A 1 333 ? 41.730 -23.654 -1.448 1.00 65.81 333 ASP A N 1
ATOM 2703 C CA . ASP A 1 333 ? 41.883 -23.002 -0.138 1.00 65.81 333 ASP A CA 1
ATOM 2704 C C . ASP A 1 333 ? 41.312 -21.571 -0.128 1.00 65.81 333 ASP A C 1
ATOM 2706 O O . ASP A 1 333 ? 41.426 -20.857 0.865 1.00 65.81 333 ASP A O 1
ATOM 2710 N N . ASP A 1 334 ? 40.733 -21.127 -1.251 1.00 57.03 334 ASP A N 1
ATOM 2711 C CA . ASP A 1 334 ? 40.080 -19.823 -1.436 1.00 57.03 334 ASP A CA 1
ATOM 2712 C C . ASP A 1 334 ? 40.969 -18.595 -1.097 1.00 57.03 334 ASP A C 1
ATOM 2714 O O . ASP A 1 334 ? 40.481 -17.481 -0.883 1.00 57.03 334 ASP A O 1
ATOM 2718 N N . LYS A 1 335 ? 42.300 -18.770 -1.078 1.00 53.16 335 LYS A N 1
ATOM 2719 C CA . LYS A 1 335 ? 43.276 -17.713 -0.762 1.00 53.16 335 LYS A CA 1
ATOM 2720 C C . LYS A 1 335 ? 43.294 -16.622 -1.845 1.00 53.16 335 LYS A C 1
ATOM 2722 O O . LYS A 1 335 ? 43.488 -16.906 -3.025 1.00 53.16 335 LYS A O 1
ATOM 2727 N N . GLY A 1 336 ? 43.127 -15.358 -1.439 1.00 55.59 336 GLY A N 1
ATOM 2728 C CA . GLY A 1 336 ? 43.177 -14.185 -2.332 1.00 55.59 336 GLY A CA 1
ATOM 2729 C C . GLY A 1 336 ? 41.934 -13.978 -3.214 1.00 55.59 336 GLY A C 1
ATOM 2730 O O . GLY A 1 336 ? 41.954 -13.165 -4.148 1.00 55.59 336 GLY A O 1
ATOM 2731 N N . GLN A 1 337 ? 40.852 -14.715 -2.949 1.00 61.66 337 GLN A N 1
ATOM 2732 C CA . GLN A 1 337 ? 39.573 -14.531 -3.628 1.00 61.66 337 GLN A CA 1
ATOM 2733 C C . GLN A 1 337 ? 38.731 -13.446 -2.937 1.00 61.66 337 GLN A C 1
ATOM 2735 O O . GLN A 1 337 ? 38.797 -13.302 -1.714 1.00 61.66 337 GLN A O 1
ATOM 2740 N N . PRO A 1 338 ? 37.933 -12.667 -3.689 1.00 58.62 338 PRO A N 1
ATOM 2741 C CA . PRO A 1 338 ? 37.097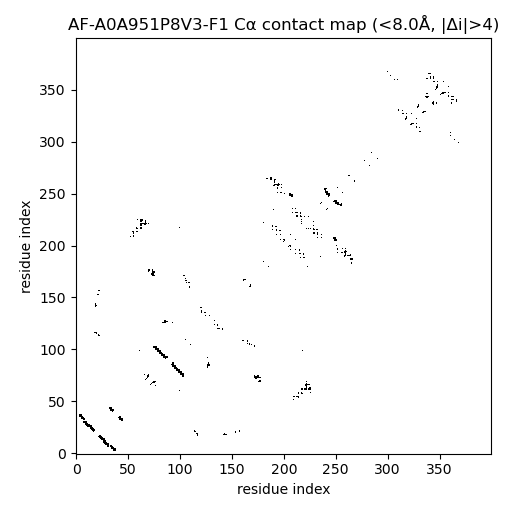 -11.634 -3.094 1.00 58.62 338 PRO A CA 1
ATOM 2742 C C . PRO A 1 338 ? 36.032 -12.270 -2.194 1.00 58.62 338 PRO A C 1
ATOM 2744 O O . PRO A 1 338 ? 35.283 -13.137 -2.638 1.00 58.62 338 PRO A O 1
ATOM 2747 N N . LYS A 1 339 ? 35.961 -11.827 -0.936 1.00 59.56 339 LYS A N 1
ATOM 2748 C CA . LYS A 1 339 ? 35.022 -12.356 0.072 1.00 59.56 339 LYS A CA 1
ATOM 2749 C C . LYS A 1 339 ? 33.623 -11.731 -0.005 1.00 59.56 339 LYS A C 1
ATOM 2751 O O . LYS A 1 339 ? 32.710 -12.157 0.689 1.00 59.56 339 LYS A O 1
ATOM 2756 N N . THR A 1 340 ? 33.442 -10.713 -0.846 1.00 57.06 340 THR A N 1
ATOM 2757 C CA . THR A 1 340 ? 32.186 -9.967 -0.996 1.00 57.06 340 THR A CA 1
ATOM 2758 C C . THR A 1 340 ? 31.671 -10.063 -2.431 1.00 57.06 340 THR A C 1
ATOM 2760 O O . THR A 1 340 ? 32.456 -10.105 -3.381 1.00 57.06 340 THR A O 1
ATOM 2763 N N . ARG A 1 341 ? 30.338 -10.101 -2.615 1.00 60.06 341 ARG A N 1
ATOM 2764 C CA . ARG A 1 341 ? 29.713 -10.222 -3.954 1.00 60.06 341 ARG A CA 1
ATOM 2765 C C . ARG A 1 341 ? 30.190 -9.108 -4.889 1.00 60.06 341 ARG A C 1
ATOM 2767 O O . ARG A 1 341 ? 30.409 -9.334 -6.077 1.00 60.06 341 ARG A O 1
ATOM 2774 N N . LEU A 1 342 ? 30.392 -7.922 -4.316 1.00 46.47 342 LEU A N 1
ATOM 2775 C CA . LEU A 1 342 ? 30.879 -6.728 -4.994 1.00 46.47 342 LEU A CA 1
ATOM 2776 C C . LEU A 1 342 ? 32.331 -6.906 -5.461 1.00 46.47 342 LEU A C 1
ATOM 2778 O O . LEU A 1 342 ? 32.616 -6.678 -6.632 1.00 46.47 342 LEU A O 1
ATOM 2782 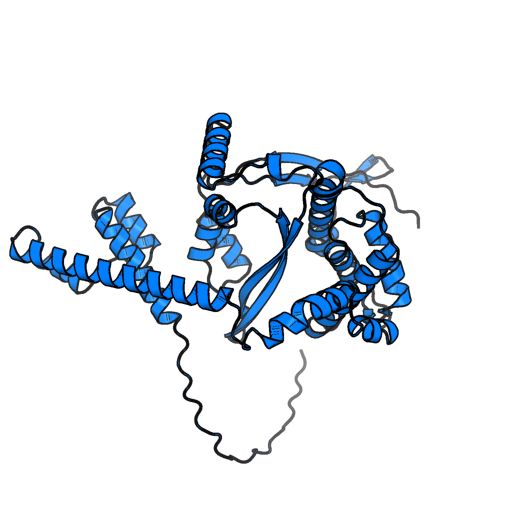N N . GLY A 1 343 ? 33.218 -7.441 -4.614 1.00 54.66 343 GLY A N 1
ATOM 2783 C CA . GLY A 1 343 ? 34.597 -7.745 -5.005 1.00 54.66 343 GLY A CA 1
ATOM 2784 C C . GLY A 1 343 ? 34.711 -8.829 -6.088 1.00 54.66 343 GLY A C 1
ATOM 2785 O O . GLY A 1 343 ? 35.595 -8.758 -6.939 1.00 54.66 343 GLY A O 1
ATOM 2786 N N . VAL A 1 344 ? 33.802 -9.812 -6.103 1.00 56.56 344 VAL A N 1
ATOM 2787 C CA . VAL A 1 344 ? 33.745 -10.853 -7.148 1.00 56.56 344 VAL A CA 1
ATOM 2788 C C . VAL A 1 344 ? 33.322 -10.264 -8.490 1.00 56.56 344 VAL A C 1
ATOM 2790 O O . VAL A 1 344 ? 33.966 -10.517 -9.505 1.00 56.56 344 VAL A O 1
ATOM 2793 N N . ASN A 1 345 ? 32.258 -9.460 -8.502 1.00 53.56 345 ASN A N 1
ATOM 2794 C CA . ASN A 1 345 ? 31.771 -8.824 -9.724 1.00 53.56 345 ASN A CA 1
ATOM 2795 C C . ASN A 1 345 ? 32.752 -7.775 -10.263 1.00 53.56 345 ASN A C 1
ATOM 2797 O O . ASN A 1 345 ? 32.966 -7.737 -11.470 1.00 53.56 345 ASN A O 1
ATOM 2801 N N . ALA A 1 346 ? 33.395 -6.994 -9.390 1.00 44.03 346 ALA A N 1
ATOM 2802 C CA . ALA A 1 346 ? 34.427 -6.031 -9.775 1.00 44.03 346 ALA A CA 1
ATOM 2803 C C . ALA A 1 346 ? 35.630 -6.727 -10.427 1.00 44.03 346 ALA A C 1
ATOM 2805 O O . ALA A 1 346 ? 36.097 -6.306 -11.479 1.00 44.03 346 ALA A O 1
ATOM 2806 N N . LYS A 1 347 ? 36.091 -7.853 -9.869 1.00 51.03 347 LYS A N 1
ATOM 2807 C CA . LYS A 1 347 ? 37.208 -8.618 -10.442 1.00 51.03 347 LYS A CA 1
ATOM 2808 C C . LYS A 1 347 ? 36.847 -9.265 -11.789 1.00 51.03 347 LYS A C 1
ATOM 2810 O O . LYS A 1 347 ? 37.712 -9.351 -12.656 1.00 51.03 347 LYS A O 1
ATOM 2815 N N . TRP A 1 348 ? 35.592 -9.681 -11.984 1.00 61.00 348 TRP A N 1
ATOM 2816 C CA . TRP A 1 348 ? 35.093 -10.213 -13.262 1.00 61.00 348 TRP A CA 1
ATOM 2817 C C . TRP A 1 348 ? 34.983 -9.123 -14.338 1.00 61.00 348 TRP A C 1
ATOM 2819 O O . TRP A 1 348 ? 35.533 -9.303 -15.416 1.00 61.00 348 TRP A O 1
ATOM 2829 N N . LEU A 1 349 ? 34.348 -7.989 -14.020 1.00 42.03 349 LEU A N 1
ATOM 2830 C CA . LEU A 1 349 ? 34.096 -6.898 -14.971 1.00 42.03 349 LEU A CA 1
ATOM 2831 C C . LEU A 1 349 ? 35.346 -6.084 -15.315 1.00 42.03 349 LEU A C 1
ATOM 2833 O O . LEU A 1 349 ? 35.531 -5.726 -16.469 1.00 42.03 349 LEU A O 1
ATOM 2837 N N . LEU A 1 350 ? 36.188 -5.769 -14.326 1.00 37.72 350 LEU A N 1
ATOM 2838 C CA . LEU A 1 350 ? 37.248 -4.764 -14.490 1.00 37.72 350 LEU A CA 1
ATOM 2839 C C . LEU A 1 350 ? 38.606 -5.353 -14.855 1.00 37.72 350 LEU A C 1
ATOM 2841 O O . LEU A 1 350 ? 39.477 -4.633 -15.322 1.00 37.72 350 LEU A O 1
ATOM 2845 N N . THR A 1 351 ? 38.829 -6.644 -14.593 1.00 46.44 351 THR A N 1
ATOM 2846 C CA . THR A 1 351 ? 40.163 -7.233 -14.789 1.00 46.44 351 THR A CA 1
ATOM 2847 C C . THR A 1 351 ? 40.191 -8.400 -15.764 1.00 46.44 351 THR A C 1
ATOM 2849 O O . THR A 1 351 ? 41.282 -8.844 -16.096 1.00 46.44 351 THR A O 1
ATOM 2852 N N . ASN A 1 352 ? 39.040 -8.947 -16.185 1.00 48.06 352 ASN A N 1
ATOM 2853 C CA . ASN A 1 352 ? 38.930 -10.198 -16.961 1.00 48.06 352 ASN A CA 1
ATOM 2854 C C . ASN A 1 352 ? 39.733 -11.395 -16.387 1.00 48.06 352 ASN A C 1
ATOM 2856 O O . ASN A 1 352 ? 39.856 -12.444 -17.015 1.00 48.06 352 ASN A O 1
ATOM 2860 N N . LYS A 1 353 ? 40.248 -11.292 -15.151 1.00 48.50 353 LYS A N 1
ATOM 2861 C CA . LYS A 1 353 ? 41.124 -12.291 -14.510 1.00 48.50 353 LYS A CA 1
ATOM 2862 C C . LYS A 1 353 ? 40.366 -13.504 -13.961 1.00 48.50 353 LYS A C 1
ATOM 2864 O O . LYS A 1 353 ? 40.996 -14.434 -13.455 1.00 48.50 353 LYS A O 1
ATOM 2869 N N . ILE A 1 354 ? 39.033 -13.507 -14.023 1.00 55.72 354 ILE A N 1
ATOM 2870 C CA . ILE A 1 354 ? 38.183 -14.637 -13.627 1.00 55.72 354 ILE A CA 1
ATOM 2871 C C . ILE A 1 354 ? 37.108 -14.887 -14.687 1.00 55.72 354 ILE A C 1
ATOM 2873 O O . ILE A 1 354 ? 36.525 -13.951 -15.215 1.00 55.72 354 ILE A O 1
ATOM 2877 N N . SER A 1 355 ? 36.829 -16.154 -14.991 1.00 66.88 355 SER A N 1
ATOM 2878 C CA . SER A 1 355 ? 35.791 -16.546 -15.961 1.00 66.88 355 SER A CA 1
ATOM 2879 C C . SER A 1 355 ? 34.373 -16.403 -15.396 1.00 66.88 355 SER A C 1
ATOM 2881 O O . SER A 1 355 ? 34.174 -16.428 -14.181 1.00 66.88 355 SER A O 1
ATOM 2883 N N . THR A 1 356 ? 33.358 -16.369 -16.263 1.00 57.88 356 THR A N 1
ATOM 2884 C CA . THR A 1 356 ? 31.931 -16.345 -15.876 1.00 57.88 356 THR A CA 1
ATOM 2885 C C . THR A 1 356 ? 31.567 -17.524 -14.967 1.00 57.88 356 THR A C 1
ATOM 2887 O O . THR A 1 356 ? 30.887 -17.363 -13.958 1.00 57.88 356 THR A O 1
ATOM 2890 N N . LYS A 1 357 ? 32.133 -18.709 -15.239 1.00 61.47 357 LYS A N 1
ATOM 2891 C CA . LYS A 1 357 ? 31.961 -19.905 -14.395 1.00 61.47 357 LYS A CA 1
ATOM 2892 C C . LYS A 1 357 ? 32.607 -19.749 -13.012 1.00 61.47 357 LYS A C 1
ATOM 2894 O O . LYS A 1 357 ? 32.060 -20.241 -12.028 1.00 61.47 357 LYS A O 1
ATOM 2899 N N . GLN A 1 358 ? 33.752 -19.068 -12.918 1.00 56.47 358 GLN A N 1
ATOM 2900 C CA . GLN A 1 358 ? 34.400 -18.763 -11.637 1.00 56.47 358 GLN A CA 1
ATOM 2901 C C . GLN A 1 358 ? 33.639 -17.689 -10.858 1.00 56.47 358 GLN A C 1
ATOM 2903 O O . GLN A 1 358 ? 33.438 -17.846 -9.659 1.00 56.47 358 GLN A O 1
ATOM 2908 N N . ARG A 1 359 ? 33.151 -16.643 -11.528 1.00 68.94 359 ARG A N 1
ATOM 2909 C CA . ARG A 1 359 ? 32.279 -15.623 -10.933 1.00 68.94 359 ARG A CA 1
ATOM 2910 C C . ARG A 1 359 ? 31.044 -16.261 -10.287 1.00 68.94 359 ARG A C 1
ATOM 2912 O O . ARG A 1 359 ? 30.784 -16.025 -9.110 1.00 68.94 359 ARG A O 1
ATOM 2919 N N . ASP A 1 360 ? 30.344 -17.128 -11.015 1.00 66.56 360 ASP A N 1
ATOM 2920 C CA . ASP A 1 360 ? 29.146 -17.815 -10.517 1.00 66.56 360 ASP A CA 1
ATOM 2921 C C . ASP A 1 360 ? 29.432 -18.731 -9.322 1.00 66.56 360 ASP A C 1
ATOM 2923 O O . ASP A 1 360 ? 28.604 -18.855 -8.418 1.00 66.56 360 ASP A O 1
ATOM 2927 N N . TYR A 1 361 ? 30.598 -19.382 -9.308 1.00 71.81 361 TYR A N 1
ATOM 2928 C CA . TYR A 1 361 ? 31.051 -20.195 -8.180 1.00 71.81 361 TYR A CA 1
ATOM 2929 C C . TYR A 1 361 ? 31.299 -19.335 -6.931 1.00 71.81 361 TYR A C 1
ATOM 2931 O O . TYR A 1 361 ? 30.802 -19.664 -5.854 1.00 71.81 361 TYR A O 1
ATOM 2939 N N . LEU A 1 362 ? 32.006 -18.211 -7.078 1.00 67.50 362 LEU A N 1
ATOM 2940 C CA . LEU A 1 362 ? 32.342 -17.312 -5.971 1.00 67.50 362 LEU A CA 1
ATOM 2941 C C . LEU A 1 362 ? 31.105 -16.619 -5.390 1.00 67.50 362 LEU A C 1
ATOM 2943 O O . LEU A 1 362 ? 30.952 -16.559 -4.173 1.00 67.50 362 LEU A O 1
ATOM 2947 N N . LEU A 1 363 ? 30.181 -16.162 -6.241 1.00 64.56 363 LEU A N 1
ATOM 2948 C CA . LEU A 1 363 ? 28.921 -15.561 -5.792 1.00 64.56 363 LEU A CA 1
ATOM 2949 C C . LEU A 1 363 ? 28.064 -16.553 -4.999 1.00 64.56 363 LEU A C 1
ATOM 2951 O O . LEU A 1 363 ? 27.552 -16.196 -3.939 1.00 64.56 363 LEU A O 1
ATOM 2955 N N . LYS A 1 364 ? 27.966 -17.805 -5.467 1.00 67.31 364 LYS A N 1
ATOM 2956 C CA . LYS A 1 364 ? 27.251 -18.873 -4.749 1.00 67.31 364 LYS A CA 1
ATOM 2957 C C . LYS A 1 364 ? 27.925 -19.247 -3.438 1.00 67.31 364 LYS A C 1
ATOM 2959 O O . LYS A 1 364 ? 27.232 -19.567 -2.481 1.00 67.31 364 LYS A O 1
ATOM 2964 N N . LYS A 1 365 ? 29.255 -19.200 -3.371 1.00 64.62 365 LYS A N 1
ATOM 2965 C CA . LYS A 1 365 ? 29.997 -19.467 -2.136 1.00 64.62 365 LYS A CA 1
ATOM 2966 C C . LYS A 1 365 ? 29.748 -18.382 -1.079 1.00 64.62 365 LYS A C 1
ATOM 2968 O O . LYS A 1 365 ? 29.505 -18.710 0.076 1.00 64.62 365 LYS A O 1
ATOM 2973 N N . ILE A 1 366 ? 29.745 -17.109 -1.474 1.00 67.12 366 ILE A N 1
ATOM 2974 C CA . ILE A 1 366 ? 29.438 -15.990 -0.564 1.00 67.12 366 ILE A CA 1
ATOM 2975 C C . ILE A 1 366 ? 27.998 -16.094 -0.048 1.00 67.12 366 ILE A C 1
ATOM 2977 O O . ILE A 1 366 ? 27.726 -15.842 1.122 1.00 67.12 366 ILE A O 1
ATOM 2981 N N . GLU A 1 367 ? 27.081 -16.534 -0.907 1.00 60.81 367 GLU A N 1
ATOM 2982 C CA . GLU A 1 367 ? 25.704 -16.840 -0.522 1.00 6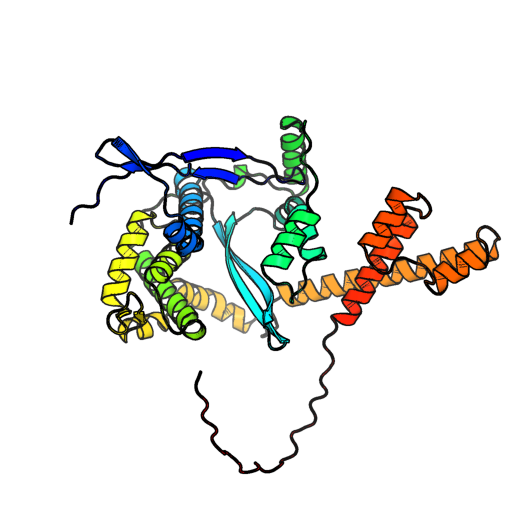0.81 367 GLU A CA 1
ATOM 2983 C C . GLU A 1 367 ? 25.643 -18.015 0.469 1.00 60.81 367 GLU A C 1
ATOM 2985 O O . GLU A 1 367 ? 24.962 -17.920 1.479 1.00 60.81 367 GLU A O 1
ATOM 2990 N N . GLN A 1 368 ? 26.432 -19.078 0.276 1.00 61.41 368 GLN A N 1
ATOM 2991 C CA . GLN A 1 368 ? 26.538 -20.184 1.238 1.00 61.41 368 GLN A CA 1
ATOM 2992 C C . GLN A 1 368 ? 27.117 -19.773 2.602 1.00 61.41 368 GLN A C 1
ATOM 2994 O O . GLN A 1 368 ? 26.662 -20.287 3.620 1.00 61.41 368 GLN A O 1
ATOM 2999 N N . GLU A 1 369 ? 28.129 -18.901 2.650 1.00 59.84 369 GLU A N 1
ATOM 3000 C CA . GLU A 1 369 ? 28.711 -18.412 3.914 1.00 59.84 369 GLU A CA 1
ATOM 3001 C C . GLU A 1 369 ? 27.724 -17.524 4.685 1.00 59.84 369 GLU A C 1
ATOM 3003 O O . GLU A 1 369 ? 27.579 -17.692 5.895 1.00 59.84 369 GLU A O 1
ATOM 3008 N N . ARG A 1 370 ? 26.950 -16.685 3.983 1.00 54.53 370 ARG A N 1
ATOM 3009 C CA . ARG A 1 370 ? 25.815 -15.948 4.562 1.00 54.53 370 ARG A CA 1
ATOM 3010 C C . ARG A 1 370 ? 24.748 -16.897 5.126 1.00 54.53 370 ARG A C 1
ATOM 3012 O O . ARG A 1 370 ? 24.338 -16.750 6.270 1.00 54.53 370 ARG A O 1
ATOM 3019 N N . LEU A 1 371 ? 24.369 -17.925 4.369 1.00 50.59 371 LEU A N 1
ATOM 3020 C CA . LEU A 1 371 ? 23.362 -18.912 4.783 1.00 50.59 371 LEU A CA 1
ATOM 3021 C C . LEU A 1 371 ? 23.819 -19.819 5.945 1.00 50.59 371 LEU A C 1
ATOM 3023 O O . LEU A 1 371 ? 22.989 -20.370 6.664 1.00 50.59 371 LEU A O 1
ATOM 3027 N N . LYS A 1 372 ? 25.133 -19.993 6.152 1.00 52.09 372 LYS A N 1
ATOM 3028 C CA . LYS A 1 372 ? 25.689 -20.677 7.336 1.00 52.09 372 LYS A CA 1
ATOM 3029 C C . LYS A 1 372 ? 25.621 -19.814 8.598 1.00 52.09 372 LYS A C 1
ATOM 3031 O O . LYS A 1 372 ? 25.468 -20.377 9.677 1.00 52.09 372 LYS A O 1
ATOM 3036 N N . LEU A 1 373 ? 25.723 -18.490 8.459 1.00 45.72 373 LEU A N 1
ATOM 3037 C CA . LEU A 1 373 ? 25.571 -17.518 9.550 1.00 45.72 373 LEU A CA 1
ATOM 3038 C C . LEU A 1 373 ? 24.097 -17.308 9.947 1.00 45.72 373 LEU A C 1
ATOM 3040 O O . LEU A 1 373 ? 23.825 -16.940 11.082 1.00 45.72 373 LEU A O 1
ATOM 3044 N N . GLU A 1 374 ? 23.158 -17.598 9.041 1.00 41.38 374 GLU A N 1
ATOM 3045 C CA . GLU A 1 374 ? 21.703 -17.527 9.262 1.00 41.38 374 GLU A CA 1
ATOM 3046 C C . GLU A 1 374 ? 21.096 -18.820 9.866 1.00 41.38 374 GLU A C 1
ATOM 3048 O O . GLU A 1 374 ? 19.886 -18.891 10.085 1.00 41.38 374 GLU A O 1
ATOM 3053 N N . LYS A 1 375 ? 21.895 -19.861 10.175 1.00 37.84 375 LYS A N 1
ATOM 3054 C CA . LYS A 1 375 ? 21.397 -20.995 10.977 1.00 37.84 375 LYS A CA 1
ATOM 3055 C C . LYS A 1 375 ? 21.123 -20.505 12.408 1.00 37.84 375 LYS A C 1
ATOM 3057 O O . LYS A 1 375 ? 22.065 -20.029 13.044 1.00 37.84 375 LYS A O 1
ATOM 3062 N N . PRO A 1 376 ? 19.903 -20.656 12.959 1.00 36.84 376 PRO A N 1
ATOM 3063 C CA . PRO A 1 376 ? 19.677 -20.369 14.369 1.00 36.84 376 PRO A CA 1
ATOM 3064 C C . PRO A 1 376 ? 20.608 -21.263 15.194 1.00 36.84 376 PRO A C 1
ATOM 3066 O O . PRO A 1 376 ? 20.640 -22.478 14.985 1.00 36.84 376 PRO A O 1
ATOM 3069 N N . LYS A 1 377 ? 21.398 -20.668 16.099 1.00 37.47 377 LYS A N 1
ATOM 3070 C CA . LYS A 1 377 ? 22.103 -21.441 17.127 1.00 37.47 377 LYS A CA 1
ATOM 3071 C C . LYS A 1 377 ? 21.038 -22.267 17.845 1.00 37.47 377 LYS A C 1
ATOM 3073 O O . LYS A 1 377 ? 20.076 -21.690 18.348 1.00 37.47 377 LYS A O 1
ATOM 3078 N N . GLU A 1 378 ? 21.182 -23.590 17.878 1.00 34.00 378 GLU A N 1
ATOM 3079 C CA . GLU A 1 378 ? 20.417 -24.409 18.815 1.00 34.00 378 GLU A CA 1
ATOM 3080 C C . GLU A 1 378 ? 20.801 -23.943 20.216 1.00 34.00 378 GLU A C 1
ATOM 3082 O O . GLU A 1 378 ? 21.863 -24.278 20.744 1.00 34.00 378 GLU A O 1
ATOM 3087 N N . ILE A 1 379 ? 19.961 -23.091 20.796 1.00 35.09 379 ILE A N 1
ATOM 3088 C CA . ILE A 1 379 ? 20.025 -22.776 22.211 1.00 35.09 379 ILE A CA 1
ATOM 3089 C C . ILE A 1 379 ? 19.615 -24.074 22.899 1.00 35.09 379 ILE A C 1
ATOM 3091 O O . ILE A 1 379 ? 18.429 -24.387 22.994 1.00 35.09 379 ILE A O 1
ATOM 3095 N N . LYS A 1 380 ? 20.602 -24.863 23.335 1.00 32.28 380 LYS A N 1
ATOM 3096 C CA . LYS A 1 380 ? 20.376 -25.900 24.339 1.00 32.28 380 LYS A CA 1
ATOM 3097 C C . LYS A 1 380 ? 19.914 -25.170 25.595 1.00 32.28 380 LYS A C 1
ATOM 3099 O O . LYS A 1 380 ? 20.735 -24.633 26.335 1.00 32.28 380 LYS A O 1
ATOM 3104 N N . LEU A 1 381 ? 18.601 -25.073 25.777 1.00 30.66 381 LEU A N 1
ATOM 3105 C CA . LEU A 1 381 ? 18.006 -24.618 27.024 1.00 30.66 381 LEU A CA 1
ATOM 3106 C C . LEU A 1 381 ? 18.499 -25.578 28.111 1.00 30.66 381 LEU A C 1
ATOM 3108 O O . LEU A 1 381 ? 18.095 -26.740 28.139 1.00 30.66 381 LEU A O 1
ATOM 3112 N N . LYS A 1 382 ? 19.418 -25.118 28.968 1.00 34.72 382 LYS A N 1
ATOM 3113 C CA . LYS A 1 382 ? 19.632 -25.782 30.255 1.00 34.72 382 LYS A CA 1
ATOM 3114 C C . LYS A 1 382 ? 18.298 -25.704 31.010 1.00 34.72 382 LYS A C 1
ATOM 3116 O O . LYS A 1 382 ? 17.701 -24.623 31.015 1.00 34.72 382 LYS A O 1
ATOM 3121 N N . PRO A 1 383 ? 17.808 -26.806 31.603 1.00 32.12 383 PRO A N 1
ATOM 3122 C CA . PRO A 1 383 ? 16.642 -26.736 32.470 1.00 32.12 383 PRO A CA 1
ATOM 3123 C C . PRO A 1 383 ? 16.925 -25.741 33.608 1.00 32.12 383 PRO A C 1
ATOM 3125 O O . PRO A 1 383 ? 18.080 -25.613 34.025 1.00 32.12 383 PRO A O 1
ATOM 3128 N N . PRO A 1 384 ? 15.909 -24.991 34.061 1.00 32.66 384 PRO A N 1
ATOM 3129 C CA . PRO A 1 384 ? 16.106 -23.884 34.981 1.00 32.66 384 PRO A CA 1
ATOM 3130 C C . PRO A 1 384 ? 16.618 -24.405 36.325 1.00 32.66 384 PRO A C 1
ATOM 3132 O O . PRO A 1 384 ? 15.900 -25.090 37.050 1.00 32.66 384 PRO A O 1
ATOM 3135 N N . THR A 1 385 ? 17.860 -24.066 36.665 1.00 35.16 385 THR A N 1
ATOM 3136 C CA . THR A 1 385 ? 18.342 -24.122 38.043 1.00 35.16 385 THR A CA 1
ATOM 3137 C C . THR A 1 385 ? 17.578 -23.076 38.848 1.00 35.16 385 THR A C 1
ATOM 3139 O O . THR A 1 385 ? 17.526 -21.903 38.476 1.00 35.16 385 THR A O 1
ATOM 3142 N N . GLN A 1 386 ? 16.951 -23.515 39.938 1.00 40.25 386 GLN A N 1
ATOM 3143 C CA . GLN A 1 386 ? 16.345 -22.640 40.933 1.00 40.25 386 GLN A CA 1
ATOM 3144 C C . GLN A 1 386 ? 17.460 -21.875 41.656 1.00 40.25 386 GLN A C 1
ATOM 3146 O O . GLN A 1 386 ? 18.036 -22.379 42.614 1.00 40.25 386 GLN A O 1
ATOM 3151 N N . GLU A 1 387 ? 17.773 -20.662 41.204 1.00 34.56 387 GLU A N 1
ATOM 3152 C CA . GLU A 1 387 ? 18.602 -19.729 41.968 1.00 34.56 387 GLU A CA 1
ATOM 3153 C C . GLU A 1 387 ? 17.766 -18.544 42.452 1.00 34.56 387 GLU A C 1
ATOM 3155 O O . GLU A 1 387 ? 17.010 -17.913 41.710 1.00 34.56 387 GLU A O 1
ATOM 3160 N N . LYS A 1 388 ? 17.876 -18.324 43.763 1.00 35.06 388 LYS A N 1
ATOM 3161 C CA . LYS A 1 388 ? 17.157 -17.352 44.581 1.00 35.06 388 LYS A CA 1
ATOM 3162 C C . LYS A 1 388 ? 17.366 -15.926 44.058 1.00 35.06 388 LYS A C 1
ATOM 3164 O O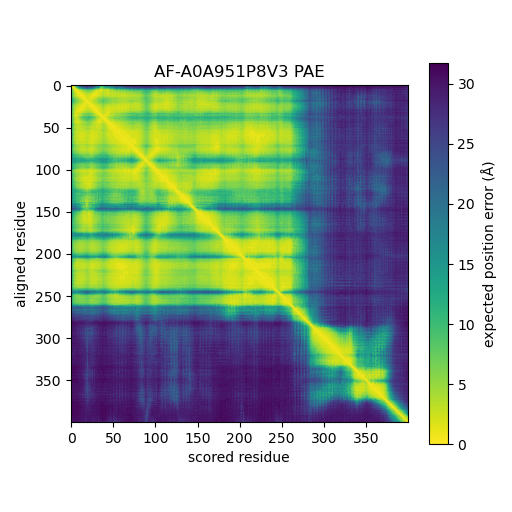 . LYS A 1 388 ? 18.467 -15.555 43.660 1.00 35.06 388 LYS A O 1
ATOM 3169 N N . ARG A 1 389 ? 16.300 -15.118 44.110 1.00 30.42 389 ARG A N 1
ATOM 3170 C CA . ARG A 1 389 ? 16.349 -13.665 43.874 1.00 30.42 389 ARG A CA 1
ATOM 3171 C C . ARG A 1 389 ? 17.376 -13.020 44.814 1.00 30.42 389 ARG A C 1
ATOM 3173 O O . ARG A 1 389 ? 17.250 -13.221 46.020 1.00 30.42 389 ARG A O 1
ATOM 3180 N N . PRO A 1 390 ? 18.321 -12.209 44.315 1.00 34.28 390 PRO A N 1
ATOM 3181 C CA . PRO A 1 390 ? 19.023 -11.257 45.154 1.00 34.28 390 PRO A CA 1
ATOM 3182 C C . PRO A 1 390 ? 18.158 -10.003 45.306 1.00 34.28 390 PRO A C 1
ATOM 3184 O O . PRO A 1 390 ? 17.805 -9.352 44.318 1.00 34.28 390 PRO A O 1
ATOM 3187 N N . ASP A 1 391 ? 17.835 -9.674 46.551 1.00 41.94 391 ASP A N 1
ATOM 3188 C CA . ASP A 1 391 ? 17.367 -8.355 46.956 1.00 41.94 391 ASP A CA 1
ATOM 3189 C C . ASP A 1 391 ? 18.454 -7.321 46.656 1.00 41.94 391 ASP A C 1
ATOM 3191 O O . ASP A 1 391 ? 19.581 -7.466 47.123 1.00 41.94 391 ASP A O 1
ATOM 3195 N N . ASN A 1 392 ? 18.131 -6.304 45.850 1.00 32.78 392 ASN A N 1
ATOM 3196 C CA . ASN A 1 392 ? 18.705 -4.956 45.932 1.00 32.78 392 ASN A CA 1
ATOM 3197 C C . ASN A 1 392 ? 18.077 -4.044 44.866 1.00 32.78 392 ASN A C 1
ATOM 3199 O O . ASN A 1 392 ? 18.598 -3.877 43.763 1.00 32.78 392 ASN A O 1
ATOM 3203 N N . TYR A 1 393 ? 16.957 -3.416 45.222 1.00 31.00 393 TYR A N 1
ATOM 3204 C CA . TYR A 1 393 ? 16.543 -2.147 44.629 1.00 31.00 393 TYR A CA 1
ATOM 3205 C C . TYR A 1 393 ? 17.189 -1.031 45.458 1.00 31.00 393 TYR A C 1
ATOM 3207 O O . TYR A 1 393 ? 16.845 -0.842 46.621 1.00 31.00 393 TYR A O 1
ATOM 3215 N N . LYS A 1 394 ? 18.131 -0.292 44.867 1.00 31.64 394 LYS A N 1
ATOM 3216 C CA . LYS A 1 394 ? 18.469 1.061 45.319 1.00 31.64 394 LYS A CA 1
ATOM 3217 C C . LYS A 1 394 ? 18.220 2.023 44.171 1.00 31.64 394 LYS A C 1
ATOM 3219 O O . LYS A 1 394 ? 18.845 1.924 43.115 1.00 31.64 394 LYS A O 1
ATOM 3224 N N . GLU A 1 395 ? 17.272 2.918 44.415 1.00 37.12 395 GLU A N 1
ATOM 3225 C CA . GLU A 1 395 ? 16.989 4.120 43.646 1.00 37.12 395 GLU A CA 1
ATOM 3226 C C . GLU A 1 395 ? 18.265 4.920 43.385 1.00 37.12 395 GLU A C 1
ATOM 3228 O O . GLU A 1 395 ? 19.080 5.139 44.284 1.00 37.12 395 GLU A O 1
ATOM 3233 N N . LYS A 1 396 ? 18.401 5.411 42.153 1.00 31.92 396 LYS A N 1
ATOM 3234 C CA . LYS A 1 396 ? 19.125 6.649 41.876 1.00 31.92 396 LYS A CA 1
ATOM 3235 C C . LYS A 1 396 ? 18.346 7.451 40.847 1.00 31.92 396 LYS A C 1
ATOM 3237 O O . LYS A 1 396 ? 18.357 7.137 39.658 1.00 31.92 396 LYS A O 1
ATOM 3242 N N . GLU A 1 397 ? 17.691 8.487 41.354 1.00 37.19 397 GLU A N 1
ATOM 3243 C CA . GLU A 1 397 ? 17.389 9.718 40.635 1.00 37.19 397 GLU A CA 1
ATOM 3244 C C . GLU A 1 397 ? 18.632 10.231 39.896 1.00 37.19 397 GLU A C 1
ATOM 3246 O O . GLU A 1 397 ? 19.760 10.090 40.386 1.00 37.19 397 GLU A O 1
ATOM 3251 N N . ARG A 1 398 ? 18.414 10.867 38.741 1.00 32.34 398 ARG A N 1
ATOM 3252 C CA . ARG A 1 398 ? 19.228 11.995 38.275 1.00 32.34 398 ARG A CA 1
ATOM 3253 C C . ARG A 1 398 ? 18.529 12.740 37.145 1.00 32.34 398 ARG A C 1
ATOM 3255 O O . ARG A 1 398 ? 18.285 12.187 36.075 1.00 32.34 398 ARG A O 1
ATOM 3262 N N . ASP A 1 399 ? 18.287 14.010 37.435 1.00 33.34 399 ASP A N 1
ATOM 3263 C CA . ASP A 1 399 ? 18.021 15.109 36.519 1.00 33.34 399 ASP A CA 1
ATOM 3264 C C . ASP A 1 399 ? 19.018 15.185 35.354 1.00 33.34 399 ASP A C 1
ATOM 3266 O O . ASP A 1 399 ? 20.236 15.090 35.563 1.00 33.34 399 ASP A O 1
ATOM 3270 N N . ARG A 1 400 ? 18.488 15.426 34.147 1.00 33.34 400 ARG A N 1
ATOM 3271 C CA . ARG A 1 400 ? 18.850 16.508 33.204 1.00 33.34 400 ARG A CA 1
ATOM 3272 C C . ARG A 1 400 ? 18.098 16.375 31.883 1.00 33.34 400 ARG A C 1
ATOM 3274 O O . ARG A 1 400 ? 18.100 15.264 31.307 1.00 33.34 400 ARG A O 1
#

pLDDT: mean 74.96, std 19.28, range [30.42, 96.94]

Mean predicted aligned error: 16.46 Å

Sequence (400 aa):
MGQKKLLRSFASFQHSTSRENQPQLHTHLVLLNTGIKENGKGCALDGRPILKNIKTLGAIHENEIRRGLHQELGVKTRDVTYEREVEDKTGKTKTLKSKSFEIEGVPKELCEFHSKRREQIEAVSLPTDTKMQTKFKVLTTRKAKEERVDREALFLEAREAAKSFRFEPKKLLGRQKSKELETKELEDIKTTLSRSLSETSKYKGAIKESDVFTQTLKESKGRLTAKEAQNFSKDFTKEYLHAIGNSNVHTLNKKGVELSQSDSLYSKVRDKLISPLKRILPEGKPLSYQYRKAQYEKRVQKALKKQKTFKRKAFLLYMTGKISRKKYVQIRDDKGQPKTRLGVNAKWLLTNKISTKQRDYLLKKIEQERLKLEKPKEIKLKPPTQEKRPDNYKEKERDR

InterPro domains:
  IPR014862 TrwC relaxase [PF08751] (10-162)

Secondary structure (DSSP, 8-state):
-----EEEEEEEEEEEE-TTS-EEEEEEEEEEEEEEETTS-EE----HHHHHTHHHHHHHHHHHHHHHHHHTT---EEEEEEEEEEE-TTS-EEEEEEEEEEETTS-HHHHHHT-HHHHHHHHH--TT--HHHHHHHHHHTPPPPPS---HHHHHHHHHHHHHHTT--GGGGTTSS---PPPHHHHHHHHHHHHHHHHHHHHHHSSEEHHHHHHHHHHHHTTSS-HHHHHHHHHHHHHHHEEE-TTSSEEEE-HHHHHHHHSPPHHHHHHHHHHHHHHHHS---S-HHHHHHHHHHHHHHHHHHHHHHHHHHHHHHHHHTTSS-HHHHHHHHS-TT--SSHHHHHHHHHHH--S-HHHHHHHHHHHHHHHHHHTSPP----------PPPP---------

Organism: NCBI:txid2839662